Protein AF-A0A235H942-F1 (afdb_monomer_lite)

Radius of gyration: 27.77 Å; chains: 1; bounding box: 87×59×78 Å

Structure (mmCIF, N/CA/C/O backbone):
data_AF-A0A235H942-F1
#
_entry.id   AF-A0A235H942-F1
#
loop_
_atom_site.group_PDB
_atom_site.id
_atom_site.type_symbol
_atom_site.label_atom_id
_atom_site.label_alt_id
_atom_site.label_comp_id
_atom_site.label_asym_id
_atom_site.label_entity_id
_atom_site.label_seq_id
_atom_site.pdbx_PDB_ins_code
_atom_site.Cartn_x
_atom_site.Cartn_y
_atom_site.Cartn_z
_atom_site.occupancy
_atom_site.B_iso_or_equiv
_atom_site.auth_seq_id
_atom_site.auth_comp_id
_atom_site.auth_asym_id
_atom_site.auth_atom_id
_atom_site.pdbx_PDB_model_num
ATOM 1 N N . MET A 1 1 ? 40.244 -37.331 -33.984 1.00 35.16 1 MET A N 1
ATOM 2 C CA . MET A 1 1 ? 40.922 -36.791 -32.786 1.00 35.16 1 MET A CA 1
ATOM 3 C C . MET A 1 1 ? 39.863 -36.177 -31.887 1.00 35.16 1 MET A C 1
ATOM 5 O O . MET A 1 1 ? 38.993 -35.509 -32.437 1.00 35.16 1 MET A O 1
ATOM 9 N N . PRO A 1 2 ? 39.871 -36.433 -30.569 1.00 33.78 2 PRO A N 1
ATOM 10 C CA . PRO A 1 2 ? 38.963 -35.744 -29.656 1.00 33.78 2 PRO A CA 1
ATOM 11 C C . PRO A 1 2 ? 39.336 -34.249 -29.607 1.00 33.78 2 PRO A C 1
ATOM 13 O O . PRO A 1 2 ? 40.504 -33.923 -29.840 1.00 33.78 2 PRO A O 1
ATOM 16 N N . PRO A 1 3 ? 38.388 -33.333 -29.347 1.00 36.03 3 PRO A N 1
ATOM 17 C CA . PRO A 1 3 ? 38.711 -31.919 -29.216 1.00 36.03 3 PRO A CA 1
ATOM 18 C C . PRO A 1 3 ? 39.617 -31.718 -27.995 1.00 36.03 3 PRO A C 1
ATOM 20 O O . PRO A 1 3 ? 39.293 -32.139 -26.886 1.00 36.03 3 PRO A O 1
ATOM 23 N N . ILE A 1 4 ? 40.776 -31.103 -28.227 1.00 34.09 4 ILE A N 1
ATOM 24 C CA . ILE A 1 4 ? 41.697 -30.643 -27.186 1.00 34.09 4 ILE A CA 1
ATOM 25 C C . ILE A 1 4 ? 40.939 -29.583 -26.363 1.00 34.09 4 ILE A C 1
ATOM 27 O O . ILE A 1 4 ? 40.396 -28.654 -26.968 1.00 34.09 4 ILE A O 1
ATOM 31 N N . PRO A 1 5 ? 40.838 -29.703 -25.026 1.00 37.59 5 PRO A N 1
ATOM 32 C CA . PRO A 1 5 ? 40.187 -28.680 -24.211 1.00 37.59 5 PRO A CA 1
ATOM 33 C C . PRO A 1 5 ? 40.951 -27.350 -24.338 1.00 37.59 5 PRO A C 1
ATOM 35 O O . PRO A 1 5 ? 42.179 -27.372 -24.464 1.00 37.59 5 PRO A O 1
ATOM 38 N N . PRO A 1 6 ? 40.269 -26.190 -24.325 1.00 52.56 6 PRO A N 1
ATOM 39 C CA . PRO A 1 6 ? 40.957 -24.910 -24.409 1.00 52.56 6 PRO A CA 1
ATOM 40 C C . PRO A 1 6 ? 41.885 -24.747 -23.188 1.00 52.56 6 PRO A C 1
ATOM 42 O O . PRO A 1 6 ? 41.518 -25.165 -22.090 1.00 52.56 6 PRO A O 1
ATOM 45 N N . PRO A 1 7 ? 43.079 -24.150 -23.344 1.00 68.50 7 PRO A N 1
ATOM 46 C CA . PRO A 1 7 ? 44.115 -24.140 -22.304 1.00 68.50 7 PRO A CA 1
ATOM 47 C C . PRO A 1 7 ? 43.791 -23.304 -21.048 1.00 68.50 7 PRO A C 1
ATOM 49 O O . PRO A 1 7 ? 44.599 -23.273 -20.124 1.00 68.50 7 PRO A O 1
ATOM 52 N N . TYR A 1 8 ? 42.626 -22.650 -20.978 1.00 75.75 8 TYR A N 1
ATOM 53 C CA . TYR A 1 8 ? 42.248 -21.728 -19.904 1.00 75.75 8 TYR A CA 1
ATOM 54 C C . TYR A 1 8 ? 40.816 -21.986 -19.423 1.00 75.75 8 TYR A C 1
ATOM 56 O O . TYR A 1 8 ? 39.922 -22.252 -20.229 1.00 75.75 8 TYR A O 1
ATOM 64 N N . SER A 1 9 ? 40.585 -21.891 -18.110 1.00 78.31 9 SER A N 1
ATOM 65 C CA . SER A 1 9 ? 39.244 -22.026 -17.532 1.00 78.31 9 SER A CA 1
ATOM 66 C C . SER A 1 9 ? 38.380 -20.794 -17.823 1.00 78.31 9 SER A C 1
ATOM 68 O O . SER A 1 9 ? 38.882 -19.680 -17.974 1.00 78.31 9 SER A O 1
ATOM 70 N N . THR A 1 10 ? 37.059 -20.980 -17.863 1.00 68.56 10 THR A N 1
ATOM 71 C CA . THR A 1 10 ? 36.094 -19.895 -18.102 1.00 68.56 10 THR A CA 1
ATOM 72 C C . THR A 1 10 ? 36.212 -18.767 -17.074 1.00 68.56 10 THR A C 1
ATOM 74 O O . THR A 1 10 ? 36.136 -17.597 -17.445 1.00 68.56 10 THR A O 1
ATOM 77 N N . ASP A 1 11 ? 36.458 -19.097 -15.804 1.00 65.69 11 ASP A N 1
ATOM 78 C CA . ASP A 1 11 ? 36.611 -18.104 -14.734 1.00 65.69 11 ASP A CA 1
ATOM 79 C C . ASP A 1 11 ? 37.880 -17.263 -14.898 1.00 65.69 11 ASP A C 1
ATOM 81 O O . ASP A 1 11 ? 37.847 -16.050 -14.691 1.00 65.69 11 ASP A O 1
ATOM 85 N N . PHE A 1 12 ? 38.975 -17.885 -15.344 1.00 79.56 12 PHE A N 1
ATOM 86 C CA . PHE A 1 12 ? 40.227 -17.188 -15.628 1.00 79.56 12 PHE A CA 1
ATOM 87 C C . PHE A 1 12 ? 40.091 -16.256 -16.840 1.00 79.56 12 PHE A C 1
ATOM 89 O O . PHE A 1 12 ? 40.499 -15.098 -16.791 1.00 79.56 12 PHE A O 1
ATOM 96 N N . ILE A 1 13 ? 39.438 -16.716 -17.913 1.00 79.00 13 ILE A N 1
ATOM 97 C CA . ILE A 1 13 ? 39.140 -15.871 -19.080 1.00 79.00 13 ILE A CA 1
ATOM 98 C C . ILE A 1 13 ? 38.282 -14.668 -18.657 1.00 79.00 13 ILE A C 1
ATOM 100 O O . ILE A 1 13 ? 38.570 -13.529 -19.029 1.00 79.00 13 ILE A O 1
ATOM 104 N N . ARG A 1 14 ? 37.258 -14.894 -17.822 1.00 77.94 14 ARG A N 1
ATOM 105 C CA . ARG A 1 14 ? 36.369 -13.836 -17.326 1.00 77.94 14 ARG A CA 1
ATOM 106 C C . ARG A 1 14 ? 37.111 -12.796 -16.485 1.00 77.94 14 ARG A C 1
ATOM 108 O O . ARG A 1 14 ? 36.834 -11.608 -16.647 1.00 77.94 14 ARG A O 1
ATOM 115 N N . SER A 1 15 ? 38.038 -13.203 -15.612 1.00 80.31 15 SER A N 1
ATOM 116 C CA . SER A 1 15 ? 38.804 -12.253 -14.793 1.00 80.31 15 SER A CA 1
ATOM 117 C C . SER A 1 15 ? 39.702 -11.353 -15.642 1.00 80.31 15 SER A C 1
ATOM 119 O O . SER A 1 15 ? 39.693 -10.141 -15.440 1.00 80.31 15 SER A O 1
ATOM 121 N N . VAL A 1 16 ? 40.398 -11.920 -16.636 1.00 81.19 16 VAL A N 1
ATOM 122 C CA . VAL A 1 16 ? 41.284 -11.164 -17.541 1.00 81.19 16 VAL A CA 1
ATOM 123 C C . VAL A 1 16 ? 40.485 -10.180 -18.406 1.00 81.19 16 VAL A C 1
ATOM 125 O O . VAL A 1 16 ? 40.884 -9.026 -18.570 1.00 81.19 16 VAL A O 1
ATOM 128 N N . VAL A 1 17 ? 39.318 -10.591 -18.917 1.00 81.81 17 VAL A N 1
ATOM 129 C CA . VAL A 1 17 ? 38.431 -9.715 -19.706 1.00 81.81 17 VAL A CA 1
ATOM 130 C C . VAL A 1 17 ? 37.898 -8.550 -18.867 1.00 81.81 17 VAL A C 1
ATOM 132 O O . VAL A 1 17 ? 37.945 -7.408 -19.315 1.00 81.81 17 VAL A O 1
ATOM 135 N N . LEU A 1 18 ? 37.418 -8.803 -17.644 1.00 79.06 18 LEU A N 1
ATOM 136 C CA . LEU A 1 18 ? 36.883 -7.748 -16.773 1.00 79.06 18 LEU A CA 1
ATOM 137 C C . LEU A 1 18 ? 37.954 -6.742 -16.336 1.00 79.06 18 LEU A C 1
ATOM 139 O O . LEU A 1 18 ? 37.658 -5.553 -16.233 1.00 79.06 18 LEU A O 1
ATOM 143 N N . GLU A 1 19 ? 39.178 -7.204 -16.083 1.00 82.00 19 GLU A N 1
ATOM 144 C CA . GLU A 1 19 ? 40.324 -6.336 -15.799 1.00 82.00 19 GLU A CA 1
ATOM 145 C C . GLU A 1 19 ? 40.636 -5.433 -16.999 1.00 82.00 19 GLU A C 1
ATOM 147 O O . GLU A 1 19 ? 40.695 -4.214 -16.854 1.00 82.00 19 GLU A O 1
ATOM 152 N N . THR A 1 20 ? 40.705 -6.010 -18.202 1.00 82.06 20 THR A N 1
ATOM 153 C CA . THR A 1 20 ? 40.978 -5.267 -19.445 1.00 82.06 20 THR A CA 1
ATOM 154 C C . THR A 1 20 ? 39.899 -4.216 -19.748 1.00 82.06 20 THR A C 1
ATOM 156 O O . THR A 1 20 ? 40.205 -3.092 -20.144 1.00 82.06 20 THR A O 1
ATOM 159 N N . LEU A 1 21 ? 38.620 -4.540 -19.514 1.00 77.31 21 LEU A N 1
ATOM 160 C CA . LEU A 1 21 ? 37.501 -3.607 -19.710 1.00 77.31 21 LEU A CA 1
ATOM 161 C C . LEU A 1 21 ? 37.513 -2.429 -18.720 1.00 77.31 21 LEU A C 1
ATOM 163 O O . LEU A 1 21 ? 37.017 -1.353 -19.050 1.00 77.31 21 LEU A O 1
ATOM 167 N N . ARG A 1 22 ? 38.071 -2.606 -17.515 1.00 74.75 22 ARG A N 1
ATOM 168 C CA . ARG A 1 22 ? 38.159 -1.546 -16.493 1.00 74.75 22 ARG A CA 1
ATOM 169 C C . ARG A 1 22 ? 39.268 -0.535 -16.773 1.00 74.75 22 ARG A C 1
ATOM 171 O O . ARG A 1 22 ? 39.154 0.611 -16.351 1.00 74.75 22 ARG A O 1
ATOM 178 N N . GLU A 1 23 ? 40.315 -0.938 -17.486 1.00 67.38 23 GLU A N 1
ATOM 179 C CA . GLU A 1 23 ? 41.538 -0.151 -17.679 1.00 67.38 23 GLU A CA 1
ATOM 180 C C . GLU A 1 23 ? 41.641 0.512 -19.067 1.00 67.38 23 GLU A C 1
ATOM 182 O O . GLU A 1 23 ? 42.732 0.663 -19.600 1.00 67.38 23 GLU A O 1
ATOM 187 N N . THR A 1 24 ? 40.522 0.972 -19.643 1.00 63.53 24 THR A N 1
ATOM 188 C CA . THR A 1 24 ? 40.432 1.708 -20.934 1.00 63.53 24 THR A CA 1
ATOM 189 C C . THR A 1 24 ? 40.508 0.886 -22.230 1.00 63.53 24 THR A C 1
ATOM 191 O O . THR A 1 24 ? 40.711 1.470 -23.290 1.00 63.53 24 THR A O 1
ATOM 194 N N . LEU A 1 25 ? 40.255 -0.433 -22.188 1.00 67.06 25 LEU A N 1
ATOM 195 C CA . LEU A 1 25 ? 40.277 -1.351 -23.352 1.00 67.06 25 LEU A CA 1
ATOM 196 C C . LEU A 1 25 ? 41.669 -1.602 -23.968 1.00 67.06 25 LEU A C 1
ATOM 198 O O . LEU A 1 25 ? 41.762 -2.300 -24.979 1.00 67.06 25 LEU A O 1
ATOM 202 N N . ASP A 1 26 ? 42.752 -1.104 -23.366 1.00 79.00 26 ASP A N 1
ATOM 203 C CA . ASP A 1 26 ? 44.107 -1.461 -23.792 1.00 79.00 26 ASP A CA 1
ATOM 204 C C . ASP A 1 26 ? 44.453 -2.886 -23.327 1.00 79.00 26 ASP A C 1
ATOM 206 O O . ASP A 1 26 ? 44.540 -3.184 -22.134 1.00 79.00 26 ASP A O 1
ATOM 210 N N . VAL A 1 27 ? 44.632 -3.793 -24.288 1.00 82.69 27 VAL A N 1
ATOM 211 C CA . VAL A 1 27 ? 44.894 -5.218 -24.042 1.00 82.69 27 VAL A CA 1
ATOM 212 C C . VAL A 1 27 ? 46.336 -5.492 -23.614 1.00 82.69 27 VAL A C 1
ATOM 214 O O . VAL A 1 27 ? 46.597 -6.520 -22.989 1.00 82.69 27 VAL A O 1
ATOM 217 N N . ALA A 1 28 ? 47.285 -4.604 -23.932 1.00 83.69 28 ALA A N 1
ATOM 218 C CA . ALA A 1 28 ? 48.709 -4.875 -23.732 1.00 83.69 28 ALA A CA 1
ATOM 219 C C . ALA A 1 28 ? 49.116 -4.974 -22.243 1.00 83.69 28 ALA A C 1
ATOM 221 O O . ALA A 1 28 ? 49.817 -5.929 -21.890 1.00 83.69 28 ALA A O 1
ATOM 222 N N . PRO A 1 29 ? 48.654 -4.091 -21.334 1.00 82.81 29 PRO A N 1
ATOM 223 C CA . PRO A 1 29 ? 48.991 -4.174 -19.910 1.00 82.81 29 PRO A CA 1
ATOM 224 C C . PRO A 1 29 ? 48.368 -5.382 -19.198 1.00 82.81 29 PRO A C 1
ATOM 226 O O . PRO A 1 29 ? 48.964 -5.939 -18.272 1.00 82.81 29 PRO A O 1
ATOM 229 N N . ALA A 1 30 ? 47.161 -5.787 -19.601 1.00 80.69 30 ALA A N 1
ATOM 230 C CA . ALA A 1 30 ? 46.482 -6.957 -19.049 1.00 80.69 30 ALA A CA 1
ATOM 231 C C . ALA A 1 30 ? 47.135 -8.257 -19.544 1.00 80.69 30 ALA A C 1
ATOM 233 O O . ALA A 1 30 ? 47.452 -9.140 -18.747 1.00 80.69 30 ALA A O 1
ATOM 234 N N . ALA A 1 31 ? 47.434 -8.346 -20.843 1.00 83.25 31 ALA A N 1
ATOM 235 C CA . ALA A 1 31 ? 48.127 -9.489 -21.431 1.00 83.25 31 ALA A CA 1
ATOM 236 C C . ALA A 1 31 ? 49.511 -9.713 -20.797 1.00 83.25 31 ALA A C 1
ATOM 238 O O . ALA A 1 31 ? 49.836 -10.835 -20.407 1.00 83.25 31 ALA A O 1
ATOM 239 N N . ALA A 1 32 ? 50.284 -8.641 -20.585 1.00 85.50 32 ALA A N 1
ATOM 240 C CA . ALA A 1 32 ? 51.600 -8.715 -19.951 1.00 85.50 32 ALA A CA 1
ATOM 241 C C . ALA A 1 32 ? 51.550 -9.236 -18.501 1.00 85.50 32 ALA A C 1
ATOM 243 O O . ALA A 1 32 ? 52.397 -10.041 -18.115 1.00 85.50 32 ALA A O 1
ATOM 244 N N . ARG A 1 33 ? 50.552 -8.827 -17.701 1.00 84.88 33 ARG A N 1
ATOM 245 C CA . ARG A 1 33 ? 50.386 -9.281 -16.303 1.00 84.88 33 ARG A CA 1
ATOM 246 C C . ARG A 1 33 ? 50.098 -10.772 -16.186 1.00 84.88 33 ARG A C 1
ATOM 248 O O . ARG A 1 33 ? 50.574 -11.413 -15.254 1.00 84.88 33 ARG A O 1
ATOM 255 N N . HIS A 1 34 ? 49.334 -11.309 -17.131 1.00 83.31 34 HIS A N 1
ATOM 256 C CA . HIS A 1 34 ? 48.921 -12.713 -17.131 1.00 83.31 34 HIS A CA 1
ATOM 257 C C . HIS A 1 34 ? 49.827 -13.609 -17.987 1.00 83.31 34 HIS A C 1
ATOM 259 O O . HIS A 1 34 ? 49.563 -14.803 -18.105 1.00 83.31 34 HIS A O 1
ATOM 265 N N . GLY A 1 35 ? 50.896 -13.055 -18.574 1.00 84.88 35 GLY A N 1
ATOM 266 C CA . GLY A 1 35 ? 51.814 -13.790 -19.450 1.00 84.88 35 GLY A CA 1
ATOM 267 C C . GLY A 1 35 ? 51.141 -14.313 -20.722 1.00 84.88 35 GLY A C 1
ATOM 268 O O . GLY A 1 35 ? 51.467 -15.403 -21.189 1.00 84.88 35 GLY A O 1
ATOM 269 N N . LEU A 1 36 ? 50.161 -13.572 -21.245 1.00 86.19 36 LEU A N 1
ATOM 270 C CA . LEU A 1 36 ? 49.354 -13.946 -22.403 1.00 86.19 36 LEU A CA 1
ATOM 271 C C . LEU A 1 36 ? 49.758 -13.142 -23.640 1.00 86.19 36 LEU A C 1
ATOM 273 O O . LEU A 1 36 ? 50.205 -12.001 -23.546 1.00 86.19 36 LEU A O 1
ATOM 277 N N . GLU A 1 37 ? 49.527 -13.721 -24.815 1.00 85.44 37 GLU A N 1
ATOM 278 C CA . GLU A 1 37 ? 49.647 -12.999 -26.081 1.00 85.44 37 GLU A CA 1
ATOM 279 C C . GLU A 1 37 ? 48.523 -11.950 -26.208 1.00 85.44 37 GLU A C 1
ATOM 281 O O . GLU A 1 37 ? 47.347 -12.304 -26.055 1.00 85.44 37 GLU A O 1
ATOM 286 N N . PRO A 1 38 ? 48.823 -10.678 -26.545 1.00 85.06 38 PRO A N 1
ATOM 287 C CA . PRO A 1 38 ? 47.809 -9.626 -26.662 1.00 85.06 38 PRO A CA 1
ATOM 288 C C . PRO A 1 38 ? 46.672 -9.963 -27.633 1.00 85.06 38 PRO A C 1
ATOM 290 O O . PRO A 1 38 ? 45.518 -9.632 -27.371 1.00 85.06 38 PRO A O 1
ATOM 293 N N . GLY A 1 39 ? 46.969 -10.679 -28.725 1.00 78.31 39 GLY A N 1
ATOM 294 C CA . GLY A 1 39 ? 45.961 -11.114 -29.698 1.00 78.31 39 GLY A CA 1
ATOM 295 C C . GLY A 1 39 ? 44.949 -12.122 -29.136 1.00 78.31 39 GLY A C 1
ATOM 296 O O . GLY A 1 39 ? 43.793 -12.130 -29.554 1.00 78.31 39 GLY A O 1
ATOM 297 N N . LEU A 1 40 ? 45.351 -12.936 -28.155 1.00 80.50 40 LEU A N 1
ATOM 298 C CA . LEU A 1 40 ? 44.462 -13.885 -27.482 1.00 80.50 40 LEU A CA 1
ATOM 299 C C . LEU A 1 40 ? 43.502 -13.158 -26.531 1.00 80.50 40 LEU A C 1
ATOM 301 O O . LEU A 1 40 ? 42.300 -13.417 -26.549 1.00 80.50 40 LEU A O 1
ATOM 305 N N . VAL A 1 41 ? 44.026 -12.208 -25.750 1.00 81.56 41 VAL A N 1
ATOM 306 C CA . VAL A 1 41 ? 43.221 -11.360 -24.855 1.00 81.56 41 VAL A CA 1
ATOM 307 C C . VAL A 1 41 ? 42.255 -10.492 -25.661 1.00 81.56 41 VAL A C 1
ATOM 309 O O . VAL A 1 41 ? 41.079 -10.407 -25.310 1.00 81.56 41 VAL A O 1
ATOM 312 N N . ALA A 1 42 ? 42.707 -9.931 -26.786 1.00 81.31 42 ALA A N 1
ATOM 313 C CA . ALA A 1 42 ? 41.857 -9.186 -27.711 1.00 81.31 42 ALA A CA 1
ATOM 314 C C . ALA A 1 42 ? 40.687 -10.036 -28.232 1.00 81.31 42 ALA A C 1
ATOM 316 O O . ALA A 1 42 ? 39.553 -9.569 -28.214 1.00 81.31 42 ALA A O 1
ATOM 317 N N . GLY A 1 43 ? 40.929 -11.298 -28.607 1.00 75.88 43 GLY A N 1
ATOM 318 C CA . GLY A 1 43 ? 39.870 -12.215 -29.041 1.00 75.88 43 GLY A CA 1
ATOM 319 C C . GLY A 1 43 ? 38.844 -12.536 -27.945 1.00 75.88 43 GLY A C 1
ATOM 320 O O . GLY A 1 43 ? 37.648 -12.615 -28.226 1.00 75.88 43 GLY A O 1
ATOM 321 N N . TRP A 1 44 ? 39.273 -12.674 -26.685 1.00 82.75 44 TRP A N 1
ATOM 322 C CA . TRP A 1 44 ? 38.357 -12.879 -25.552 1.00 82.75 44 TRP A CA 1
ATOM 323 C C . TRP A 1 44 ? 37.531 -11.636 -25.228 1.00 82.75 44 TRP A C 1
ATOM 325 O O . TRP A 1 44 ? 36.331 -11.750 -24.976 1.00 82.75 44 TRP A O 1
ATOM 335 N N . VAL A 1 45 ? 38.152 -10.455 -25.261 1.00 78.94 45 VAL A N 1
ATOM 336 C CA . VAL A 1 45 ? 37.460 -9.173 -25.076 1.00 78.94 45 VAL A CA 1
ATOM 337 C C . VAL A 1 45 ? 36.462 -8.953 -26.211 1.00 78.94 45 VAL A C 1
ATOM 339 O O . VAL A 1 45 ? 35.309 -8.638 -25.940 1.00 78.94 45 VAL A O 1
ATOM 342 N N . GLU A 1 46 ? 36.843 -9.211 -27.463 1.00 74.44 46 GLU A N 1
ATOM 343 C CA . GLU A 1 46 ? 35.949 -9.116 -28.619 1.00 74.44 46 GLU A CA 1
ATOM 344 C C . GLU A 1 46 ? 34.767 -10.089 -28.505 1.00 74.44 46 GLU A C 1
ATOM 346 O O . GLU A 1 46 ? 33.624 -9.706 -28.739 1.00 74.44 46 GLU A O 1
ATOM 351 N N . GLN A 1 47 ? 34.997 -11.338 -28.092 1.00 71.69 47 GLN A N 1
ATOM 352 C CA . GLN A 1 47 ? 33.926 -12.317 -27.898 1.00 71.69 47 GLN A CA 1
ATOM 353 C C . GLN A 1 47 ? 32.977 -11.933 -26.750 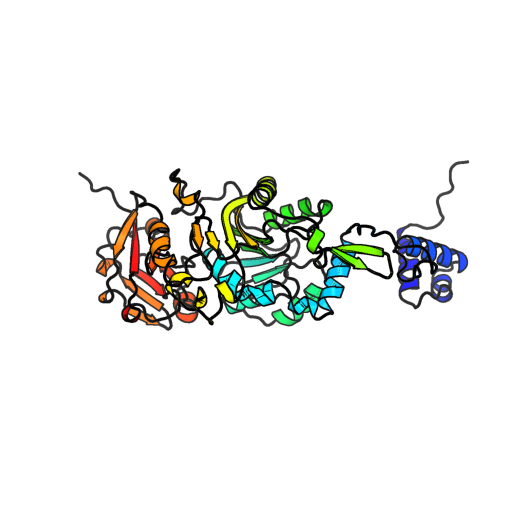1.00 71.69 47 GLN A C 1
ATOM 355 O O . GLN A 1 47 ? 31.764 -12.118 -26.871 1.00 71.69 47 GLN A O 1
ATOM 360 N N . ALA A 1 48 ? 33.502 -11.368 -25.659 1.00 72.56 48 ALA A N 1
ATOM 361 C CA . ALA A 1 48 ? 32.700 -10.853 -24.552 1.00 72.56 48 ALA A CA 1
ATOM 362 C C . ALA A 1 48 ? 31.893 -9.608 -24.955 1.00 72.56 48 ALA A C 1
ATOM 364 O O . ALA A 1 48 ? 30.713 -9.505 -24.621 1.00 72.56 48 ALA A O 1
ATOM 365 N N . LEU A 1 49 ? 32.498 -8.706 -25.732 1.00 63.88 49 LEU A N 1
ATOM 366 C CA . LEU A 1 49 ? 31.831 -7.540 -26.308 1.00 63.88 49 LEU A CA 1
ATOM 367 C C . LEU A 1 49 ? 30.795 -7.941 -27.362 1.00 63.88 49 LEU A C 1
ATOM 369 O O . LEU A 1 49 ? 29.754 -7.318 -27.429 1.00 63.88 49 LEU A O 1
ATOM 373 N N . ARG A 1 50 ? 30.973 -9.031 -28.116 1.00 60.28 50 ARG A N 1
ATOM 374 C CA . ARG A 1 50 ? 29.919 -9.570 -29.001 1.00 60.28 50 ARG A CA 1
ATOM 375 C C . ARG A 1 50 ? 28.694 -10.092 -28.231 1.00 60.28 50 ARG A C 1
ATOM 377 O O . ARG A 1 50 ? 27.618 -10.198 -28.815 1.00 60.28 50 ARG A O 1
ATOM 384 N N . GLY A 1 51 ? 28.839 -10.412 -26.941 1.00 53.31 51 GLY A N 1
ATOM 385 C CA . GLY A 1 51 ? 27.745 -10.798 -26.037 1.00 53.31 51 GLY A CA 1
ATOM 386 C C . GLY A 1 51 ? 27.067 -9.626 -25.312 1.00 53.31 51 GLY A C 1
ATOM 387 O O . GLY A 1 51 ? 25.992 -9.801 -24.738 1.00 53.31 51 GLY A O 1
ATOM 388 N N . ILE A 1 52 ? 27.656 -8.430 -25.356 1.00 47.69 52 ILE A N 1
ATOM 389 C CA . ILE A 1 52 ? 27.075 -7.185 -24.849 1.00 47.69 52 ILE A CA 1
ATOM 390 C C . ILE A 1 52 ? 26.703 -6.368 -26.079 1.00 47.69 52 ILE A C 1
ATOM 392 O O . ILE A 1 52 ? 27.584 -5.943 -26.805 1.00 47.69 52 ILE A O 1
ATOM 396 N N . ALA A 1 53 ? 25.412 -6.152 -26.344 1.00 42.66 53 ALA A N 1
ATOM 397 C CA . ALA A 1 53 ? 24.998 -5.349 -27.497 1.00 42.66 53 ALA A CA 1
ATOM 398 C C . ALA A 1 53 ? 25.832 -4.055 -27.592 1.00 42.66 53 ALA A C 1
ATOM 400 O O . ALA A 1 53 ? 25.848 -3.262 -26.647 1.00 42.66 53 ALA A O 1
ATOM 401 N N . ASP A 1 54 ? 26.539 -3.913 -28.714 1.00 40.19 54 ASP A N 1
ATOM 402 C CA . ASP A 1 54 ? 27.461 -2.825 -29.016 1.00 40.19 54 ASP A CA 1
ATOM 403 C C . ASP A 1 54 ? 26.749 -1.466 -28.847 1.00 40.19 54 ASP A C 1
ATOM 405 O O . ASP A 1 54 ? 25.795 -1.190 -29.581 1.00 40.19 54 ASP A O 1
ATOM 409 N N . PRO A 1 55 ? 27.160 -0.608 -27.892 1.00 43.81 55 PRO A N 1
ATOM 410 C CA . PRO A 1 55 ? 26.580 0.724 -27.725 1.00 43.81 55 PRO A CA 1
ATOM 411 C C . PRO A 1 55 ? 26.974 1.685 -28.861 1.00 43.81 55 PRO A C 1
ATOM 413 O O . PRO A 1 55 ? 26.458 2.797 -28.926 1.00 43.81 55 PRO A O 1
ATOM 416 N N . THR A 1 56 ? 27.870 1.256 -29.754 1.00 39.38 56 THR A N 1
ATOM 417 C CA . THR A 1 56 ? 28.295 1.943 -30.976 1.00 39.38 56 THR A CA 1
ATOM 418 C C . THR A 1 56 ? 27.893 1.208 -32.254 1.00 39.38 56 THR A C 1
ATOM 420 O O . THR A 1 56 ? 28.400 1.569 -33.317 1.00 39.38 56 THR A O 1
ATOM 423 N N . ALA A 1 57 ? 26.948 0.252 -32.192 1.00 42.34 57 ALA A N 1
ATOM 424 C CA . ALA A 1 57 ? 26.281 -0.254 -33.389 1.00 42.34 57 ALA A CA 1
ATOM 425 C C . ALA A 1 57 ? 25.679 0.956 -34.105 1.00 42.34 57 ALA A C 1
ATOM 427 O O . ALA A 1 57 ? 24.692 1.538 -33.651 1.00 42.34 57 ALA A O 1
ATOM 428 N N . GLY A 1 58 ? 26.393 1.401 -35.139 1.00 40.06 58 GLY A N 1
ATOM 429 C CA . GLY A 1 58 ? 26.190 2.694 -35.757 1.00 40.06 58 GLY A CA 1
ATOM 430 C C . GLY A 1 58 ? 24.754 2.838 -36.217 1.00 40.06 58 GLY A C 1
ATOM 431 O O . GLY A 1 58 ? 24.087 1.850 -36.534 1.00 40.06 58 GLY A O 1
ATOM 432 N N . ALA A 1 59 ? 24.302 4.091 -36.279 1.00 43.69 59 ALA A N 1
ATOM 433 C CA . ALA A 1 59 ? 23.120 4.431 -37.047 1.00 43.69 59 ALA A CA 1
ATOM 434 C C . ALA A 1 59 ? 23.131 3.618 -38.358 1.00 43.69 59 ALA A C 1
ATOM 436 O O . ALA A 1 59 ? 24.194 3.512 -38.988 1.00 43.69 59 ALA A O 1
ATOM 437 N N . PRO A 1 60 ? 22.000 3.004 -38.742 1.00 42.31 60 PRO A N 1
ATOM 438 C CA . PRO A 1 60 ? 21.917 2.249 -39.986 1.00 42.31 60 PRO A CA 1
ATOM 439 C C . PRO A 1 60 ? 22.484 3.091 -41.138 1.00 42.31 60 PRO A C 1
ATOM 441 O O . PRO A 1 60 ? 22.356 4.323 -41.108 1.00 42.31 60 PRO A O 1
ATOM 444 N N . PRO A 1 61 ? 23.116 2.464 -42.148 1.00 45.50 61 PRO A N 1
ATOM 445 C CA . PRO A 1 61 ? 23.573 3.184 -43.326 1.00 45.50 61 PRO A CA 1
ATOM 446 C C . PRO A 1 61 ? 22.440 4.076 -43.838 1.00 45.50 61 PRO A C 1
ATOM 448 O O . PRO A 1 61 ? 21.295 3.641 -43.973 1.00 45.50 61 PRO A O 1
ATOM 451 N N . SER A 1 62 ? 22.760 5.353 -44.046 1.00 53.28 62 SER A N 1
ATOM 452 C CA . SER A 1 62 ? 21.805 6.385 -44.435 1.00 53.28 62 SER A CA 1
ATOM 453 C C . SER A 1 62 ? 21.020 5.940 -45.672 1.00 53.28 62 SER A C 1
ATOM 455 O O . SER A 1 62 ? 21.565 5.951 -46.776 1.00 53.28 62 SER A O 1
ATOM 457 N N . GLY A 1 63 ? 19.755 5.550 -45.487 1.00 56.81 63 GLY A N 1
ATOM 458 C CA . GLY A 1 63 ? 18.836 5.271 -46.591 1.00 56.81 63 GLY A CA 1
ATOM 459 C C . GLY A 1 63 ? 17.853 4.115 -46.398 1.00 56.81 63 GLY A C 1
ATOM 460 O O . GLY A 1 63 ? 16.838 4.114 -47.089 1.00 56.81 63 GLY A O 1
ATOM 461 N N . GLU A 1 64 ? 18.081 3.169 -45.479 1.00 57.12 64 GLU A N 1
ATOM 462 C CA . GLU A 1 64 ? 17.103 2.097 -45.218 1.00 57.12 64 GLU A CA 1
ATOM 463 C C . GLU A 1 64 ? 16.174 2.442 -44.038 1.00 57.12 64 GLU A C 1
ATOM 465 O O . GLU A 1 64 ? 16.650 2.883 -42.988 1.00 57.12 64 GLU A O 1
ATOM 470 N N . PRO A 1 65 ? 14.843 2.272 -44.175 1.00 61.19 65 PRO A N 1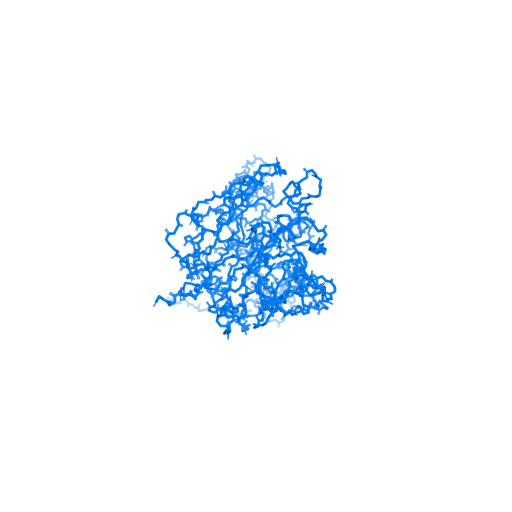
ATOM 471 C CA . PRO A 1 65 ? 13.912 2.549 -43.089 1.00 61.19 65 PRO A CA 1
ATOM 472 C C . PRO A 1 65 ? 14.114 1.559 -41.934 1.00 61.19 65 PRO A C 1
ATOM 474 O O . PRO A 1 65 ? 13.952 0.348 -42.099 1.00 61.19 65 PRO A O 1
ATOM 477 N N . LEU A 1 66 ? 14.427 2.081 -40.743 1.00 68.50 66 LEU A N 1
ATOM 478 C CA . LEU A 1 66 ? 14.450 1.293 -39.509 1.00 68.50 66 LEU A CA 1
ATOM 479 C C . LEU A 1 66 ? 13.065 0.700 -39.252 1.00 68.50 66 LEU A C 1
ATOM 481 O O . LEU A 1 66 ? 12.079 1.427 -39.133 1.00 68.50 66 LEU A O 1
ATOM 485 N N . SER A 1 67 ? 13.003 -0.625 -39.141 1.00 75.44 67 SER A N 1
ATOM 486 C CA . SER A 1 67 ? 11.782 -1.320 -38.741 1.00 75.44 67 SER A CA 1
ATOM 487 C C . SER A 1 67 ? 11.709 -1.410 -37.213 1.00 75.44 67 SER A C 1
ATOM 489 O O . SER A 1 67 ? 12.659 -1.906 -36.597 1.00 75.44 67 SER A O 1
ATOM 491 N N . PRO A 1 68 ? 10.601 -0.966 -36.587 1.00 84.38 68 PRO A N 1
ATOM 492 C CA . PRO A 1 68 ? 10.428 -1.045 -35.142 1.00 84.38 68 PRO A CA 1
ATOM 493 C C . PRO A 1 68 ? 10.566 -2.488 -34.645 1.00 84.38 68 PRO A C 1
ATOM 495 O O . PRO A 1 68 ? 9.789 -3.358 -35.032 1.00 84.38 68 PRO A O 1
ATOM 498 N N . THR A 1 69 ? 11.547 -2.745 -33.780 1.00 90.62 69 THR A N 1
ATOM 499 C CA . THR A 1 69 ? 11.803 -4.092 -33.238 1.00 90.62 69 THR A CA 1
ATOM 500 C C . THR A 1 69 ? 11.621 -4.101 -31.719 1.00 90.62 69 THR A C 1
ATOM 502 O O . THR A 1 69 ? 12.322 -3.348 -31.038 1.00 90.62 69 THR A O 1
ATOM 505 N N . PRO A 1 70 ? 10.717 -4.923 -31.151 1.00 89.88 70 PRO A N 1
ATOM 506 C CA . PRO A 1 70 ? 10.519 -4.991 -29.704 1.00 89.88 70 PRO A CA 1
ATOM 507 C C . PRO A 1 70 ? 11.786 -5.395 -28.949 1.00 89.88 70 PRO A C 1
ATOM 509 O O . PRO A 1 70 ? 12.466 -6.363 -29.296 1.00 89.88 70 PRO A O 1
ATOM 512 N N . MET A 1 71 ? 12.099 -4.663 -27.883 1.00 91.06 71 MET A N 1
ATOM 513 C CA . MET A 1 71 ? 13.180 -5.010 -26.970 1.00 91.06 71 MET A CA 1
ATOM 514 C C . MET A 1 71 ? 12.805 -6.252 -26.153 1.00 91.06 71 MET A C 1
ATOM 516 O O . MET A 1 71 ? 11.760 -6.292 -25.507 1.00 91.06 71 MET A O 1
ATOM 520 N N . ARG A 1 72 ? 13.701 -7.246 -26.111 1.00 91.62 72 ARG A N 1
ATOM 521 C CA . ARG A 1 72 ? 13.606 -8.357 -25.156 1.00 91.62 72 ARG A CA 1
ATOM 522 C C . ARG A 1 72 ? 14.209 -7.934 -23.820 1.00 91.62 72 ARG A C 1
ATOM 524 O O . ARG A 1 72 ? 15.424 -7.763 -23.728 1.00 91.62 72 ARG A O 1
ATOM 531 N N . TRP 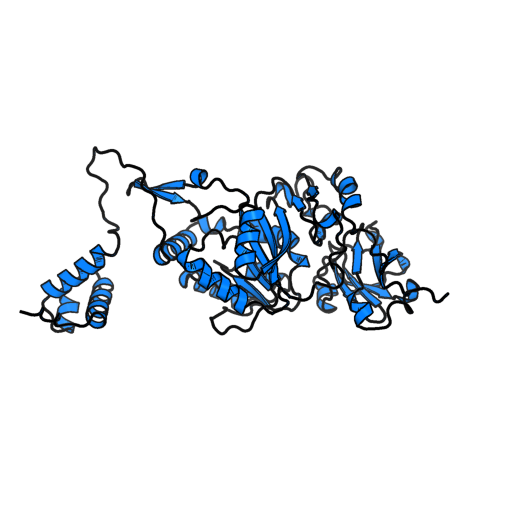A 1 73 ? 13.376 -7.799 -22.795 1.00 92.69 73 TRP A N 1
ATOM 532 C CA . TRP A 1 73 ? 13.832 -7.521 -21.436 1.00 92.69 73 TRP A CA 1
ATOM 533 C C . TRP A 1 73 ? 14.590 -8.713 -20.840 1.00 92.69 73 TRP A C 1
ATOM 535 O O . TRP A 1 73 ? 14.253 -9.872 -21.075 1.00 92.69 73 TRP A O 1
ATOM 545 N N . THR A 1 74 ? 15.637 -8.405 -20.080 1.00 93.19 74 THR A N 1
ATOM 546 C CA . THR A 1 74 ? 16.397 -9.340 -19.240 1.00 93.19 74 THR A CA 1
ATOM 547 C C . THR A 1 74 ? 16.604 -8.684 -17.876 1.00 93.19 74 THR A C 1
ATOM 549 O O . THR A 1 74 ? 16.570 -7.450 -17.816 1.00 93.19 74 THR A O 1
ATOM 552 N N . PRO A 1 75 ? 16.894 -9.436 -16.801 1.00 88.56 75 PRO A N 1
ATOM 553 C CA . PRO A 1 75 ? 17.122 -8.845 -15.480 1.00 88.56 75 PRO A CA 1
ATOM 554 C C . PRO A 1 75 ? 18.199 -7.746 -15.494 1.00 88.56 75 PRO A C 1
ATOM 556 O O . PRO A 1 75 ? 18.027 -6.677 -14.912 1.00 88.56 75 PRO A O 1
ATOM 559 N N . ALA A 1 76 ? 19.275 -7.950 -16.263 1.00 89.75 76 ALA A N 1
ATOM 560 C CA . ALA A 1 76 ? 20.334 -6.956 -16.439 1.00 89.75 76 ALA A CA 1
ATOM 561 C C . ALA A 1 76 ? 19.851 -5.681 -17.159 1.00 89.75 76 ALA A C 1
ATOM 563 O O . ALA A 1 76 ? 20.249 -4.575 -16.792 1.00 89.75 76 ALA A O 1
ATOM 564 N N . LEU A 1 77 ? 18.992 -5.815 -18.177 1.00 92.62 77 LEU A N 1
ATOM 565 C CA . LEU A 1 77 ? 18.413 -4.663 -18.875 1.00 92.62 77 LEU A CA 1
ATOM 566 C C . LEU A 1 77 ? 17.409 -3.908 -18.004 1.00 92.62 77 LEU A C 1
ATOM 568 O O . LEU A 1 77 ? 17.382 -2.683 -18.070 1.00 92.62 77 LEU A O 1
ATOM 572 N N . VAL A 1 78 ? 16.629 -4.621 -17.189 1.00 92.38 78 VAL A N 1
ATOM 573 C CA . VAL A 1 78 ? 15.695 -4.023 -16.226 1.00 92.38 78 VAL A CA 1
ATOM 574 C C . VAL A 1 78 ? 16.459 -3.200 -15.189 1.00 92.38 78 VAL A C 1
ATOM 576 O O . VAL A 1 78 ? 16.165 -2.017 -15.041 1.00 92.38 78 VAL A O 1
ATOM 579 N N . SER A 1 79 ? 17.492 -3.768 -14.550 1.00 90.00 79 SER A N 1
ATOM 580 C CA . SER A 1 79 ? 18.335 -3.021 -13.599 1.00 90.00 79 SER A CA 1
ATOM 581 C C . SER A 1 79 ? 18.923 -1.777 -14.253 1.00 90.00 79 SER A C 1
ATOM 583 O O . SER A 1 79 ? 18.719 -0.668 -13.770 1.00 90.00 79 SER A O 1
ATOM 585 N N . ARG A 1 80 ? 19.561 -1.936 -15.422 1.00 91.69 80 ARG A N 1
ATOM 586 C CA . ARG A 1 80 ? 20.178 -0.815 -16.139 1.00 91.69 80 ARG A CA 1
ATOM 587 C C . ARG A 1 80 ? 19.166 0.274 -16.499 1.00 91.69 80 ARG A C 1
ATOM 589 O O . ARG A 1 80 ? 19.493 1.453 -16.418 1.00 91.69 80 ARG A O 1
ATOM 596 N N . PHE A 1 81 ? 17.960 -0.099 -16.924 1.00 92.88 81 PHE A N 1
ATOM 597 C CA . PHE A 1 81 ? 16.897 0.856 -17.229 1.00 92.88 81 PHE A CA 1
ATOM 598 C C . PHE A 1 81 ? 16.537 1.693 -15.999 1.00 92.88 81 PHE A C 1
ATOM 600 O O . PHE A 1 81 ? 16.569 2.921 -16.071 1.00 92.88 81 PHE A O 1
ATOM 607 N N . TRP A 1 82 ? 16.274 1.050 -14.862 1.00 92.06 82 TRP A N 1
ATOM 608 C CA . TRP A 1 82 ? 15.910 1.749 -13.630 1.00 92.06 82 TRP A CA 1
ATOM 609 C C . TRP A 1 82 ? 17.061 2.567 -13.035 1.00 92.06 82 TRP A C 1
ATOM 611 O O . TRP A 1 82 ? 16.820 3.664 -12.530 1.00 92.06 82 TRP A O 1
ATOM 621 N N . ASP A 1 83 ? 18.303 2.103 -13.175 1.00 90.56 83 ASP A N 1
ATOM 622 C CA . ASP A 1 83 ? 19.509 2.850 -12.799 1.00 90.56 83 ASP A CA 1
ATOM 623 C C . ASP A 1 83 ? 19.661 4.137 -13.620 1.00 90.56 83 ASP A C 1
ATOM 625 O O . ASP A 1 83 ? 20.037 5.182 -13.085 1.00 90.56 83 ASP A O 1
ATOM 629 N N . MET A 1 84 ? 19.342 4.090 -14.919 1.00 91.50 84 MET A N 1
ATOM 630 C CA . MET A 1 84 ? 19.333 5.275 -15.781 1.00 91.50 84 MET A CA 1
ATOM 631 C C . MET A 1 84 ? 18.166 6.207 -15.447 1.00 91.50 84 MET A C 1
ATOM 633 O O . MET A 1 84 ? 18.370 7.415 -15.350 1.00 91.50 84 MET A O 1
ATOM 637 N N . VAL A 1 85 ? 16.957 5.677 -15.225 1.00 89.44 85 VAL A N 1
ATOM 638 C CA . VAL A 1 85 ? 15.785 6.480 -14.826 1.00 89.44 85 VAL A CA 1
ATOM 639 C C . VAL A 1 85 ? 16.075 7.266 -13.546 1.00 89.44 85 VAL A C 1
ATOM 641 O O . VAL A 1 85 ? 15.803 8.469 -13.510 1.00 89.44 85 VAL A O 1
ATOM 644 N N . ALA A 1 86 ? 16.695 6.626 -12.549 1.00 87.94 86 ALA A N 1
ATOM 645 C CA . ALA A 1 86 ? 17.080 7.240 -11.276 1.00 87.94 86 ALA A CA 1
ATOM 646 C C . ALA A 1 86 ? 18.063 8.421 -11.425 1.00 87.94 86 ALA A C 1
ATOM 648 O O . ALA A 1 86 ? 18.118 9.294 -10.564 1.00 87.94 86 ALA A O 1
ATOM 649 N N . GLN A 1 87 ? 18.814 8.487 -12.529 1.00 88.75 87 GLN A N 1
ATOM 650 C CA . GLN A 1 87 ? 19.763 9.570 -12.828 1.00 88.75 87 GLN A CA 1
ATOM 651 C C . GLN A 1 87 ? 19.130 10.738 -13.599 1.00 88.75 87 GLN A C 1
ATOM 653 O O . GLN A 1 87 ? 19.811 11.700 -13.956 1.00 88.75 87 GLN A O 1
ATOM 658 N N . THR A 1 88 ? 17.828 10.677 -13.872 1.00 89.62 88 THR A N 1
ATOM 659 C CA . THR A 1 88 ? 17.095 11.709 -14.610 1.00 89.62 88 THR A CA 1
ATOM 660 C C . THR A 1 88 ? 15.941 12.258 -13.779 1.00 89.62 88 THR A C 1
ATOM 662 O O . THR A 1 88 ? 15.543 11.689 -12.766 1.00 89.62 88 THR A O 1
ATOM 665 N N . ARG A 1 89 ? 15.310 13.332 -14.264 1.00 87.25 89 ARG A N 1
ATOM 666 C CA . ARG A 1 89 ? 14.073 13.860 -13.665 1.00 87.25 89 ARG A CA 1
ATOM 667 C C . ARG A 1 89 ? 12.878 12.908 -13.774 1.00 87.25 89 ARG A C 1
ATOM 669 O O . ARG A 1 89 ? 11.848 13.180 -13.171 1.00 87.25 89 ARG A O 1
ATOM 676 N N . LEU A 1 90 ? 12.987 11.798 -14.509 1.00 86.06 90 LEU A N 1
ATOM 677 C CA . LEU A 1 90 ? 11.927 10.790 -14.554 1.00 86.06 90 LEU A CA 1
ATOM 678 C C . LEU A 1 90 ? 11.718 10.118 -13.190 1.00 86.06 90 LEU A C 1
ATOM 680 O O . LEU A 1 90 ? 10.597 9.711 -12.906 1.00 86.06 90 LEU A O 1
ATOM 684 N N . THR A 1 91 ? 12.730 10.077 -12.311 1.00 85.81 91 THR A N 1
ATOM 685 C CA . THR A 1 91 ? 12.542 9.581 -10.932 1.00 85.81 91 THR A CA 1
ATOM 686 C C . THR A 1 91 ? 11.543 10.428 -10.127 1.00 85.81 91 THR A C 1
ATOM 688 O O . THR A 1 91 ? 10.832 9.920 -9.255 1.00 85.81 91 THR A O 1
ATOM 691 N N . ASP A 1 92 ? 11.397 11.717 -10.472 1.00 85.12 92 ASP A N 1
ATOM 692 C CA . ASP A 1 92 ? 10.404 12.602 -9.851 1.00 85.12 92 ASP A CA 1
ATOM 693 C C . ASP A 1 92 ? 8.962 12.191 -10.179 1.00 85.12 92 ASP A C 1
ATOM 695 O O . ASP A 1 92 ? 8.041 12.602 -9.476 1.00 85.12 92 ASP A O 1
ATOM 699 N N . LEU A 1 93 ? 8.774 11.378 -11.223 1.00 86.06 93 LEU A N 1
ATOM 700 C CA . LEU A 1 93 ? 7.480 10.854 -11.652 1.00 86.06 93 LEU A CA 1
ATOM 701 C C . LEU A 1 93 ? 7.133 9.508 -11.002 1.00 86.06 93 LEU A C 1
ATOM 703 O O . LEU A 1 93 ? 6.110 8.920 -11.343 1.00 86.06 93 LEU A O 1
ATOM 707 N N . SER A 1 94 ? 7.963 9.011 -10.078 1.00 88.69 94 SER A N 1
ATOM 708 C CA . SER A 1 94 ? 7.668 7.776 -9.349 1.00 88.69 94 SER A CA 1
ATOM 709 C C . SER A 1 94 ? 6.347 7.881 -8.582 1.00 88.69 94 SER A C 1
ATOM 711 O O . SER A 1 94 ? 6.073 8.872 -7.895 1.00 88.69 94 SER A O 1
ATOM 713 N N . PHE A 1 95 ? 5.535 6.824 -8.665 1.00 92.44 95 PHE A N 1
ATOM 714 C CA . PHE A 1 95 ? 4.213 6.775 -8.042 1.00 92.44 95 PHE A CA 1
ATOM 715 C C . PHE A 1 95 ? 4.276 7.080 -6.544 1.00 92.44 95 PHE A C 1
ATOM 717 O O . PHE A 1 95 ? 3.565 7.950 -6.052 1.00 92.44 95 PHE A O 1
ATOM 724 N N . SER A 1 96 ? 5.187 6.438 -5.812 1.00 91.50 96 SER A N 1
ATOM 725 C CA . SER A 1 96 ? 5.338 6.646 -4.368 1.00 91.50 96 SER A CA 1
ATOM 726 C C . SER A 1 96 ? 5.677 8.091 -3.987 1.00 91.50 96 SER A C 1
ATOM 728 O O . SER A 1 96 ? 5.328 8.529 -2.892 1.00 91.50 96 SER A O 1
ATOM 730 N N . LYS A 1 97 ? 6.325 8.856 -4.875 1.00 90.38 97 LYS A N 1
ATOM 731 C CA . LYS A 1 97 ? 6.633 10.273 -4.644 1.00 90.38 97 LYS A CA 1
ATOM 732 C C . LYS A 1 97 ? 5.430 11.178 -4.905 1.00 90.38 97 LYS A C 1
ATOM 734 O O . LYS A 1 97 ? 5.196 12.090 -4.118 1.00 90.38 97 LYS A O 1
ATOM 739 N N . LEU A 1 98 ? 4.691 10.935 -5.988 1.00 88.50 98 LEU A N 1
ATOM 740 C CA . LEU A 1 98 ? 3.549 11.764 -6.394 1.00 88.50 98 LEU A CA 1
ATOM 741 C C . LEU A 1 98 ? 2.263 11.409 -5.641 1.00 88.50 98 LEU A C 1
ATOM 743 O O . LEU A 1 98 ? 1.549 12.284 -5.161 1.00 88.50 98 LEU A O 1
ATOM 747 N N . SER A 1 99 ? 1.993 10.116 -5.519 1.00 89.62 99 SER A N 1
ATOM 748 C CA . SER A 1 99 ? 0.716 9.555 -5.080 1.00 89.62 99 SER A CA 1
ATOM 749 C C . SER A 1 99 ? 0.805 8.842 -3.731 1.00 89.62 99 SER A C 1
ATOM 751 O O . SER A 1 99 ? -0.224 8.448 -3.185 1.00 89.62 99 SER A O 1
ATOM 753 N N . GLY A 1 100 ? 2.001 8.718 -3.144 1.00 91.19 100 GLY A N 1
ATOM 754 C CA . GLY A 1 100 ? 2.220 8.091 -1.835 1.00 91.19 100 GLY A CA 1
ATOM 755 C C . GLY A 1 100 ? 1.290 8.602 -0.722 1.00 91.19 100 GLY A C 1
ATOM 756 O O . GLY A 1 100 ? 0.678 7.779 -0.039 1.00 91.19 100 GLY A O 1
ATOM 757 N N . PRO A 1 101 ? 1.101 9.927 -0.541 1.00 87.06 101 PRO A N 1
ATOM 758 C CA . PRO A 1 101 ? 0.167 10.459 0.457 1.00 87.06 101 PRO A CA 1
ATOM 759 C C . PRO A 1 101 ? -1.291 10.026 0.252 1.00 87.06 101 PRO A C 1
ATOM 761 O O . PRO A 1 101 ? -2.025 9.855 1.226 1.00 87.06 101 PRO A O 1
ATOM 764 N N . TYR A 1 102 ? -1.719 9.829 -0.996 1.00 87.25 102 TYR A N 1
ATOM 765 C CA . TYR A 1 102 ? -3.062 9.346 -1.319 1.00 87.25 102 TYR A CA 1
ATOM 766 C C . TYR A 1 102 ? -3.171 7.840 -1.119 1.00 87.25 102 TYR A C 1
ATOM 768 O O . TYR A 1 102 ? -4.122 7.372 -0.498 1.00 87.25 102 TYR A O 1
ATOM 776 N N . LEU A 1 103 ? -2.165 7.085 -1.574 1.00 92.38 103 LEU A N 1
ATOM 777 C CA . LEU A 1 103 ? -2.073 5.652 -1.323 1.00 92.38 103 LEU A CA 1
ATOM 778 C C . LEU A 1 103 ? -2.162 5.371 0.172 1.00 92.38 103 LEU A C 1
ATOM 780 O O . LEU A 1 103 ? -2.941 4.514 0.578 1.00 92.38 103 LEU A O 1
ATOM 784 N N . LEU A 1 104 ? -1.434 6.130 0.995 1.00 88.81 104 LEU A N 1
ATOM 785 C CA . LEU A 1 104 ? -1.487 5.985 2.441 1.00 88.81 104 LEU A CA 1
ATOM 786 C C . LEU A 1 104 ? -2.913 6.125 2.979 1.00 88.81 104 LEU A C 1
ATOM 788 O O . LEU A 1 104 ? -3.269 5.380 3.881 1.00 88.81 104 LEU A O 1
ATOM 792 N N . GLN A 1 105 ? -3.741 7.030 2.451 1.00 82.06 105 GLN A N 1
ATOM 793 C CA . GLN A 1 105 ? -5.146 7.130 2.872 1.00 82.06 105 GLN A CA 1
ATOM 794 C C . GLN A 1 105 ? -5.945 5.874 2.511 1.00 82.06 105 GLN A C 1
ATOM 796 O O . GLN A 1 105 ? -6.767 5.427 3.306 1.00 82.06 105 GLN A O 1
ATOM 801 N N . VAL A 1 106 ? -5.672 5.277 1.348 1.00 86.62 106 VAL A N 1
ATOM 802 C CA . VAL A 1 106 ? -6.333 4.047 0.891 1.00 86.62 106 VAL A CA 1
ATOM 803 C C . VAL A 1 106 ? -5.940 2.846 1.747 1.00 86.62 106 VAL A C 1
ATOM 805 O O . VAL A 1 106 ? -6.797 2.072 2.163 1.00 86.62 106 VAL A O 1
ATOM 808 N N . ILE A 1 107 ? -4.648 2.684 2.030 1.00 90.69 107 ILE A N 1
ATOM 809 C CA . ILE A 1 107 ? -4.130 1.452 2.637 1.00 90.69 107 ILE A CA 1
ATOM 810 C C . ILE A 1 107 ? -3.988 1.522 4.156 1.00 90.69 107 ILE A C 1
ATOM 812 O O . ILE A 1 107 ? -3.675 0.510 4.774 1.00 90.69 107 ILE A O 1
ATOM 816 N N . ARG A 1 108 ? -4.213 2.688 4.778 1.00 86.75 108 ARG A N 1
ATOM 817 C CA . ARG A 1 108 ? -3.948 2.926 6.208 1.00 86.75 108 ARG A CA 1
ATOM 818 C C . ARG A 1 108 ? -4.512 1.835 7.112 1.00 86.75 108 ARG A C 1
ATOM 820 O O . ARG A 1 108 ? -3.807 1.363 7.994 1.00 86.75 108 ARG A O 1
ATOM 827 N N . ALA A 1 109 ? -5.761 1.432 6.889 1.00 82.38 109 ALA A N 1
ATOM 828 C CA . ALA A 1 109 ? -6.436 0.427 7.710 1.00 82.38 109 ALA A CA 1
ATOM 829 C C . ALA A 1 109 ? -5.842 -0.990 7.577 1.00 82.38 109 ALA A C 1
ATOM 831 O O . ALA A 1 109 ? -6.070 -1.822 8.452 1.00 82.38 109 ALA A O 1
ATOM 832 N N . ALA A 1 110 ? -5.093 -1.253 6.504 1.00 88.25 110 ALA A N 1
ATOM 833 C CA . ALA A 1 110 ? -4.413 -2.517 6.239 1.00 88.25 110 ALA A CA 1
ATOM 834 C C . ALA A 1 110 ? -2.954 -2.542 6.735 1.00 88.25 110 ALA A C 1
ATOM 836 O O . ALA A 1 110 ? -2.309 -3.587 6.675 1.00 88.25 110 ALA A O 1
ATOM 837 N N . LEU A 1 111 ? -2.427 -1.412 7.219 1.00 89.88 111 LEU A N 1
ATOM 838 C CA . LEU A 1 111 ? -1.101 -1.350 7.830 1.00 89.88 111 LEU A CA 1
ATOM 839 C C . LEU A 1 111 ? -1.134 -1.950 9.243 1.00 89.88 111 LEU A C 1
ATOM 841 O O . LEU A 1 111 ? -2.119 -1.787 9.966 1.00 89.88 111 LEU A O 1
ATOM 845 N N . ALA A 1 112 ? -0.055 -2.632 9.638 1.00 85.56 112 ALA A N 1
ATOM 846 C CA . ALA A 1 112 ? 0.067 -3.316 10.923 1.00 85.56 112 ALA A CA 1
ATOM 847 C C . ALA A 1 112 ? 0.745 -2.390 11.930 1.00 85.56 112 ALA A C 1
ATOM 849 O O . ALA A 1 112 ? 1.949 -2.163 11.845 1.00 85.56 112 ALA A O 1
ATOM 850 N N . PRO A 1 113 ? 0.030 -1.804 12.885 1.00 72.69 113 PRO A N 1
ATOM 851 C CA . PRO A 1 113 ? 0.602 -0.638 13.537 1.00 72.69 113 PRO A CA 1
ATOM 852 C C . PRO A 1 113 ? 1.549 -1.027 14.667 1.00 72.69 113 PRO A C 1
ATOM 854 O O . PRO A 1 113 ? 1.288 -1.981 15.391 1.00 72.69 113 PRO A O 1
ATOM 857 N N . GLY A 1 114 ? 2.699 -0.352 14.745 1.00 77.88 114 GLY A N 1
ATOM 858 C CA . GLY A 1 114 ? 3.860 -0.850 15.497 1.00 77.88 114 GLY A CA 1
ATOM 859 C C . GLY A 1 114 ? 4.493 -2.123 14.907 1.00 77.88 114 GLY A C 1
ATOM 860 O O . GLY A 1 114 ? 5.564 -2.532 15.346 1.00 77.88 114 GLY A O 1
ATOM 861 N N . GLY A 1 115 ? 3.860 -2.726 13.897 1.00 87.75 115 GLY A N 1
ATOM 862 C CA . GLY A 1 115 ? 4.342 -3.886 13.168 1.00 87.75 115 GLY A CA 1
ATOM 863 C C . GLY A 1 115 ? 5.422 -3.536 12.153 1.00 87.75 115 GLY A C 1
ATOM 864 O O . GLY A 1 115 ? 5.706 -2.374 11.845 1.00 87.75 115 GLY A O 1
ATOM 865 N N . ARG A 1 116 ? 6.040 -4.585 11.622 1.00 95.38 116 ARG A N 1
ATOM 866 C CA . ARG A 1 116 ? 7.127 -4.505 10.655 1.00 95.38 116 ARG A CA 1
ATOM 867 C C . ARG A 1 116 ? 6.556 -4.485 9.248 1.00 95.38 116 ARG A C 1
ATOM 869 O O . ARG A 1 116 ? 5.930 -5.452 8.815 1.00 95.38 116 ARG A O 1
ATOM 876 N N . HIS A 1 117 ? 6.842 -3.420 8.514 1.00 97.88 117 HIS A N 1
ATOM 877 C CA . HIS A 1 117 ? 6.442 -3.275 7.120 1.00 97.88 117 HIS A CA 1
ATOM 878 C C . HIS A 1 117 ? 7.644 -3.476 6.204 1.00 97.88 117 HIS A C 1
ATOM 880 O O . HIS A 1 117 ? 8.769 -3.133 6.567 1.00 97.88 117 HIS A O 1
ATOM 886 N N . LEU A 1 118 ? 7.407 -3.999 5.008 1.00 98.19 118 LEU A N 1
ATOM 887 C CA . LEU A 1 118 ? 8.392 -4.060 3.936 1.00 98.19 118 LEU A CA 1
ATOM 888 C C . LEU A 1 118 ? 7.850 -3.352 2.700 1.00 98.19 118 LEU A C 1
ATOM 890 O O . LEU A 1 118 ? 6.833 -3.767 2.148 1.00 98.19 118 LEU A O 1
ATOM 894 N N . ASP A 1 119 ? 8.566 -2.330 2.253 1.00 97.62 119 ASP A N 1
ATOM 895 C CA . ASP A 1 119 ? 8.418 -1.742 0.924 1.00 97.62 119 ASP A CA 1
ATOM 896 C C . ASP A 1 119 ? 9.259 -2.575 -0.063 1.00 97.62 119 ASP A C 1
ATOM 898 O O . ASP A 1 119 ? 10.494 -2.525 -0.051 1.00 97.62 119 ASP A O 1
ATOM 902 N N . TYR A 1 120 ? 8.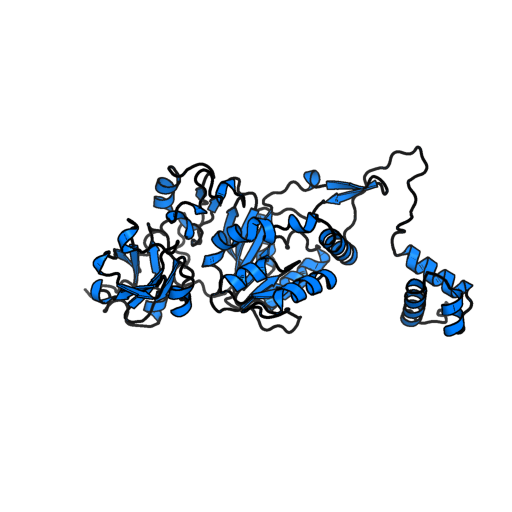603 -3.457 -0.822 1.00 97.56 120 TYR A N 1
ATOM 903 C CA . TYR A 1 120 ? 9.234 -4.385 -1.761 1.00 97.56 120 TYR A CA 1
ATOM 904 C C . TYR A 1 120 ? 9.272 -3.753 -3.149 1.00 97.56 120 TYR A C 1
ATOM 906 O O . TYR A 1 120 ? 8.223 -3.575 -3.753 1.00 97.56 120 TYR A O 1
ATOM 914 N N . GLY A 1 121 ? 10.469 -3.476 -3.670 1.00 95.25 121 GLY A N 1
ATOM 915 C CA . GLY A 1 121 ? 10.661 -2.627 -4.852 1.00 95.25 121 GLY A CA 1
ATOM 916 C C . GLY A 1 121 ? 10.665 -1.140 -4.487 1.00 95.25 121 GLY A C 1
ATOM 917 O O . GLY A 1 121 ? 10.052 -0.330 -5.173 1.00 95.25 121 GLY A O 1
ATOM 918 N N . ALA A 1 122 ? 11.315 -0.784 -3.375 1.00 94.12 122 ALA A N 1
ATOM 919 C CA . ALA A 1 122 ? 11.210 0.543 -2.766 1.00 94.12 122 ALA A CA 1
ATOM 920 C C . ALA A 1 122 ? 11.784 1.688 -3.623 1.00 94.12 122 ALA A C 1
ATOM 922 O O . ALA A 1 122 ? 11.557 2.863 -3.306 1.00 94.12 122 ALA A O 1
ATOM 923 N N . GLY A 1 123 ? 12.576 1.381 -4.659 1.00 91.44 123 GLY A N 1
ATOM 924 C CA . GLY A 1 123 ? 13.290 2.370 -5.454 1.00 91.44 123 GLY A CA 1
ATOM 925 C C . GLY A 1 123 ? 14.121 3.293 -4.564 1.00 91.44 123 GLY A C 1
ATOM 926 O O . GLY A 1 123 ? 15.018 2.855 -3.846 1.00 91.44 123 GLY A O 1
ATOM 927 N N . ASP A 1 124 ? 13.773 4.580 -4.567 1.00 89.12 124 ASP A N 1
ATOM 928 C CA . ASP A 1 124 ? 14.495 5.623 -3.828 1.00 89.12 124 ASP A CA 1
ATOM 929 C C . ASP A 1 124 ? 13.983 5.777 -2.371 1.00 89.12 124 ASP A C 1
ATOM 931 O O . ASP A 1 124 ? 14.398 6.684 -1.652 1.00 89.12 124 ASP A O 1
ATOM 935 N N . GLY A 1 125 ? 13.072 4.905 -1.913 1.00 91.69 125 GLY A N 1
ATOM 936 C CA . GLY A 1 125 ? 12.589 4.845 -0.524 1.00 91.69 125 GLY A CA 1
ATOM 937 C C . GLY A 1 125 ? 11.506 5.868 -0.160 1.00 91.69 125 GLY A C 1
ATOM 938 O O . GLY A 1 125 ? 11.274 6.137 1.019 1.00 91.69 125 GLY A O 1
ATOM 939 N N . HIS A 1 126 ? 10.833 6.471 -1.148 1.00 92.44 126 HIS A N 1
ATOM 940 C CA . HIS A 1 126 ? 9.834 7.522 -0.911 1.00 92.44 126 HIS A CA 1
ATOM 941 C C . HIS A 1 126 ? 8.649 7.062 -0.053 1.00 92.44 126 HIS A C 1
ATOM 943 O O . HIS A 1 126 ? 8.265 7.779 0.875 1.00 92.44 126 HIS A O 1
ATOM 949 N N . LEU A 1 127 ? 8.092 5.881 -0.341 1.00 94.62 127 LEU A N 1
ATOM 950 C CA . LEU A 1 127 ? 6.974 5.332 0.424 1.00 94.62 127 LEU A CA 1
ATOM 951 C C . LEU A 1 127 ? 7.430 4.910 1.818 1.00 94.62 127 LEU A C 1
ATOM 953 O O . LEU A 1 127 ? 6.812 5.319 2.796 1.00 94.62 127 LEU A O 1
ATOM 957 N N . ALA A 1 128 ? 8.536 4.172 1.924 1.00 94.94 128 ALA A N 1
ATOM 958 C CA . ALA A 1 128 ? 9.102 3.804 3.216 1.00 94.94 128 ALA A CA 1
ATOM 959 C C . ALA A 1 128 ? 9.342 5.024 4.125 1.00 94.94 128 ALA A C 1
ATOM 961 O O . ALA A 1 128 ? 8.939 5.004 5.285 1.00 94.94 128 ALA A O 1
ATOM 962 N N . ARG A 1 129 ? 9.889 6.130 3.599 1.00 93.19 129 ARG A N 1
ATOM 963 C CA . ARG A 1 129 ? 10.036 7.388 4.354 1.00 93.19 129 ARG A CA 1
ATOM 964 C C . ARG A 1 129 ? 8.693 7.984 4.775 1.00 93.19 129 ARG A C 1
ATOM 966 O O . ARG A 1 129 ? 8.553 8.459 5.898 1.00 93.19 129 ARG A O 1
ATOM 973 N N . LEU A 1 130 ? 7.698 7.989 3.888 1.00 92.25 130 LEU A N 1
ATOM 974 C CA . LEU A 1 130 ? 6.357 8.451 4.245 1.00 92.25 130 LEU A CA 1
ATOM 975 C C . LEU A 1 130 ? 5.781 7.607 5.392 1.00 92.25 130 LEU A C 1
ATOM 977 O O . LEU A 1 130 ? 5.277 8.162 6.363 1.00 92.25 130 LEU A O 1
ATOM 981 N N . LEU A 1 131 ? 5.895 6.285 5.318 1.00 93.06 131 LEU A N 1
ATOM 982 C CA . LEU A 1 131 ? 5.376 5.367 6.329 1.00 93.06 131 LEU A CA 1
ATOM 983 C C . LEU A 1 131 ? 6.064 5.537 7.683 1.00 93.06 131 LEU A C 1
ATOM 985 O O . LEU A 1 131 ? 5.369 5.652 8.695 1.00 93.06 131 LEU A O 1
ATOM 989 N N . THR A 1 132 ? 7.393 5.652 7.713 1.00 92.50 132 THR A N 1
ATOM 990 C CA . THR A 1 132 ? 8.126 5.859 8.968 1.00 92.50 132 THR A CA 1
ATOM 991 C C . THR A 1 132 ? 7.741 7.176 9.639 1.00 92.50 132 THR A C 1
ATOM 993 O O . THR A 1 132 ? 7.419 7.180 10.825 1.00 92.50 132 THR A O 1
ATOM 996 N N . THR A 1 133 ? 7.609 8.274 8.880 1.00 89.31 133 THR A N 1
ATOM 997 C CA . THR A 1 133 ? 7.120 9.562 9.426 1.00 89.31 133 THR A CA 1
ATOM 998 C C . THR A 1 133 ? 5.673 9.512 9.927 1.00 89.31 133 THR A C 1
ATOM 1000 O O . THR A 1 133 ? 5.238 10.390 10.670 1.00 89.31 133 THR A O 1
ATOM 1003 N N . GLN A 1 134 ? 4.911 8.494 9.526 1.00 85.81 134 GLN A N 1
ATOM 1004 C CA . GLN A 1 134 ? 3.528 8.262 9.944 1.00 85.81 134 GLN A CA 1
ATOM 1005 C C . GLN A 1 134 ? 3.418 7.205 11.053 1.00 85.81 134 GLN A C 1
ATOM 1007 O O . GLN A 1 134 ? 2.303 6.791 11.386 1.00 85.81 134 GLN A O 1
ATOM 1012 N N . GLY A 1 135 ? 4.554 6.797 11.633 1.00 88.19 135 GLY A N 1
ATOM 1013 C CA . GLY A 1 135 ? 4.633 5.855 12.746 1.00 88.19 135 GLY A CA 1
ATOM 1014 C C . GLY A 1 135 ? 4.540 4.385 12.337 1.00 88.19 135 GLY A C 1
ATOM 1015 O O . GLY A 1 135 ? 4.185 3.555 13.170 1.00 88.19 135 GLY A O 1
ATOM 1016 N N . PHE A 1 136 ? 4.817 4.051 11.073 1.00 90.44 136 PHE A N 1
ATOM 1017 C CA . PHE A 1 136 ? 4.841 2.672 10.580 1.00 90.44 136 PHE A CA 1
ATOM 1018 C C . PHE A 1 136 ? 6.289 2.225 10.337 1.00 90.44 136 PHE A C 1
ATOM 1020 O O . PHE A 1 136 ? 6.891 2.624 9.332 1.00 90.44 136 PHE A O 1
ATOM 1027 N N . PRO A 1 137 ? 6.870 1.404 11.235 1.00 93.94 137 PRO A N 1
ATOM 1028 C CA . PRO A 1 137 ? 8.230 0.919 11.066 1.00 93.94 137 PRO A CA 1
ATOM 1029 C C . PRO A 1 137 ? 8.379 0.139 9.761 1.00 93.94 137 PRO A C 1
ATOM 1031 O O . PRO A 1 137 ? 7.651 -0.829 9.530 1.00 93.94 137 PRO A O 1
ATOM 1034 N N . THR A 1 138 ? 9.300 0.566 8.897 1.00 95.81 138 THR A N 1
ATOM 1035 C CA . THR A 1 138 ? 9.379 0.071 7.516 1.00 95.81 138 THR A CA 1
ATOM 1036 C C . THR A 1 138 ? 10.812 -0.278 7.127 1.00 95.81 138 THR A C 1
ATOM 1038 O O . THR A 1 138 ? 11.728 0.521 7.311 1.00 95.81 138 THR A O 1
ATOM 1041 N N . ALA A 1 139 ? 11.007 -1.481 6.590 1.00 96.00 139 ALA A N 1
ATOM 1042 C CA . ALA A 1 139 ? 12.205 -1.907 5.873 1.00 96.00 139 ALA A CA 1
ATOM 1043 C C . ALA A 1 139 ? 12.015 -1.713 4.365 1.00 96.00 139 ALA A C 1
ATOM 1045 O O . ALA A 1 139 ? 10.889 -1.622 3.877 1.00 96.00 139 ALA A O 1
ATOM 1046 N N . VAL A 1 140 ? 13.116 -1.735 3.618 1.00 96.06 140 VAL A N 1
ATOM 1047 C CA . VAL A 1 140 ? 13.097 -1.676 2.149 1.00 96.06 140 VAL A CA 1
ATOM 1048 C C . VAL A 1 140 ? 13.760 -2.901 1.529 1.00 96.06 140 VAL A C 1
ATOM 1050 O O . VAL A 1 140 ? 14.749 -3.420 2.050 1.00 96.06 140 VAL A O 1
ATOM 1053 N N . PHE A 1 141 ? 13.245 -3.340 0.385 1.00 95.56 141 PHE A N 1
ATOM 1054 C CA . PHE A 1 141 ? 13.929 -4.233 -0.545 1.00 95.56 141 PHE A CA 1
ATOM 1055 C C . PHE A 1 141 ? 13.955 -3.565 -1.920 1.00 95.56 141 PHE A C 1
ATOM 1057 O O . PHE A 1 141 ? 12.919 -3.125 -2.403 1.00 95.56 141 PHE A O 1
ATOM 1064 N N . GLU A 1 142 ? 15.123 -3.494 -2.551 1.00 93.69 142 GLU A N 1
ATOM 1065 C CA . GLU A 1 142 ? 15.301 -2.935 -3.894 1.00 93.69 142 GLU A CA 1
ATOM 1066 C C . GLU A 1 142 ? 16.392 -3.750 -4.612 1.00 93.69 142 GLU A C 1
ATOM 1068 O O . GLU A 1 142 ? 17.496 -3.860 -4.066 1.00 93.69 142 GLU A O 1
ATOM 1073 N N . PRO A 1 143 ? 16.099 -4.377 -5.771 1.00 89.81 143 PRO A N 1
ATOM 1074 C CA . PRO A 1 143 ? 17.075 -5.191 -6.496 1.00 89.81 143 PRO A CA 1
ATOM 1075 C C . PRO A 1 143 ? 18.233 -4.385 -7.105 1.00 89.81 143 PRO A C 1
ATOM 1077 O O . PRO A 1 143 ? 19.320 -4.943 -7.249 1.00 89.81 143 PRO A O 1
ATOM 1080 N N . SER A 1 144 ? 18.046 -3.104 -7.449 1.00 87.31 144 SER A N 1
ATOM 1081 C CA . SER A 1 144 ? 19.156 -2.255 -7.897 1.00 87.31 144 SER A CA 1
ATOM 1082 C C . SER A 1 144 ? 20.040 -1.838 -6.718 1.00 87.31 144 SER A C 1
ATOM 1084 O O . SER A 1 144 ? 19.621 -1.086 -5.835 1.00 87.31 144 SER A O 1
ATOM 1086 N N . GLU A 1 145 ? 21.310 -2.251 -6.734 1.00 85.44 145 GLU A N 1
ATOM 1087 C CA . GLU A 1 145 ? 22.293 -1.824 -5.729 1.00 85.44 145 GLU A CA 1
ATOM 1088 C C . GLU A 1 145 ? 22.484 -0.300 -5.712 1.00 85.44 145 GLU A C 1
ATOM 1090 O O . GLU A 1 145 ? 22.633 0.295 -4.641 1.00 85.44 145 GLU A O 1
ATOM 1095 N N . GLN A 1 146 ? 22.443 0.343 -6.884 1.00 84.50 146 GLN A N 1
ATOM 1096 C CA . GLN A 1 146 ? 22.599 1.791 -7.012 1.00 84.50 146 GLN A CA 1
ATOM 1097 C C . GLN A 1 146 ? 21.426 2.535 -6.363 1.00 84.50 146 GLN A C 1
ATOM 1099 O O . GLN A 1 146 ? 21.641 3.482 -5.602 1.00 84.50 146 GLN A O 1
ATOM 1104 N N . ARG A 1 147 ? 20.188 2.099 -6.618 1.00 84.88 147 ARG A N 1
ATOM 1105 C CA . ARG A 1 147 ? 18.988 2.718 -6.034 1.00 84.88 147 ARG A CA 1
ATOM 1106 C C . ARG A 1 147 ? 18.873 2.434 -4.543 1.00 84.88 147 ARG A C 1
ATOM 1108 O O . ARG A 1 147 ? 18.597 3.340 -3.758 1.00 84.88 147 ARG A O 1
ATOM 1115 N N . LEU A 1 148 ? 19.209 1.215 -4.131 1.00 87.25 148 LEU A N 1
ATOM 1116 C CA . LEU A 1 148 ? 19.274 0.835 -2.726 1.00 87.25 148 LEU A CA 1
ATOM 1117 C C . LEU A 1 148 ? 20.296 1.672 -1.939 1.00 87.25 148 LEU A C 1
ATOM 1119 O O . LEU A 1 148 ? 20.059 2.011 -0.780 1.00 87.25 148 LEU A O 1
ATOM 1123 N N . ALA A 1 149 ? 21.432 2.031 -2.543 1.00 85.00 149 ALA A N 1
ATOM 1124 C CA . ALA A 1 149 ? 22.400 2.926 -1.913 1.00 85.00 149 ALA A CA 1
ATOM 1125 C C . ALA A 1 149 ? 21.821 4.336 -1.687 1.00 85.00 149 ALA A C 1
ATOM 1127 O O . ALA A 1 149 ? 22.051 4.927 -0.629 1.00 85.00 149 ALA A O 1
ATOM 1128 N N . ALA A 1 150 ? 21.032 4.851 -2.637 1.00 79.00 150 ALA A N 1
ATOM 1129 C CA . ALA A 1 150 ? 20.345 6.137 -2.511 1.00 79.00 150 ALA A CA 1
ATOM 1130 C C . ALA A 1 150 ? 19.216 6.108 -1.461 1.00 79.00 150 ALA A C 1
ATOM 1132 O O . ALA A 1 150 ? 19.073 7.049 -0.677 1.00 79.00 150 ALA A O 1
ATOM 1133 N N . SER A 1 151 ? 18.444 5.018 -1.380 1.00 81.50 151 SER A N 1
ATOM 1134 C CA . SER A 1 151 ? 17.424 4.878 -0.332 1.00 81.50 151 SER A CA 1
ATOM 1135 C C . SER A 1 151 ? 18.067 4.807 1.056 1.00 81.50 151 SER A C 1
ATOM 1137 O O . SER A 1 151 ? 17.655 5.515 1.973 1.00 81.50 151 SER A O 1
ATOM 1139 N N . ARG A 1 152 ? 19.164 4.050 1.205 1.00 83.31 152 ARG A N 1
ATOM 1140 C CA . ARG A 1 152 ? 19.924 3.975 2.462 1.00 83.31 152 ARG A CA 1
ATOM 1141 C C . ARG A 1 152 ? 20.420 5.343 2.907 1.00 83.31 152 ARG A C 1
ATOM 1143 O O . ARG A 1 152 ? 20.194 5.714 4.057 1.00 83.31 152 ARG A O 1
ATOM 1150 N N . SER A 1 153 ? 21.072 6.101 2.028 1.00 80.12 153 SER A N 1
ATOM 1151 C CA . SER A 1 153 ? 21.650 7.397 2.406 1.00 80.12 153 SER A CA 1
ATOM 1152 C C . SER A 1 153 ? 20.597 8.404 2.877 1.00 80.12 153 SER A C 1
ATOM 1154 O O . SER A 1 153 ? 20.888 9.222 3.743 1.00 80.12 153 SER A O 1
ATOM 1156 N N . THR A 1 154 ? 19.363 8.310 2.374 1.00 78.94 154 THR A N 1
ATOM 1157 C CA . THR A 1 154 ? 18.261 9.202 2.766 1.00 78.94 154 THR A CA 1
ATOM 1158 C C . THR A 1 154 ? 17.446 8.708 3.964 1.00 78.94 154 THR A C 1
ATOM 1160 O O . THR A 1 154 ? 16.735 9.506 4.574 1.00 78.94 154 THR A O 1
ATOM 1163 N N . MET A 1 155 ? 17.537 7.420 4.316 1.00 84.81 155 MET A N 1
ATOM 1164 C CA . MET A 1 155 ? 16.728 6.797 5.374 1.00 84.81 155 MET A CA 1
ATOM 1165 C C . MET A 1 155 ? 17.506 6.372 6.622 1.00 84.81 155 MET A C 1
ATOM 1167 O O . MET A 1 155 ? 16.878 6.056 7.626 1.00 84.81 155 MET A O 1
ATOM 1171 N N . THR A 1 156 ? 18.843 6.352 6.598 1.00 78.38 156 THR A N 1
ATOM 1172 C CA . THR A 1 156 ? 19.658 5.796 7.703 1.00 78.38 156 THR A CA 1
ATOM 1173 C C . THR A 1 156 ? 19.403 6.478 9.055 1.00 78.38 156 THR A C 1
ATOM 1175 O O . THR A 1 156 ? 19.509 5.826 10.088 1.00 78.38 156 THR A O 1
ATOM 1178 N N . GLU A 1 157 ? 19.018 7.755 9.060 1.00 80.19 157 GLU A N 1
ATOM 1179 C CA . GLU A 1 157 ? 18.689 8.506 10.283 1.00 80.19 157 GLU A CA 1
ATOM 1180 C C . GLU A 1 157 ? 17.179 8.605 10.554 1.00 80.19 157 GLU A C 1
ATOM 1182 O O . GLU A 1 157 ? 16.760 9.228 11.528 1.00 80.19 157 GLU A O 1
ATOM 1187 N N . ALA A 1 158 ? 16.339 8.014 9.700 1.00 84.81 158 ALA A N 1
ATOM 1188 C CA . ALA A 1 158 ? 14.896 8.071 9.873 1.00 84.81 158 ALA A CA 1
ATOM 1189 C C . ALA A 1 158 ? 14.459 7.139 11.011 1.00 84.81 158 ALA A C 1
ATOM 1191 O O . ALA A 1 158 ? 14.617 5.918 10.940 1.00 84.81 158 ALA A O 1
ATOM 1192 N N . GLU A 1 159 ? 13.853 7.715 12.048 1.00 86.56 159 GLU A N 1
ATOM 1193 C CA . GLU A 1 159 ? 13.210 6.954 13.115 1.00 86.56 159 GLU A CA 1
ATOM 1194 C C . GLU A 1 159 ? 12.170 5.982 12.529 1.00 86.56 159 GLU A C 1
ATOM 1196 O O . GLU A 1 159 ? 11.392 6.342 11.647 1.00 86.56 159 GLU A O 1
ATOM 1201 N N . GLY A 1 160 ? 12.183 4.726 12.982 1.00 88.25 160 GLY A N 1
ATOM 1202 C CA . GLY A 1 160 ? 11.311 3.669 12.459 1.00 88.25 160 GLY A CA 1
ATOM 1203 C C . GLY A 1 160 ? 11.801 2.997 11.170 1.00 88.25 160 GLY A C 1
ATOM 1204 O O . GLY A 1 160 ? 11.155 2.058 10.701 1.00 88.25 160 GLY A O 1
ATOM 1205 N N . PHE A 1 161 ? 12.935 3.404 10.589 1.00 94.06 161 PHE A N 1
ATOM 1206 C CA . PHE A 1 161 ? 13.541 2.649 9.492 1.00 94.06 161 PHE A CA 1
ATOM 1207 C C . PHE A 1 161 ? 14.137 1.331 10.005 1.00 94.06 161 PHE A C 1
ATOM 1209 O O . PHE A 1 161 ? 15.041 1.318 10.838 1.00 94.06 161 PHE A O 1
ATOM 1216 N N . LEU A 1 162 ? 13.641 0.204 9.491 1.00 92.25 162 LEU A N 1
ATOM 1217 C CA . LEU A 1 162 ? 14.049 -1.143 9.917 1.00 92.25 162 LEU A CA 1
ATOM 1218 C C . LEU A 1 162 ? 15.273 -1.677 9.150 1.00 92.25 162 LEU A C 1
ATOM 1220 O O . LEU A 1 162 ? 15.702 -2.810 9.371 1.00 92.25 162 LEU A O 1
ATOM 1224 N N . GLY A 1 163 ? 15.830 -0.881 8.236 1.00 92.00 163 GLY A N 1
ATOM 1225 C CA . GLY A 1 163 ? 16.966 -1.259 7.405 1.00 92.00 163 GLY A CA 1
ATOM 1226 C C . GLY A 1 163 ? 16.570 -1.917 6.083 1.00 92.00 163 GLY A C 1
ATOM 1227 O O . GLY A 1 163 ? 15.456 -1.769 5.577 1.00 92.00 163 GLY A O 1
ATOM 1228 N N . VAL A 1 164 ? 17.525 -2.636 5.494 1.00 92.62 164 VAL A N 1
ATOM 1229 C CA . VAL A 1 164 ? 17.346 -3.312 4.205 1.00 92.62 164 VAL A CA 1
ATOM 1230 C C . VAL A 1 164 ? 17.085 -4.793 4.409 1.00 92.62 164 VAL A C 1
ATOM 1232 O O . VAL A 1 164 ? 17.888 -5.491 5.030 1.00 92.62 164 VAL A O 1
ATOM 1235 N N . ALA A 1 165 ? 15.990 -5.285 3.839 1.00 91.31 165 ALA A N 1
ATOM 1236 C CA . ALA A 1 165 ? 15.613 -6.684 3.929 1.00 91.31 165 ALA A CA 1
ATOM 1237 C C . ALA A 1 165 ? 16.497 -7.555 3.020 1.00 91.31 165 ALA A C 1
ATOM 1239 O O . ALA A 1 165 ? 16.415 -7.503 1.794 1.00 91.31 165 ALA A O 1
ATOM 1240 N N . GLY A 1 166 ? 17.342 -8.383 3.635 1.00 84.94 166 GLY A N 1
ATOM 1241 C CA . GLY A 1 166 ? 18.084 -9.444 2.953 1.00 84.94 166 GLY A CA 1
ATOM 1242 C C . GLY A 1 166 ? 17.280 -10.742 2.812 1.00 84.94 166 GLY A C 1
ATOM 1243 O O . GLY A 1 166 ? 16.122 -10.844 3.215 1.00 84.94 166 GLY A O 1
ATOM 1244 N N . SER A 1 167 ? 17.917 -11.786 2.278 1.00 72.12 167 SER A N 1
ATOM 1245 C CA . SER A 1 167 ? 17.327 -13.134 2.189 1.00 72.12 167 SER A CA 1
ATOM 1246 C C . SER A 1 167 ? 17.007 -13.756 3.555 1.00 72.12 167 SER A C 1
ATOM 1248 O O . SER A 1 167 ? 16.088 -14.571 3.637 1.00 72.12 167 SER A O 1
ATOM 1250 N N . SER A 1 168 ? 17.733 -13.353 4.602 1.00 75.50 168 SER A N 1
ATOM 1251 C CA . SER A 1 168 ? 17.599 -13.805 5.991 1.00 75.50 168 SER A CA 1
ATOM 1252 C C . SER A 1 168 ? 16.796 -12.850 6.881 1.00 75.50 168 SER A C 1
ATOM 1254 O O . SER A 1 168 ? 16.904 -12.930 8.102 1.00 75.50 168 SER A O 1
ATOM 1256 N N . ALA A 1 169 ? 16.057 -11.901 6.299 1.00 83.94 169 ALA A N 1
ATOM 1257 C CA . ALA A 1 169 ? 15.238 -10.981 7.080 1.00 83.94 169 ALA A CA 1
ATOM 1258 C C . ALA A 1 169 ? 14.153 -11.738 7.864 1.00 83.94 169 ALA A C 1
ATOM 1260 O O . ALA A 1 169 ? 13.572 -12.706 7.367 1.00 83.94 169 ALA A O 1
ATOM 1261 N N . GLU A 1 170 ? 13.875 -11.277 9.083 1.00 89.06 170 GLU A N 1
ATOM 1262 C CA . GLU A 1 170 ? 12.724 -11.755 9.849 1.00 89.06 170 GLU A CA 1
ATOM 1263 C C . GLU A 1 170 ? 11.415 -11.414 9.119 1.00 89.06 170 GLU A C 1
ATOM 1265 O O . GLU A 1 170 ? 11.372 -10.402 8.408 1.00 89.06 170 GLU A O 1
ATOM 1270 N N . PRO A 1 171 ? 10.344 -12.212 9.286 1.00 94.50 171 PRO A N 1
ATOM 1271 C CA . PRO A 1 171 ? 9.117 -11.974 8.548 1.00 94.50 171 PRO A CA 1
ATOM 1272 C C . PRO A 1 171 ? 8.395 -10.692 8.990 1.00 94.50 171 PRO A C 1
ATOM 1274 O O . PRO A 1 171 ? 8.428 -10.295 10.157 1.00 94.50 171 PRO A O 1
ATOM 1277 N N . PHE A 1 172 ? 7.716 -10.068 8.036 1.00 97.25 172 PHE A N 1
ATOM 1278 C CA . PHE A 1 172 ? 7.017 -8.794 8.133 1.00 97.25 172 PHE A CA 1
ATOM 1279 C C . PHE A 1 172 ? 5.516 -8.998 8.322 1.00 97.25 172 PHE A C 1
ATOM 1281 O O . PHE A 1 172 ? 4.923 -9.914 7.749 1.00 97.25 172 PHE A O 1
ATOM 1288 N N . ASP A 1 173 ? 4.896 -8.113 9.093 1.00 96.00 173 ASP A N 1
ATOM 1289 C CA . ASP A 1 173 ? 3.449 -8.087 9.292 1.00 96.00 173 ASP A CA 1
ATOM 1290 C C . ASP A 1 173 ? 2.729 -7.582 8.037 1.00 96.00 173 ASP A C 1
ATOM 1292 O O . ASP A 1 173 ? 1.627 -8.033 7.722 1.00 96.00 173 ASP A O 1
ATOM 1296 N N . VAL A 1 174 ? 3.374 -6.682 7.285 1.00 97.94 174 VAL A N 1
ATOM 1297 C CA . VAL A 1 174 ? 2.861 -6.157 6.015 1.00 97.94 174 VAL A CA 1
ATOM 1298 C C . VAL A 1 174 ? 3.965 -6.114 4.970 1.00 97.94 174 VAL A C 1
ATOM 1300 O O . VAL A 1 174 ? 5.049 -5.591 5.224 1.00 97.94 174 VAL A O 1
ATOM 1303 N N . ILE A 1 175 ? 3.675 -6.604 3.768 1.00 98.56 175 ILE A N 1
ATOM 1304 C CA . ILE A 1 175 ? 4.511 -6.382 2.585 1.00 98.56 175 ILE A CA 1
ATOM 1305 C C . ILE A 1 175 ? 3.714 -5.565 1.575 1.00 98.56 175 ILE A C 1
ATOM 1307 O O . ILE A 1 175 ? 2.563 -5.884 1.285 1.00 98.56 175 ILE A O 1
ATOM 1311 N N . MET A 1 176 ? 4.337 -4.524 1.033 1.00 98.56 176 MET A N 1
ATOM 1312 C CA . MET A 1 176 ? 3.778 -3.658 0.001 1.00 98.56 176 MET A CA 1
ATOM 1313 C C . MET A 1 176 ? 4.596 -3.817 -1.280 1.00 98.56 176 MET A C 1
ATOM 1315 O O . MET A 1 176 ? 5.816 -3.699 -1.243 1.00 98.56 176 MET A O 1
ATOM 1319 N N . MET A 1 177 ? 3.927 -4.088 -2.398 1.00 98.38 177 MET A N 1
ATOM 1320 C CA . MET A 1 177 ? 4.486 -4.117 -3.752 1.00 98.38 177 MET A CA 1
ATOM 1321 C C . MET A 1 177 ? 3.772 -3.039 -4.571 1.00 98.38 177 MET A C 1
ATOM 1323 O O . MET A 1 177 ? 2.708 -3.291 -5.135 1.00 98.38 177 MET A O 1
ATOM 1327 N N . ILE A 1 178 ? 4.300 -1.818 -4.556 1.00 98.31 178 ILE A N 1
ATOM 1328 C CA . ILE A 1 178 ? 3.607 -0.634 -5.083 1.00 98.31 178 ILE A CA 1
ATOM 1329 C C . ILE A 1 178 ? 4.188 -0.261 -6.443 1.00 98.31 178 ILE A C 1
ATOM 1331 O O . ILE A 1 178 ? 5.298 0.259 -6.494 1.00 98.31 178 ILE A O 1
ATOM 1335 N N . GLU A 1 179 ? 3.436 -0.526 -7.514 1.00 97.25 179 GLU A N 1
ATOM 1336 C CA . GLU A 1 179 ? 3.886 -0.405 -8.911 1.00 97.25 179 GLU A CA 1
ATOM 1337 C C . GLU A 1 179 ? 5.153 -1.242 -9.171 1.00 97.25 179 GLU A C 1
ATOM 1339 O O . GLU A 1 179 ? 6.238 -0.732 -9.446 1.00 97.25 179 GLU A O 1
ATOM 1344 N N . VAL A 1 180 ? 5.045 -2.557 -8.953 1.00 97.75 180 VAL A N 1
ATOM 1345 C CA . VAL A 1 180 ? 6.184 -3.499 -8.996 1.00 97.75 180 VAL A CA 1
ATOM 1346 C C . VAL A 1 180 ? 5.863 -4.736 -9.815 1.00 97.75 180 VAL A C 1
ATOM 1348 O O . VAL A 1 180 ? 6.677 -5.189 -10.620 1.00 97.75 180 VAL A O 1
ATOM 1351 N N . ILE A 1 181 ? 4.687 -5.325 -9.606 1.00 98.19 181 ILE A N 1
ATOM 1352 C CA . ILE A 1 181 ? 4.342 -6.641 -10.151 1.00 98.19 181 ILE A CA 1
ATOM 1353 C C . ILE A 1 181 ? 4.251 -6.648 -11.689 1.00 98.19 181 ILE A C 1
ATOM 1355 O O . ILE A 1 181 ? 4.467 -7.683 -12.317 1.00 98.19 181 ILE A O 1
ATOM 1359 N N . GLU A 1 182 ? 3.997 -5.504 -12.315 1.00 97.81 182 GLU A N 1
ATOM 1360 C CA . GLU A 1 182 ? 3.985 -5.258 -13.764 1.00 97.81 182 GLU A CA 1
ATOM 1361 C C . GLU A 1 182 ? 5.381 -5.213 -14.403 1.00 97.81 182 GLU A C 1
ATOM 1363 O O . GLU A 1 182 ? 5.503 -5.378 -15.620 1.00 97.81 182 GLU A O 1
ATOM 1368 N N . HIS A 1 183 ? 6.424 -5.036 -13.588 1.00 96.81 183 HIS A N 1
ATOM 1369 C CA . HIS A 1 183 ? 7.824 -4.930 -14.006 1.00 96.81 183 HIS A CA 1
ATOM 1370 C C . HIS A 1 183 ? 8.587 -6.255 -13.898 1.00 96.81 183 HIS A C 1
ATOM 1372 O O . HIS A 1 183 ? 9.559 -6.473 -14.622 1.00 96.81 183 HIS A O 1
ATOM 1378 N N . VAL A 1 184 ? 8.175 -7.142 -12.987 1.00 97.31 184 VAL A N 1
ATOM 1379 C CA . VAL A 1 184 ? 8.833 -8.442 -12.742 1.00 97.31 184 VAL A CA 1
ATOM 1380 C C . VAL A 1 184 ? 8.842 -9.257 -14.037 1.00 97.31 184 VAL A C 1
ATOM 1382 O O . VAL A 1 184 ? 7.832 -9.284 -14.714 1.00 97.31 184 VAL A O 1
ATOM 1385 N N . LEU A 1 185 ? 9.904 -9.948 -14.440 1.00 96.88 185 LEU A N 1
ATOM 1386 C CA . LEU A 1 185 ? 9.836 -10.785 -15.651 1.00 96.88 185 LEU A CA 1
ATOM 1387 C C . LEU A 1 185 ? 9.149 -12.125 -15.355 1.00 96.88 185 LEU A C 1
ATOM 1389 O O . LEU A 1 185 ? 9.111 -12.564 -14.209 1.00 96.88 185 LEU A O 1
ATOM 1393 N N . ASP A 1 186 ? 8.600 -12.797 -16.371 1.00 95.25 186 ASP A N 1
ATOM 1394 C CA . ASP A 1 186 ? 7.946 -14.105 -16.169 1.00 95.25 186 ASP A CA 1
ATOM 1395 C C . ASP A 1 186 ? 8.916 -15.140 -15.570 1.00 95.25 186 ASP A C 1
ATOM 1397 O O . ASP A 1 186 ? 8.527 -15.940 -14.719 1.00 95.25 186 ASP A O 1
ATOM 1401 N N . GLU A 1 187 ? 10.193 -15.075 -15.964 1.00 94.81 187 GLU A N 1
ATOM 1402 C CA . GLU A 1 187 ? 11.273 -15.913 -15.428 1.00 94.81 187 GLU A CA 1
ATOM 1403 C C . GLU A 1 187 ? 11.578 -15.636 -13.942 1.00 94.81 187 GLU A C 1
ATOM 1405 O O . GLU A 1 187 ? 11.928 -16.564 -13.213 1.00 94.81 187 GLU A O 1
ATOM 1410 N N . ASP A 1 188 ? 11.337 -14.409 -13.467 1.00 96.00 188 ASP A N 1
ATOM 1411 C CA . ASP A 1 188 ? 11.617 -13.971 -12.091 1.00 96.00 188 ASP A CA 1
ATOM 1412 C C . ASP A 1 188 ? 10.388 -14.044 -11.164 1.00 96.00 188 ASP A C 1
ATOM 1414 O O . ASP A 1 188 ? 10.509 -13.929 -9.938 1.00 96.00 188 ASP A O 1
ATOM 1418 N N . MET A 1 189 ? 9.186 -14.228 -11.725 1.00 97.25 189 MET A N 1
ATOM 1419 C CA . MET A 1 189 ? 7.920 -14.165 -10.985 1.00 97.25 189 MET A CA 1
ATOM 1420 C C . MET A 1 189 ? 7.850 -15.212 -9.869 1.00 97.25 189 MET A C 1
ATOM 1422 O O . MET A 1 189 ? 7.478 -14.899 -8.737 1.00 97.25 189 MET A O 1
ATOM 1426 N N . ASN A 1 190 ? 8.266 -16.448 -10.160 1.00 97.62 190 ASN A N 1
ATOM 1427 C CA . ASN A 1 190 ? 8.259 -17.535 -9.181 1.00 97.62 190 ASN A CA 1
ATOM 1428 C C . ASN A 1 190 ? 9.156 -17.231 -7.976 1.00 97.62 190 ASN A C 1
ATOM 1430 O O . ASN A 1 190 ? 8.727 -17.406 -6.835 1.00 97.62 190 ASN A O 1
ATOM 1434 N N . GLU A 1 191 ? 10.387 -16.765 -8.209 1.00 96.50 191 GLU A N 1
ATOM 1435 C CA . GLU A 1 191 ? 11.308 -16.434 -7.120 1.00 96.50 191 GLU A CA 1
ATOM 1436 C C . GLU A 1 191 ? 10.801 -15.234 -6.314 1.00 96.50 191 GLU A C 1
ATOM 1438 O O . GLU A 1 191 ? 10.802 -15.265 -5.078 1.00 96.50 191 GLU A O 1
ATOM 1443 N N . THR A 1 192 ? 10.319 -14.203 -7.010 1.00 97.12 192 THR A N 1
ATOM 1444 C CA . THR A 1 192 ? 9.766 -12.985 -6.408 1.00 97.12 192 THR A CA 1
ATOM 1445 C C . THR A 1 192 ? 8.617 -13.318 -5.463 1.00 97.12 192 THR A C 1
ATOM 1447 O O . THR A 1 192 ? 8.668 -12.988 -4.275 1.00 97.12 192 THR A O 1
ATOM 1450 N N . MET A 1 193 ? 7.612 -14.055 -5.938 1.00 98.12 193 MET A N 1
ATOM 1451 C CA . MET A 1 193 ? 6.445 -14.383 -5.123 1.00 98.12 193 MET A CA 1
ATOM 1452 C C . MET A 1 193 ? 6.768 -15.391 -4.015 1.00 98.12 193 MET A C 1
ATOM 1454 O O . MET A 1 193 ? 6.246 -15.261 -2.907 1.00 98.12 193 MET A O 1
ATOM 1458 N N . ALA A 1 194 ? 7.688 -16.337 -4.241 1.00 96.44 194 ALA A N 1
ATOM 1459 C CA . ALA A 1 194 ? 8.169 -17.231 -3.186 1.00 96.44 194 ALA A CA 1
ATOM 1460 C C . ALA A 1 194 ? 8.894 -16.466 -2.064 1.00 96.44 194 ALA A C 1
ATOM 1462 O O . ALA A 1 194 ? 8.753 -16.799 -0.883 1.00 96.44 194 ALA A O 1
ATOM 1463 N N . ARG A 1 195 ? 9.657 -15.421 -2.408 1.00 96.69 195 ARG A N 1
ATOM 1464 C CA . ARG A 1 195 ? 10.299 -14.525 -1.439 1.00 96.69 195 ARG A CA 1
ATOM 1465 C C . ARG A 1 195 ? 9.269 -13.725 -0.654 1.00 96.69 195 ARG A C 1
ATOM 1467 O O . ARG A 1 195 ? 9.337 -13.752 0.571 1.00 96.69 195 ARG A O 1
ATOM 1474 N N . VAL A 1 196 ? 8.321 -13.074 -1.325 1.00 97.62 196 VAL A N 1
ATOM 1475 C CA . VAL A 1 196 ? 7.234 -12.321 -0.674 1.00 97.62 196 VAL A CA 1
ATOM 1476 C C . VAL A 1 196 ? 6.455 -13.229 0.277 1.00 97.62 196 VAL A C 1
ATOM 1478 O O . VAL A 1 196 ? 6.286 -12.905 1.449 1.00 97.62 196 VAL A O 1
ATOM 1481 N N . HIS A 1 197 ? 6.071 -14.424 -0.175 1.00 96.94 197 HIS A N 1
ATOM 1482 C CA . HIS A 1 197 ? 5.367 -15.389 0.661 1.00 96.94 197 HIS A CA 1
ATOM 1483 C C . HIS A 1 197 ? 6.198 -15.829 1.875 1.00 96.94 197 HIS A C 1
ATOM 1485 O O . HIS A 1 197 ? 5.664 -15.931 2.976 1.00 96.94 197 HIS A O 1
ATOM 1491 N N . ARG A 1 198 ? 7.503 -16.078 1.724 1.00 95.94 198 ARG A N 1
ATOM 1492 C CA . ARG A 1 198 ? 8.378 -16.438 2.853 1.00 95.94 198 ARG A CA 1
ATOM 1493 C C . ARG A 1 198 ? 8.548 -15.289 3.850 1.00 95.94 198 ARG A C 1
ATOM 1495 O O . ARG A 1 198 ? 8.545 -15.537 5.050 1.00 95.94 198 ARG A O 1
ATOM 1502 N N . LEU A 1 199 ? 8.727 -14.070 3.349 1.00 96.94 199 LEU A N 1
ATOM 1503 C CA . LEU A 1 199 ? 8.975 -12.882 4.162 1.00 96.94 199 LEU A CA 1
ATOM 1504 C C . LEU A 1 199 ? 7.712 -12.348 4.833 1.00 96.94 199 LEU A C 1
ATOM 1506 O O . LEU A 1 199 ? 7.837 -11.561 5.755 1.00 96.94 199 LEU A O 1
ATOM 1510 N N . LEU A 1 200 ? 6.512 -12.732 4.407 1.00 97.31 200 LEU A N 1
ATOM 1511 C CA . LEU A 1 200 ? 5.286 -12.324 5.088 1.00 97.31 200 LEU A CA 1
ATOM 1512 C C . LEU A 1 200 ? 5.013 -13.244 6.287 1.00 97.31 200 LEU A C 1
ATOM 1514 O O . LEU A 1 200 ? 5.157 -14.463 6.183 1.00 97.31 200 LEU A O 1
ATOM 1518 N N . GLN A 1 201 ? 4.563 -12.703 7.415 1.00 95.75 201 GLN A N 1
ATOM 1519 C CA . GLN A 1 201 ? 4.050 -13.504 8.533 1.00 95.75 201 GLN A CA 1
ATOM 1520 C C . GLN A 1 201 ? 2.856 -14.382 8.089 1.00 95.75 201 GLN A C 1
ATOM 1522 O O . GLN A 1 201 ? 2.203 -14.074 7.087 1.00 95.75 201 GLN A O 1
ATOM 1527 N N . PRO A 1 202 ? 2.538 -15.495 8.784 1.00 92.31 202 PRO A N 1
ATOM 1528 C CA . PRO A 1 202 ? 1.380 -16.336 8.455 1.00 92.31 202 PRO A CA 1
ATOM 1529 C C . PRO A 1 202 ? 0.054 -15.564 8.368 1.00 92.31 202 PRO A C 1
ATOM 1531 O O . PRO A 1 202 ? -0.720 -15.785 7.443 1.00 92.31 202 PRO A O 1
ATOM 1534 N N . GLU A 1 203 ? -0.154 -14.616 9.283 1.00 89.19 203 GLU A N 1
ATOM 1535 C CA . GLU A 1 203 ? -1.339 -13.746 9.359 1.00 89.19 203 GLU A CA 1
ATOM 1536 C C . GLU A 1 203 ? -1.082 -12.344 8.776 1.00 89.19 203 GLU A C 1
ATOM 1538 O O . GLU A 1 203 ? -1.852 -11.415 9.011 1.00 89.19 203 GLU A O 1
ATOM 1543 N N . GLY A 1 204 ? 0.024 -12.176 8.046 1.00 93.94 204 GLY A N 1
ATOM 1544 C CA . GLY A 1 204 ? 0.423 -10.889 7.493 1.00 93.94 204 GLY A CA 1
ATOM 1545 C C . GLY A 1 204 ? -0.424 -10.455 6.296 1.00 93.94 204 GLY A C 1
ATOM 1546 O O . GLY A 1 204 ? -1.106 -11.259 5.650 1.00 93.94 204 GLY A O 1
ATOM 1547 N N . THR A 1 205 ? -0.336 -9.166 5.977 1.00 96.00 205 THR A N 1
ATOM 1548 C CA . THR A 1 205 ? -1.050 -8.538 4.860 1.00 96.00 205 THR A CA 1
ATOM 1549 C C . THR A 1 205 ? -0.117 -8.279 3.679 1.00 96.00 205 THR A C 1
ATOM 1551 O O . THR A 1 205 ? 0.959 -7.705 3.830 1.00 96.00 205 THR A O 1
ATOM 1554 N N . LEU A 1 206 ? -0.543 -8.678 2.482 1.00 98.50 206 LEU A N 1
ATOM 1555 C CA . LEU A 1 206 ? 0.082 -8.295 1.221 1.00 98.50 206 LEU A CA 1
ATOM 1556 C C . LEU A 1 206 ? -0.737 -7.176 0.578 1.00 98.50 206 LEU A C 1
ATOM 1558 O O . LEU A 1 206 ? -1.938 -7.335 0.352 1.00 98.50 206 LEU A O 1
ATOM 1562 N N . ILE A 1 207 ? -0.073 -6.076 0.248 1.00 98.62 207 ILE A N 1
ATOM 1563 C CA . ILE A 1 207 ? -0.647 -4.937 -0.461 1.00 98.62 207 ILE A CA 1
ATOM 1564 C C . ILE A 1 207 ? 0.046 -4.837 -1.816 1.00 98.62 207 ILE A C 1
ATOM 1566 O O . ILE A 1 207 ? 1.272 -4.792 -1.868 1.00 98.62 207 ILE A O 1
ATOM 1570 N N . VAL A 1 208 ? -0.717 -4.810 -2.906 1.00 98.81 208 VAL A N 1
ATOM 1571 C CA . VAL A 1 208 ? -0.175 -4.675 -4.266 1.00 98.81 208 VAL A CA 1
ATOM 1572 C C . VAL A 1 208 ? -0.905 -3.552 -4.989 1.00 98.81 208 VAL A C 1
ATOM 1574 O O . VAL A 1 208 ? -2.137 -3.515 -4.956 1.00 98.81 208 VAL A O 1
ATOM 1577 N N . THR A 1 209 ? -0.165 -2.668 -5.657 1.00 98.56 209 THR A N 1
ATOM 1578 C CA . THR A 1 209 ? -0.739 -1.747 -6.647 1.00 98.56 209 THR A CA 1
ATOM 1579 C C . THR A 1 209 ? -0.139 -1.976 -8.016 1.00 98.56 209 THR A C 1
ATOM 1581 O O . THR A 1 209 ? 0.998 -2.435 -8.135 1.00 98.56 209 THR A O 1
ATOM 1584 N N . THR A 1 210 ? -0.953 -1.716 -9.031 1.00 98.44 210 THR A N 1
ATOM 1585 C CA . THR A 1 210 ? -0.578 -1.807 -10.440 1.00 98.44 210 THR A CA 1
ATOM 1586 C C . THR A 1 210 ? -1.629 -1.069 -11.281 1.00 98.44 210 THR A C 1
ATOM 1588 O O . THR A 1 210 ? -2.778 -0.944 -10.824 1.00 98.44 210 THR A O 1
ATOM 1591 N N . PRO A 1 211 ? -1.315 -0.588 -12.495 1.00 96.69 211 PRO A N 1
ATOM 1592 C CA . PRO A 1 211 ? -2.312 -0.020 -13.397 1.00 96.69 211 PRO A CA 1
ATOM 1593 C C . PRO A 1 211 ? -3.469 -0.990 -13.692 1.00 96.69 211 PRO A C 1
ATOM 1595 O O . PRO A 1 211 ? -3.256 -2.187 -13.892 1.00 96.69 211 PRO A O 1
ATOM 1598 N N . ASP A 1 212 ? -4.700 -0.473 -13.745 1.00 94.75 212 ASP A N 1
ATOM 1599 C CA . ASP A 1 212 ? -5.879 -1.242 -14.161 1.00 94.75 212 ASP A CA 1
ATOM 1600 C C . ASP A 1 212 ? -6.068 -1.157 -15.678 1.00 94.75 212 ASP A C 1
ATOM 1602 O O . ASP A 1 212 ? -6.286 -0.082 -16.239 1.00 94.75 212 ASP A O 1
ATOM 1606 N N . SER A 1 213 ? -6.051 -2.314 -16.332 1.00 91.31 213 SER A N 1
ATOM 1607 C CA . SER A 1 213 ? -6.403 -2.507 -17.737 1.00 91.31 213 SER A CA 1
ATOM 1608 C C . SER A 1 213 ? -5.606 -1.608 -18.688 1.00 91.31 213 SER A C 1
ATOM 1610 O O . SER A 1 213 ? -6.132 -1.099 -19.681 1.00 91.31 213 SER A O 1
ATOM 1612 N N . GLU A 1 214 ? -4.321 -1.406 -18.391 1.00 91.06 214 GLU A N 1
ATOM 1613 C CA . GLU A 1 214 ? -3.437 -0.584 -19.210 1.00 91.06 214 GLU A CA 1
ATOM 1614 C C . GLU A 1 214 ? -3.301 -1.161 -20.624 1.00 91.06 214 GLU A C 1
ATOM 1616 O O . GLU A 1 214 ? -3.024 -2.348 -20.819 1.00 91.06 214 GLU A O 1
ATOM 1621 N N . ALA A 1 215 ? -3.437 -0.294 -21.622 1.00 87.12 215 ALA A N 1
ATOM 1622 C CA . ALA A 1 215 ? -3.103 -0.604 -23.002 1.00 87.12 215 ALA A CA 1
ATOM 1623 C C . ALA A 1 215 ? -1.613 -0.304 -23.251 1.00 87.12 215 ALA A C 1
ATOM 1625 O O . ALA A 1 215 ? -1.248 0.818 -23.610 1.00 87.12 215 ALA A O 1
ATOM 1626 N N . LEU A 1 216 ? -0.767 -1.326 -23.057 1.00 89.75 216 LEU A N 1
ATOM 1627 C CA . LEU A 1 216 ? 0.704 -1.244 -23.113 1.00 89.75 216 LEU A CA 1
ATOM 1628 C C . LEU A 1 216 ? 1.238 -0.559 -24.377 1.00 89.75 216 LEU A C 1
ATOM 1630 O O . LEU A 1 216 ? 2.221 0.178 -24.310 1.00 89.75 216 LEU A O 1
ATOM 1634 N N . ASP A 1 217 ? 0.578 -0.756 -25.519 1.00 85.69 217 ASP A N 1
ATOM 1635 C CA . ASP A 1 217 ? 1.004 -0.196 -26.805 1.00 85.69 217 ASP A CA 1
ATOM 1636 C C . ASP A 1 217 ? 1.055 1.343 -26.800 1.00 85.69 217 ASP A C 1
ATOM 1638 O O . ASP A 1 217 ? 1.903 1.932 -27.470 1.00 85.69 217 ASP A O 1
ATOM 1642 N N . PHE A 1 218 ? 0.223 2.018 -25.992 1.00 83.50 218 PHE A N 1
ATOM 1643 C CA . PHE A 1 218 ? 0.275 3.481 -25.844 1.00 83.50 218 PHE A CA 1
ATOM 1644 C C . PHE A 1 218 ? 1.483 3.973 -25.038 1.00 83.50 218 PHE A C 1
ATOM 1646 O O . PHE A 1 218 ? 1.827 5.154 -25.102 1.00 83.50 218 PHE A O 1
ATOM 1653 N N . GLY A 1 219 ? 2.127 3.092 -24.273 1.00 85.44 219 GLY A N 1
ATOM 1654 C CA . GLY A 1 219 ? 3.340 3.394 -23.521 1.00 85.44 219 GLY A CA 1
ATOM 1655 C C . GLY A 1 219 ? 4.629 3.071 -24.275 1.00 85.44 219 GLY A C 1
ATOM 1656 O O . GLY A 1 219 ? 5.710 3.293 -23.728 1.00 85.44 219 GLY A O 1
ATOM 1657 N N . ILE A 1 220 ? 4.551 2.553 -25.503 1.00 90.00 220 ILE A N 1
ATOM 1658 C CA . ILE A 1 220 ? 5.727 2.179 -26.288 1.00 90.00 220 ILE A CA 1
ATOM 1659 C C . ILE A 1 220 ? 6.440 3.421 -26.834 1.00 90.00 220 ILE A C 1
ATOM 1661 O O . ILE A 1 220 ? 5.865 4.255 -27.529 1.00 90.00 220 ILE A O 1
ATOM 1665 N N . CYS A 1 221 ? 7.738 3.511 -26.555 1.00 89.62 221 CYS A N 1
ATOM 1666 C CA . CYS A 1 221 ? 8.659 4.448 -27.182 1.00 89.62 221 CYS A CA 1
ATOM 1667 C C . CYS A 1 221 ? 9.506 3.736 -28.237 1.00 89.62 221 CYS A C 1
ATOM 1669 O O . CYS A 1 221 ? 9.783 2.543 -28.121 1.00 89.62 221 CYS A O 1
ATOM 1671 N N . CYS A 1 222 ? 9.952 4.489 -29.242 1.00 88.06 222 CYS A N 1
ATOM 1672 C CA . CYS A 1 222 ? 10.914 4.036 -30.240 1.00 88.06 222 CYS A CA 1
ATOM 1673 C C . CYS A 1 222 ? 12.231 4.786 -30.042 1.00 88.06 222 CYS A C 1
ATOM 1675 O O . CYS A 1 222 ? 12.239 6.017 -30.015 1.00 88.06 222 CYS A O 1
ATOM 1677 N N . ASP A 1 223 ? 13.335 4.055 -29.935 1.00 86.94 223 ASP A N 1
ATOM 1678 C CA . ASP A 1 223 ? 14.675 4.626 -30.013 1.00 86.94 223 ASP A CA 1
ATOM 1679 C C . ASP A 1 223 ? 15.018 4.896 -31.491 1.00 86.94 223 ASP A C 1
ATOM 1681 O O . ASP A 1 223 ? 15.128 3.943 -32.269 1.00 86.94 223 ASP A O 1
ATOM 1685 N N . PRO A 1 224 ? 15.183 6.165 -31.907 1.00 82.00 224 PRO A N 1
ATOM 1686 C CA . PRO A 1 224 ? 15.452 6.509 -33.300 1.00 82.00 224 PRO A CA 1
ATOM 1687 C C . PRO A 1 224 ? 16.861 6.115 -33.762 1.00 82.00 224 PRO A C 1
ATOM 1689 O O . PRO A 1 224 ? 17.118 6.138 -34.963 1.00 82.00 224 PRO A O 1
ATOM 1692 N N . VAL A 1 225 ? 17.773 5.774 -32.843 1.00 82.75 225 VAL A N 1
ATOM 1693 C CA . VAL A 1 225 ? 19.140 5.356 -33.182 1.00 82.75 225 VAL A CA 1
ATOM 1694 C C . VAL A 1 225 ? 19.186 3.859 -33.472 1.00 82.75 225 VAL A C 1
ATOM 1696 O O . VAL A 1 225 ? 19.713 3.454 -34.505 1.00 82.75 225 VAL A O 1
ATOM 1699 N N . SER A 1 226 ? 18.609 3.034 -32.590 1.00 85.19 226 SER A N 1
ATOM 1700 C CA . SER A 1 226 ? 18.651 1.570 -32.730 1.00 85.19 226 SER A CA 1
ATOM 1701 C C . SER A 1 226 ? 17.434 0.948 -33.424 1.00 85.19 226 SER A C 1
ATOM 1703 O O . SER A 1 226 ? 17.463 -0.239 -33.743 1.00 85.19 226 SER A O 1
ATOM 1705 N N . GLY A 1 227 ? 16.340 1.697 -33.610 1.00 86.50 227 GLY A N 1
ATOM 1706 C CA . GLY A 1 227 ? 15.061 1.169 -34.103 1.00 86.50 227 GLY A CA 1
ATOM 1707 C C . GLY A 1 227 ? 14.330 0.265 -33.100 1.00 86.50 227 GLY A C 1
ATOM 1708 O O . GLY A 1 227 ? 13.327 -0.369 -33.442 1.00 86.50 227 GLY A O 1
ATOM 1709 N N . ARG A 1 228 ? 14.819 0.168 -31.855 1.00 89.94 228 ARG A N 1
ATOM 1710 C CA . ARG A 1 228 ? 14.193 -0.650 -30.812 1.00 89.94 228 ARG A CA 1
ATOM 1711 C C . ARG A 1 228 ? 12.969 0.037 -30.233 1.00 89.94 228 ARG A C 1
ATOM 1713 O O . ARG A 1 228 ? 12.975 1.242 -29.995 1.00 89.94 228 ARG A O 1
ATOM 1720 N N . THR A 1 229 ? 11.953 -0.756 -29.925 1.00 91.44 229 THR A N 1
ATOM 1721 C CA . THR A 1 229 ? 10.768 -0.306 -29.196 1.00 91.44 229 THR A CA 1
ATOM 1722 C C . THR A 1 229 ? 10.723 -0.901 -27.797 1.00 91.44 229 THR A C 1
ATOM 1724 O O . THR A 1 229 ? 11.122 -2.046 -27.586 1.00 91.44 229 THR A O 1
ATOM 1727 N N . PHE A 1 230 ? 10.278 -0.119 -26.818 1.00 94.00 230 PHE A N 1
ATOM 1728 C CA . PHE A 1 230 ? 10.157 -0.557 -25.427 1.00 94.00 230 PHE A CA 1
ATOM 1729 C C . PHE A 1 230 ? 9.119 0.281 -24.680 1.00 94.00 230 PHE A C 1
ATOM 1731 O O . PHE A 1 230 ? 8.884 1.436 -25.026 1.00 94.00 230 PHE A O 1
ATOM 1738 N N . HIS A 1 231 ? 8.506 -0.285 -23.638 1.00 94.81 231 HIS A N 1
ATOM 1739 C CA . HIS A 1 231 ? 7.587 0.465 -22.784 1.00 94.81 231 HIS A CA 1
ATOM 1740 C C . HIS A 1 231 ? 8.348 1.527 -21.987 1.00 94.81 231 HIS A C 1
ATOM 1742 O O . HIS A 1 231 ? 9.334 1.205 -21.322 1.00 94.81 231 HIS A O 1
ATOM 1748 N N . ARG A 1 232 ? 7.871 2.775 -22.001 1.00 92.19 232 ARG A N 1
ATOM 1749 C CA . ARG A 1 232 ? 8.515 3.934 -21.355 1.00 92.19 232 ARG A CA 1
ATOM 1750 C C . ARG A 1 232 ? 8.722 3.794 -19.846 1.00 92.19 232 ARG A C 1
ATOM 1752 O O . ARG A 1 232 ? 9.556 4.494 -19.291 1.00 92.19 232 ARG A O 1
ATOM 1759 N N . TRP A 1 233 ? 7.964 2.901 -19.212 1.00 93.38 233 TRP A N 1
ATOM 1760 C CA . TRP A 1 233 ? 8.059 2.558 -17.789 1.00 93.38 233 TRP A CA 1
ATOM 1761 C C . TRP A 1 233 ? 8.421 1.090 -17.549 1.00 93.38 233 TRP A C 1
ATOM 1763 O O . TRP A 1 233 ? 8.242 0.592 -16.453 1.00 93.38 233 TRP A O 1
ATOM 1773 N N . GLN A 1 234 ? 8.892 0.365 -18.569 1.00 95.06 234 GLN A N 1
ATOM 1774 C CA . GLN A 1 234 ? 9.215 -1.062 -18.450 1.00 95.06 234 GLN A CA 1
ATOM 1775 C C . GLN A 1 234 ? 8.027 -1.907 -17.932 1.00 95.06 234 GLN A C 1
ATOM 1777 O O . GLN A 1 234 ? 8.191 -2.815 -17.129 1.00 95.06 234 GLN A O 1
ATOM 1782 N N . HIS A 1 235 ? 6.801 -1.639 -18.388 1.00 95.44 235 HIS A N 1
ATOM 1783 C CA . HIS A 1 235 ? 5.683 -2.543 -18.104 1.00 95.44 235 HIS A CA 1
ATOM 1784 C C . HIS A 1 235 ? 5.779 -3.684 -19.104 1.00 95.44 235 HIS A C 1
ATOM 1786 O O . HIS A 1 235 ? 5.825 -3.456 -20.316 1.00 95.44 235 HIS A O 1
ATOM 1792 N N . VAL A 1 236 ? 5.887 -4.908 -18.595 1.00 95.88 236 VAL A N 1
ATOM 1793 C CA . VAL A 1 236 ? 5.989 -6.113 -19.434 1.00 95.88 236 VAL A CA 1
ATOM 1794 C C . VAL A 1 236 ? 4.670 -6.874 -19.509 1.00 95.88 236 VAL A C 1
ATOM 1796 O O . VAL A 1 236 ? 4.559 -7.844 -20.254 1.00 95.88 236 VAL A O 1
ATOM 1799 N N . ARG A 1 237 ? 3.667 -6.433 -18.744 1.00 94.94 237 ARG A N 1
ATOM 1800 C CA . ARG A 1 237 ? 2.317 -6.992 -18.704 1.00 94.94 237 ARG A CA 1
ATOM 1801 C C . ARG A 1 237 ? 1.315 -5.954 -18.208 1.00 94.94 237 ARG A C 1
ATOM 1803 O O . ARG A 1 237 ? 1.704 -4.971 -17.591 1.00 94.94 237 ARG A O 1
ATOM 1810 N N . SER A 1 238 ? 0.037 -6.225 -18.453 1.00 95.50 238 SER A N 1
ATOM 1811 C CA . SER A 1 238 ? -1.097 -5.425 -17.989 1.00 95.50 238 SER A CA 1
ATOM 1812 C C . SER A 1 238 ? -2.009 -6.273 -17.106 1.00 95.50 238 SER A C 1
ATOM 1814 O O . SER A 1 238 ? -2.224 -7.463 -17.376 1.00 95.50 238 SER A O 1
ATOM 1816 N N . PHE A 1 239 ? -2.535 -5.666 -16.046 1.00 97.75 239 PHE A N 1
ATOM 1817 C CA . PHE A 1 239 ? -3.392 -6.333 -15.078 1.00 97.75 239 PHE A CA 1
ATOM 1818 C C . PHE A 1 239 ? -4.829 -5.845 -15.172 1.00 97.75 239 PHE A C 1
ATOM 1820 O O . PHE A 1 239 ? -5.103 -4.667 -15.323 1.00 97.75 239 PHE A O 1
ATOM 1827 N N . THR A 1 240 ? -5.755 -6.780 -15.034 1.00 96.12 240 THR A N 1
ATOM 1828 C CA . THR A 1 240 ? -7.144 -6.527 -14.663 1.00 96.12 240 THR A CA 1
ATOM 1829 C C . THR A 1 240 ? -7.329 -7.022 -13.235 1.00 96.12 240 THR A C 1
ATOM 1831 O O . THR A 1 240 ? -6.509 -7.783 -12.710 1.00 96.12 240 THR A O 1
ATOM 1834 N N . ARG A 1 241 ? -8.443 -6.657 -12.601 1.00 95.06 241 ARG A N 1
ATOM 1835 C CA . ARG A 1 241 ? -8.810 -7.217 -11.294 1.00 95.06 241 ARG A CA 1
ATOM 1836 C C . ARG A 1 241 ? -8.721 -8.747 -11.269 1.00 95.06 241 ARG A C 1
ATOM 1838 O O . ARG A 1 241 ? -8.158 -9.310 -10.333 1.00 95.06 241 ARG A O 1
ATOM 1845 N N . ASP A 1 242 ? -9.269 -9.399 -12.289 1.00 95.44 242 ASP A N 1
ATOM 1846 C CA . ASP A 1 242 ? -9.432 -10.851 -12.306 1.00 95.44 242 ASP A CA 1
ATOM 1847 C C . ASP A 1 242 ? -8.093 -11.566 -12.504 1.00 95.44 242 ASP A C 1
ATOM 1849 O O . ASP A 1 242 ? -7.775 -12.483 -11.747 1.00 95.44 242 ASP A O 1
ATOM 1853 N N . ASN A 1 243 ? -7.262 -11.113 -13.450 1.00 97.00 243 ASN A N 1
ATOM 1854 C CA . ASN A 1 243 ? -5.973 -11.763 -13.700 1.00 97.00 243 ASN A CA 1
ATOM 1855 C C . ASN A 1 243 ? -4.929 -11.474 -12.597 1.00 97.00 243 ASN A C 1
ATOM 1857 O O . ASN A 1 243 ? -4.061 -12.315 -12.358 1.00 97.00 243 ASN A O 1
ATOM 1861 N N . LEU A 1 244 ? -5.032 -10.342 -11.882 1.00 98.38 244 LEU A N 1
ATOM 1862 C CA . LEU A 1 244 ? -4.205 -10.049 -10.709 1.00 98.38 244 LEU A CA 1
ATOM 1863 C C . LEU A 1 244 ? -4.558 -10.996 -9.561 1.00 98.38 244 LEU A C 1
ATOM 1865 O O . LEU A 1 244 ? -3.668 -11.591 -8.953 1.00 98.38 244 LEU A O 1
ATOM 1869 N N . VAL A 1 245 ? -5.856 -11.169 -9.289 1.00 97.50 245 VAL A N 1
ATOM 1870 C CA . VAL A 1 245 ? -6.335 -12.123 -8.281 1.00 97.50 245 VAL A CA 1
ATOM 1871 C C . VAL A 1 245 ? -5.914 -13.541 -8.651 1.00 97.50 245 VAL A C 1
ATOM 1873 O O . VAL A 1 245 ? -5.374 -14.236 -7.799 1.00 97.50 245 VAL A O 1
ATOM 1876 N N . GLU A 1 246 ? -6.087 -13.956 -9.907 1.00 97.69 246 GLU A N 1
ATOM 1877 C CA . GLU A 1 246 ? -5.675 -15.284 -10.370 1.00 97.69 246 GLU A CA 1
ATOM 1878 C C . GLU A 1 246 ? -4.163 -15.509 -10.212 1.00 97.69 246 GLU A C 1
ATOM 1880 O O . GLU A 1 246 ? -3.733 -16.563 -9.743 1.00 97.69 246 GLU A O 1
ATOM 1885 N N . LEU A 1 247 ? -3.338 -14.515 -10.560 1.00 98.19 247 LEU A N 1
ATOM 1886 C CA . LEU A 1 247 ? -1.889 -14.594 -10.386 1.00 98.19 247 LEU A CA 1
ATOM 1887 C C . LEU A 1 247 ? -1.515 -14.779 -8.911 1.00 98.19 247 LEU A C 1
ATOM 1889 O O . LEU A 1 247 ? -0.759 -15.694 -8.588 1.00 98.19 247 LEU A O 1
ATOM 1893 N N . LEU A 1 248 ? -2.041 -13.934 -8.023 1.00 98.50 248 LEU A N 1
ATOM 1894 C CA . L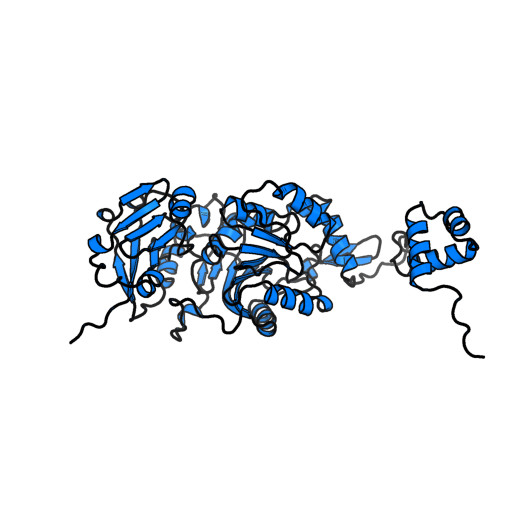EU A 1 248 ? -1.729 -13.979 -6.592 1.00 98.50 248 LEU A CA 1
ATOM 1895 C C . LEU A 1 248 ? -2.280 -15.251 -5.921 1.00 98.50 248 LEU A C 1
ATOM 1897 O O . LEU A 1 248 ? -1.623 -15.816 -5.042 1.00 98.50 248 LEU A O 1
ATOM 1901 N N . ASP A 1 249 ? -3.419 -15.759 -6.398 1.00 97.88 249 ASP A N 1
ATOM 1902 C CA . ASP A 1 249 ? -4.023 -17.023 -5.969 1.00 97.88 249 ASP A CA 1
ATOM 1903 C C . ASP A 1 249 ? -3.091 -18.224 -6.190 1.00 97.88 249 ASP A C 1
ATOM 1905 O O . ASP A 1 249 ? -2.906 -19.045 -5.277 1.00 97.88 249 ASP A O 1
ATOM 1909 N N . ARG A 1 250 ? -2.426 -18.285 -7.355 1.00 97.62 250 ARG A N 1
ATOM 1910 C CA . ARG A 1 250 ? -1.436 -19.329 -7.678 1.00 97.62 250 ARG A CA 1
ATOM 1911 C C . ARG A 1 250 ? -0.245 -19.347 -6.720 1.00 97.62 250 ARG A C 1
ATOM 1913 O O . ARG A 1 250 ? 0.341 -20.406 -6.509 1.00 97.62 250 ARG A O 1
ATOM 1920 N N . TYR A 1 251 ? 0.084 -18.209 -6.110 1.00 97.94 251 TYR A N 1
ATOM 1921 C CA . TYR A 1 251 ? 1.180 -18.078 -5.145 1.00 97.94 251 TYR A CA 1
ATOM 1922 C C . TYR A 1 251 ? 0.728 -18.131 -3.682 1.00 97.94 251 TYR A C 1
ATOM 1924 O O . TYR A 1 251 ? 1.494 -17.791 -2.781 1.00 97.94 251 TYR A O 1
ATOM 1932 N N . GLY A 1 252 ? -0.495 -18.601 -3.428 1.00 97.44 252 GLY A N 1
ATOM 1933 C CA . GLY A 1 252 ? -0.971 -18.863 -2.074 1.00 97.44 252 GLY A CA 1
ATOM 1934 C C . GLY A 1 252 ? -1.527 -17.638 -1.356 1.00 97.44 252 GLY A C 1
ATOM 1935 O O . GLY A 1 252 ? -1.642 -17.673 -0.133 1.00 97.44 252 GLY A O 1
ATOM 1936 N N . PHE A 1 253 ? -1.895 -16.580 -2.079 1.00 97.62 253 PHE A N 1
ATOM 1937 C CA . PHE A 1 253 ? -2.587 -15.425 -1.512 1.00 97.62 253 PHE A CA 1
ATOM 1938 C C . PHE A 1 253 ? -4.075 -15.446 -1.858 1.00 97.62 253 PHE A C 1
ATOM 1940 O O . PHE A 1 253 ? -4.475 -15.964 -2.890 1.00 97.62 253 PHE A O 1
ATOM 1947 N N . GLU A 1 254 ? -4.906 -14.884 -0.991 1.00 93.94 254 GLU A N 1
ATOM 1948 C CA . GLU A 1 254 ? -6.323 -14.642 -1.263 1.00 93.94 254 GLU A CA 1
ATOM 1949 C C . GLU A 1 254 ? -6.667 -13.170 -0.989 1.00 93.94 254 GLU A C 1
ATOM 1951 O O . GLU A 1 254 ? -6.150 -12.591 -0.019 1.00 93.94 254 GLU A O 1
ATOM 1956 N N . PRO A 1 255 ? -7.513 -12.539 -1.826 1.00 93.00 255 PRO A N 1
ATOM 1957 C CA . PRO A 1 255 ? -7.898 -11.151 -1.624 1.00 93.00 255 PRO A CA 1
ATOM 1958 C C . PRO A 1 255 ? -8.780 -11.016 -0.382 1.00 93.00 255 PRO A C 1
ATOM 1960 O O . PRO A 1 255 ? -9.725 -11.777 -0.180 1.00 93.00 255 PRO A O 1
ATOM 1963 N N . VAL A 1 256 ? -8.506 -9.992 0.422 1.00 89.00 256 VAL A N 1
ATOM 1964 C CA . VAL A 1 256 ? -9.483 -9.424 1.359 1.00 89.00 256 VAL A CA 1
ATOM 1965 C C . VAL A 1 256 ? -10.355 -8.423 0.606 1.00 89.00 256 VAL A C 1
ATOM 1967 O O . VAL A 1 256 ? -11.575 -8.463 0.721 1.00 89.00 256 VAL A O 1
ATOM 1970 N N . VAL A 1 257 ? -9.733 -7.556 -0.196 1.00 89.94 257 VAL A N 1
ATOM 1971 C CA . VAL A 1 257 ? -10.414 -6.591 -1.062 1.00 89.94 257 VAL A CA 1
ATOM 1972 C C . VAL A 1 257 ? -9.509 -6.197 -2.228 1.00 89.94 257 VAL A C 1
ATOM 1974 O O . VAL A 1 257 ? -8.285 -6.242 -2.131 1.00 89.94 257 VAL A O 1
ATOM 1977 N N . VAL A 1 258 ? -10.120 -5.806 -3.346 1.00 93.69 258 VAL A N 1
ATOM 1978 C CA . VAL A 1 258 ? -9.417 -5.176 -4.471 1.00 93.69 258 VAL A CA 1
ATOM 1979 C C . VAL A 1 258 ? -10.190 -3.929 -4.864 1.00 93.69 258 VAL A C 1
ATOM 1981 O O . VAL A 1 258 ? -11.317 -4.050 -5.356 1.00 93.69 258 VAL A O 1
ATOM 1984 N N . HIS A 1 259 ? -9.613 -2.756 -4.609 1.00 94.06 259 HIS A N 1
ATOM 1985 C CA . HIS A 1 259 ? -10.153 -1.469 -5.044 1.00 94.06 259 HIS A CA 1
ATOM 1986 C C . HIS A 1 259 ? -9.605 -1.097 -6.426 1.00 94.06 259 HIS A C 1
ATOM 1988 O O . HIS A 1 259 ? -8.554 -1.582 -6.834 1.00 94.06 259 HIS A O 1
ATOM 1994 N N . ALA A 1 260 ? -10.313 -0.212 -7.119 1.00 93.50 260 ALA A N 1
ATOM 1995 C CA . ALA A 1 260 ? -9.840 0.509 -8.290 1.00 93.50 260 ALA A CA 1
ATOM 1996 C C . ALA A 1 260 ? -9.872 2.001 -7.944 1.00 93.50 260 ALA A C 1
ATOM 1998 O O . ALA A 1 260 ? -10.928 2.532 -7.599 1.00 93.50 260 ALA A O 1
ATOM 1999 N N . VAL A 1 261 ? -8.731 2.676 -7.966 1.00 91.56 261 VAL A N 1
ATOM 2000 C CA . VAL A 1 261 ? -8.576 4.038 -7.449 1.00 91.56 261 VAL A CA 1
ATOM 2001 C C . VAL A 1 261 ? -7.815 4.883 -8.457 1.00 91.56 261 VAL A C 1
ATOM 2003 O O . VAL A 1 261 ? -6.801 4.465 -9.003 1.00 91.56 261 VAL A O 1
ATOM 2006 N N . GLU A 1 262 ? -8.305 6.090 -8.701 1.00 87.12 262 GLU A N 1
ATOM 2007 C CA . GLU A 1 262 ? -7.525 7.139 -9.346 1.00 87.12 262 GLU A CA 1
ATOM 2008 C C . GLU A 1 262 ? -6.757 7.940 -8.293 1.00 87.12 262 GLU A C 1
ATOM 2010 O O . GLU A 1 262 ? -7.345 8.571 -7.414 1.00 87.12 262 GLU A O 1
ATOM 2015 N N . PHE A 1 263 ? -5.433 7.952 -8.412 1.00 86.94 263 PHE A N 1
ATOM 2016 C CA . PHE A 1 263 ? -4.548 8.669 -7.501 1.00 86.94 263 PHE A CA 1
ATOM 2017 C C . PHE A 1 263 ? -4.158 10.043 -8.045 1.00 86.94 263 PHE A C 1
ATOM 2019 O O . PHE A 1 263 ? -3.037 10.243 -8.510 1.00 86.94 263 PHE A O 1
ATOM 2026 N N . SER A 1 264 ? -5.087 10.995 -7.978 1.00 81.44 264 SER A N 1
ATOM 2027 C CA . SER A 1 264 ? -4.887 12.359 -8.474 1.00 81.44 264 SER A CA 1
ATOM 2028 C C . SER A 1 264 ? -5.361 13.422 -7.480 1.00 81.44 264 SER A C 1
ATOM 2030 O O . SER A 1 264 ? -6.222 13.174 -6.633 1.00 81.44 264 SER A O 1
ATOM 2032 N N . GLU A 1 265 ? -4.864 14.649 -7.648 1.00 75.62 265 GLU A N 1
ATOM 2033 C CA . GLU A 1 265 ? -5.371 15.848 -6.960 1.00 75.62 265 GLU A CA 1
ATOM 2034 C C . GLU A 1 265 ? -6.871 16.083 -7.225 1.00 75.62 265 GLU A C 1
ATOM 2036 O O . GLU A 1 265 ? -7.550 16.735 -6.440 1.00 75.62 265 GLU A O 1
ATOM 2041 N N . ARG A 1 266 ? -7.438 15.533 -8.307 1.00 75.56 266 ARG A N 1
ATOM 2042 C CA . ARG A 1 266 ? -8.882 15.621 -8.564 1.00 75.56 266 ARG A CA 1
ATOM 2043 C C . ARG A 1 266 ? -9.682 14.838 -7.525 1.00 75.56 266 ARG A C 1
ATOM 2045 O O . ARG A 1 266 ? -10.739 15.291 -7.103 1.00 75.56 266 ARG A O 1
ATOM 2052 N N . VAL A 1 267 ? -9.177 13.671 -7.128 1.00 75.69 267 VAL A N 1
ATOM 2053 C CA . VAL A 1 267 ? -9.822 12.795 -6.142 1.00 75.69 267 VAL A CA 1
ATOM 2054 C C . VAL A 1 267 ? -9.417 13.171 -4.721 1.00 75.69 267 VAL A C 1
ATOM 2056 O O . VAL A 1 267 ? -10.263 13.180 -3.835 1.00 75.69 267 VAL A O 1
ATOM 2059 N N . PHE A 1 268 ? -8.143 13.484 -4.486 1.00 75.88 268 PHE A N 1
ATOM 2060 C CA . PHE A 1 268 ? -7.586 13.658 -3.141 1.00 75.88 268 PHE A CA 1
ATOM 2061 C C . PHE A 1 268 ? -7.121 15.085 -2.826 1.00 75.88 268 PHE A C 1
ATOM 2063 O O . PHE A 1 268 ? -6.707 15.347 -1.702 1.00 75.88 268 PHE A O 1
ATOM 2070 N N . GLY A 1 269 ? -7.159 16.009 -3.780 1.00 64.50 269 GLY A N 1
ATOM 2071 C CA . GLY A 1 269 ? -6.644 17.362 -3.601 1.00 64.50 269 GLY A CA 1
ATOM 2072 C C . GLY A 1 269 ? -7.601 18.312 -2.878 1.00 64.50 269 GLY A C 1
ATOM 2073 O O . GLY A 1 269 ? -8.810 18.065 -2.797 1.00 64.50 269 GLY A O 1
ATOM 2074 N N . PRO A 1 270 ? -7.080 19.442 -2.363 1.00 52.59 270 PRO A N 1
ATOM 2075 C CA . PRO A 1 270 ? -7.865 20.432 -1.632 1.00 52.59 270 PRO A CA 1
ATOM 2076 C C . PRO A 1 270 ? -8.785 21.284 -2.524 1.00 52.59 270 PRO A C 1
ATOM 2078 O O . PRO A 1 270 ? -9.756 21.874 -2.048 1.00 52.59 270 PRO A O 1
ATOM 2081 N N . CYS A 1 271 ? -8.500 21.371 -3.823 1.00 42.22 271 CYS A N 1
ATOM 2082 C CA . CYS A 1 271 ? -9.200 22.264 -4.740 1.00 42.22 271 CYS A CA 1
ATOM 2083 C C . CYS A 1 271 ? -10.441 21.584 -5.340 1.00 42.22 271 CYS A C 1
ATOM 2085 O O . CYS A 1 271 ? -10.333 20.825 -6.297 1.00 42.22 271 CYS A O 1
ATOM 2087 N N . GLY A 1 272 ? -11.630 21.898 -4.813 1.00 38.84 272 GLY A N 1
ATOM 2088 C CA . GLY A 1 272 ? -12.913 21.573 -5.460 1.00 38.84 272 GLY A CA 1
ATOM 2089 C C . GLY A 1 272 ? -13.718 20.419 -4.855 1.00 38.84 272 GLY A C 1
ATOM 2090 O O . GLY A 1 272 ? -14.779 20.101 -5.386 1.00 38.84 272 GLY A O 1
ATOM 2091 N N . GLY A 1 273 ? -13.271 19.842 -3.735 1.00 46.97 273 GLY A N 1
ATOM 2092 C CA . GLY A 1 273 ? -14.033 18.833 -2.993 1.00 46.97 273 GLY A CA 1
ATOM 2093 C C . GLY A 1 273 ? -13.532 17.398 -3.068 1.00 46.97 273 GLY A C 1
ATOM 2094 O O . GLY A 1 273 ? -14.339 16.473 -3.028 1.00 46.97 273 GLY A O 1
ATOM 2095 N N . GLY A 1 274 ? -12.214 17.211 -3.167 1.00 51.16 274 GLY A N 1
ATOM 2096 C CA . GLY A 1 274 ? -11.595 15.895 -3.037 1.00 51.16 274 GLY A CA 1
ATOM 2097 C C . GLY A 1 274 ? -11.758 15.297 -1.633 1.00 51.16 274 GLY A C 1
ATOM 2098 O O . GLY A 1 274 ? -11.984 16.013 -0.650 1.00 51.16 274 GLY A O 1
ATOM 2099 N N . LEU A 1 275 ? -11.574 13.977 -1.538 1.00 57.12 275 LEU A N 1
ATOM 2100 C CA . LEU A 1 275 ? -11.707 13.149 -0.332 1.00 57.12 275 LEU A CA 1
ATOM 2101 C C . LEU A 1 275 ? -10.906 13.686 0.866 1.00 57.12 275 LEU A C 1
ATOM 2103 O O . LEU A 1 275 ? -11.297 13.494 2.008 1.00 57.12 275 LEU A O 1
ATOM 2107 N N . HIS A 1 276 ? -9.799 14.391 0.633 1.00 52.62 276 HIS A N 1
ATOM 2108 C CA . HIS A 1 276 ? -8.968 14.933 1.711 1.00 52.62 276 HIS A CA 1
ATOM 2109 C C . HIS A 1 276 ? -9.596 16.160 2.408 1.00 52.62 276 HIS A C 1
ATOM 2111 O O . HIS A 1 276 ? -9.198 16.509 3.521 1.00 52.62 276 HIS A O 1
ATOM 2117 N N . THR A 1 277 ? -10.552 16.849 1.775 1.00 48.81 277 THR A N 1
ATOM 2118 C CA . THR A 1 277 ? -11.180 18.062 2.342 1.00 48.81 277 THR A CA 1
ATOM 2119 C C . THR A 1 277 ? -12.363 17.781 3.251 1.00 48.81 277 THR A C 1
ATOM 2121 O O . THR A 1 277 ? -12.728 18.648 4.043 1.00 48.81 277 THR A O 1
ATOM 2124 N N . ASP A 1 278 ? -12.941 16.585 3.155 1.00 57.22 278 ASP A N 1
ATOM 2125 C CA . ASP A 1 278 ? -14.081 16.183 3.963 1.00 57.22 278 ASP A CA 1
ATOM 2126 C C . ASP A 1 278 ? -13.671 15.016 4.886 1.00 57.22 278 ASP A C 1
ATOM 2128 O O . ASP A 1 278 ? -13.357 13.914 4.425 1.00 57.22 278 ASP A O 1
ATOM 2132 N N . PRO A 1 279 ? -13.663 15.244 6.209 1.00 53.62 279 PRO A N 1
ATOM 2133 C CA . PRO A 1 279 ? -13.307 14.242 7.211 1.00 53.62 279 PRO A CA 1
ATOM 2134 C C . PRO A 1 279 ? -14.109 12.941 7.118 1.00 53.62 279 PRO A C 1
ATOM 2136 O O . PRO A 1 279 ? -13.621 11.882 7.505 1.00 53.62 279 PRO A O 1
ATOM 2139 N N . THR A 1 280 ? -15.312 12.987 6.541 1.00 54.41 280 THR A N 1
ATOM 2140 C CA . THR A 1 280 ? -16.151 11.810 6.294 1.00 54.41 280 THR A CA 1
ATOM 2141 C C . THR A 1 280 ? -15.419 10.759 5.453 1.00 54.41 280 THR A C 1
ATOM 2143 O O . THR A 1 280 ? -15.704 9.575 5.566 1.00 54.41 280 THR A O 1
ATOM 2146 N N . PHE A 1 281 ? -14.421 11.132 4.653 1.00 64.75 281 PHE A N 1
ATOM 2147 C CA . PHE A 1 281 ? -13.754 10.205 3.739 1.00 64.75 281 PHE A CA 1
ATOM 2148 C C . PHE A 1 281 ? -12.449 9.609 4.249 1.00 64.75 281 PHE A C 1
ATOM 2150 O O . PHE A 1 281 ? -11.946 8.658 3.646 1.00 64.75 281 PHE A O 1
ATOM 2157 N N . ALA A 1 282 ? -11.918 10.092 5.372 1.00 61.97 282 ALA A N 1
ATOM 2158 C CA . ALA A 1 282 ? -10.633 9.628 5.891 1.00 61.97 282 ALA A CA 1
ATOM 2159 C C . ALA A 1 282 ? -10.632 8.131 6.272 1.00 61.97 282 ALA A C 1
ATOM 2161 O O . ALA A 1 282 ? -9.563 7.531 6.360 1.00 61.97 282 ALA A O 1
ATOM 2162 N N . ASN A 1 283 ? -11.810 7.502 6.405 1.00 68.81 283 ASN A N 1
ATOM 2163 C CA . ASN A 1 283 ? -11.943 6.053 6.593 1.00 68.81 283 ASN A CA 1
ATOM 2164 C C . ASN A 1 283 ? -12.737 5.330 5.496 1.00 68.81 283 ASN A C 1
ATOM 2166 O O . ASN A 1 283 ? -13.151 4.188 5.698 1.00 68.81 283 ASN A O 1
ATOM 2170 N N . LEU A 1 284 ? -12.964 5.962 4.340 1.00 76.62 284 LEU A N 1
ATOM 2171 C CA . LEU A 1 284 ? -13.743 5.380 3.240 1.00 76.62 284 LEU A CA 1
ATOM 2172 C C . LEU A 1 284 ? -13.238 3.977 2.853 1.00 76.62 284 LEU A C 1
ATOM 2174 O O . LEU A 1 284 ? -14.028 3.070 2.598 1.00 76.62 284 LEU A O 1
ATOM 2178 N N . PHE A 1 285 ? -11.917 3.802 2.846 1.00 80.19 285 PHE A N 1
ATOM 2179 C CA . PHE A 1 285 ? -11.243 2.567 2.445 1.00 80.19 285 PHE A CA 1
ATOM 2180 C C . PHE A 1 285 ? -11.113 1.528 3.567 1.00 80.19 285 PHE A C 1
ATOM 2182 O O . PHE A 1 285 ? -10.615 0.432 3.329 1.00 80.19 285 PHE A O 1
ATOM 2189 N N . ASN A 1 286 ? -11.597 1.812 4.781 1.00 78.81 286 ASN A N 1
ATOM 2190 C CA . ASN A 1 286 ? -11.616 0.842 5.877 1.00 78.81 286 ASN A CA 1
ATOM 2191 C C . ASN A 1 286 ? -12.789 -0.146 5.718 1.00 78.81 286 ASN A C 1
ATOM 2193 O O . ASN A 1 286 ? -13.692 -0.238 6.545 1.00 78.81 286 ASN A O 1
ATOM 2197 N N . THR A 1 287 ? -12.825 -0.856 4.594 1.00 75.38 287 THR A N 1
ATOM 2198 C CA . THR A 1 287 ? -13.916 -1.760 4.235 1.00 75.38 287 THR A CA 1
ATOM 2199 C C . THR A 1 287 ? -13.394 -2.928 3.401 1.00 75.38 287 THR A C 1
ATOM 2201 O O . THR A 1 287 ? -12.568 -2.719 2.515 1.00 75.38 287 THR A O 1
ATOM 2204 N N . PRO A 1 288 ? -13.885 -4.164 3.610 1.00 73.06 288 PRO A N 1
ATOM 2205 C CA . PRO A 1 288 ? -13.585 -5.275 2.709 1.00 73.06 288 PRO A CA 1
ATOM 2206 C C . PRO A 1 288 ? -14.380 -5.182 1.398 1.00 73.06 288 PRO A C 1
ATOM 2208 O O . PRO A 1 288 ? -14.246 -6.035 0.524 1.00 73.06 288 PRO A O 1
ATOM 2211 N N . ARG A 1 289 ? -15.258 -4.180 1.253 1.00 78.75 289 ARG A N 1
ATOM 2212 C CA . ARG A 1 289 ? -16.055 -3.986 0.048 1.00 78.75 289 ARG A CA 1
ATOM 2213 C C . ARG A 1 289 ? -15.218 -3.302 -1.042 1.00 78.75 289 ARG A C 1
ATOM 2215 O O . ARG A 1 289 ? -14.694 -2.214 -0.805 1.00 78.75 289 ARG A O 1
ATOM 2222 N N . PRO A 1 290 ? -15.145 -3.862 -2.261 1.00 85.50 290 PRO A N 1
ATOM 2223 C CA . PRO A 1 290 ? -14.467 -3.233 -3.386 1.00 85.50 290 PRO A CA 1
ATOM 2224 C C . PRO A 1 290 ? -15.039 -1.848 -3.689 1.00 85.50 290 PRO A C 1
ATOM 2226 O O . PRO A 1 290 ? -16.255 -1.671 -3.807 1.00 85.50 290 PRO A O 1
ATOM 2229 N N . LEU A 1 291 ? -14.146 -0.883 -3.883 1.00 86.69 291 LEU A N 1
ATOM 2230 C CA . LEU A 1 291 ? -14.490 0.482 -4.277 1.00 86.69 291 LEU A CA 1
ATOM 2231 C C . LEU A 1 291 ? -13.912 0.756 -5.662 1.00 86.69 291 LEU A C 1
ATOM 2233 O O . LEU A 1 291 ? -12.822 0.280 -5.969 1.00 86.69 291 LEU A O 1
ATOM 2237 N N . ARG A 1 292 ? -14.639 1.514 -6.479 1.00 87.25 292 ARG A N 1
ATOM 2238 C CA . ARG A 1 292 ? -14.137 2.180 -7.679 1.00 87.25 292 ARG A CA 1
ATOM 2239 C C . ARG A 1 292 ? -14.186 3.676 -7.419 1.00 87.25 292 ARG A C 1
ATOM 2241 O O . ARG A 1 292 ? -15.277 4.209 -7.263 1.00 87.25 292 ARG A O 1
ATOM 2248 N N . VAL A 1 293 ? -13.046 4.342 -7.332 1.00 84.75 293 VAL A N 1
ATOM 2249 C CA . VAL A 1 293 ? -12.967 5.769 -7.003 1.00 84.75 293 VAL A CA 1
ATOM 2250 C C . VAL A 1 293 ? -12.376 6.535 -8.178 1.00 84.75 293 VAL A C 1
ATOM 2252 O O . VAL A 1 293 ? -11.318 6.165 -8.690 1.00 84.75 293 VAL A O 1
ATOM 2255 N N . GLY A 1 294 ? -13.073 7.592 -8.596 1.00 81.44 294 GLY A N 1
ATOM 2256 C CA . GLY A 1 294 ? -12.744 8.347 -9.797 1.00 81.44 294 GLY A CA 1
ATOM 2257 C C . GLY A 1 294 ? -12.749 7.450 -11.032 1.00 81.44 294 GLY A C 1
ATOM 2258 O O . GLY A 1 294 ? -13.633 6.604 -11.215 1.00 81.44 294 GLY A O 1
ATOM 2259 N N . ASP A 1 295 ? -11.722 7.604 -11.855 1.00 83.12 295 ASP A N 1
ATOM 2260 C CA . ASP A 1 295 ? -11.566 6.837 -13.085 1.00 83.12 295 ASP A CA 1
ATOM 2261 C C . ASP A 1 295 ? -11.033 5.420 -12.825 1.00 83.12 295 ASP A C 1
ATOM 2263 O O . ASP A 1 295 ? -11.076 4.592 -13.733 1.00 83.12 295 ASP A O 1
ATOM 2267 N N . GLY A 1 296 ? -10.631 5.100 -11.587 1.00 85.94 296 GLY A N 1
ATOM 2268 C CA . GLY A 1 296 ? -10.234 3.754 -11.173 1.00 85.94 296 GLY A CA 1
ATOM 2269 C C . GLY A 1 296 ? -9.009 3.222 -11.915 1.00 85.94 296 GLY A C 1
ATOM 2270 O O . GLY A 1 296 ? -8.981 2.050 -12.255 1.00 85.94 296 GLY A O 1
ATOM 2271 N N . THR A 1 297 ? -8.036 4.087 -12.205 1.00 89.31 297 THR A N 1
ATOM 2272 C CA . THR A 1 297 ? -6.897 3.789 -13.091 1.00 89.31 297 THR A CA 1
ATOM 2273 C C . THR A 1 297 ? -5.855 2.846 -12.494 1.00 89.31 297 THR A C 1
ATOM 2275 O O . THR A 1 297 ? -5.023 2.330 -13.232 1.00 89.31 297 THR A O 1
ATOM 2278 N N . SER A 1 298 ? -5.868 2.640 -11.177 1.00 95.44 298 SER A N 1
ATOM 2279 C CA . SER A 1 298 ? -4.928 1.767 -10.473 1.00 95.44 298 SER A CA 1
ATOM 2280 C C . SER A 1 298 ? -5.683 0.767 -9.607 1.00 95.44 298 SER A C 1
ATOM 2282 O O . SER A 1 298 ? -6.599 1.132 -8.868 1.00 95.44 298 SER A O 1
ATOM 2284 N N . LEU A 1 299 ? -5.278 -0.496 -9.653 1.00 97.88 299 LEU A N 1
ATOM 2285 C CA . LEU A 1 299 ? -5.749 -1.516 -8.728 1.00 97.88 299 LEU A CA 1
ATOM 2286 C C . LEU A 1 299 ? -5.024 -1.373 -7.390 1.00 97.88 299 LEU A C 1
ATOM 2288 O O . LEU A 1 299 ? -3.826 -1.115 -7.344 1.00 97.88 299 LEU A O 1
ATOM 2292 N N . VAL A 1 300 ? -5.753 -1.587 -6.296 1.00 98.06 300 VAL A N 1
ATOM 2293 C CA . VAL A 1 300 ? -5.197 -1.715 -4.945 1.00 98.06 300 VAL A CA 1
ATOM 2294 C C . VAL A 1 300 ? -5.697 -3.025 -4.364 1.00 98.06 300 VAL A C 1
ATOM 2296 O O . VAL A 1 300 ? -6.832 -3.123 -3.890 1.00 98.06 300 VAL A O 1
ATOM 2299 N N . TYR A 1 301 ? -4.862 -4.052 -4.447 1.00 98.00 301 TYR A N 1
ATOM 2300 C CA . TYR A 1 301 ? -5.105 -5.356 -3.852 1.00 98.00 301 TYR A CA 1
ATOM 2301 C C . TYR A 1 301 ? -4.640 -5.340 -2.398 1.00 98.00 301 TYR A C 1
ATOM 2303 O O . TYR A 1 301 ? -3.492 -5.011 -2.114 1.00 98.00 301 TYR A O 1
ATOM 2311 N N . ILE A 1 302 ? -5.517 -5.745 -1.485 1.00 96.88 302 ILE A N 1
ATOM 2312 C CA . ILE A 1 302 ? -5.184 -6.036 -0.092 1.00 96.88 302 ILE A CA 1
ATOM 2313 C C . ILE A 1 302 ? -5.579 -7.488 0.140 1.00 96.88 302 ILE A C 1
ATOM 2315 O O . ILE A 1 302 ? -6.748 -7.857 0.005 1.00 96.88 302 ILE A O 1
ATOM 2319 N N . GLY A 1 303 ? -4.612 -8.327 0.480 1.00 94.62 303 GLY A N 1
ATOM 2320 C CA . GLY A 1 303 ? -4.829 -9.751 0.679 1.00 94.62 303 GLY A CA 1
ATOM 2321 C C . GLY A 1 303 ? -3.921 -10.339 1.739 1.00 94.62 303 GLY A C 1
ATOM 2322 O O . GLY A 1 303 ? -3.188 -9.641 2.431 1.00 94.62 303 GLY A O 1
ATOM 2323 N N . ARG A 1 304 ? -4.002 -11.653 1.882 1.00 94.56 304 ARG A N 1
ATOM 2324 C CA . ARG A 1 304 ? -3.309 -12.420 2.922 1.00 94.56 304 ARG A CA 1
ATOM 2325 C C . ARG A 1 304 ? -2.990 -13.811 2.413 1.00 94.56 304 ARG A C 1
ATOM 2327 O O . ARG A 1 304 ? -3.462 -14.199 1.346 1.00 94.56 304 ARG A O 1
ATOM 2334 N N . LYS A 1 305 ? -2.212 -14.575 3.171 1.00 95.75 305 LYS A N 1
ATOM 2335 C CA . LYS A 1 305 ? -1.965 -15.982 2.846 1.00 95.75 305 LYS A CA 1
ATOM 2336 C C . LYS A 1 305 ? -3.249 -16.800 2.939 1.00 95.75 305 LYS A C 1
ATOM 2338 O O . LYS A 1 305 ? -4.055 -16.616 3.852 1.00 95.75 305 LYS A O 1
ATOM 2343 N N . LYS A 1 306 ? -3.415 -17.747 2.020 1.00 92.75 306 LYS A N 1
ATOM 2344 C CA . LYS A 1 306 ? -4.496 -18.733 2.063 1.00 92.75 306 LYS A CA 1
ATOM 2345 C C . LYS A 1 306 ? -4.434 -19.518 3.367 1.00 92.75 306 LYS A C 1
ATOM 2347 O O . LYS A 1 306 ? -3.376 -19.993 3.774 1.00 92.75 306 LYS A O 1
ATOM 2352 N N . GLY A 1 307 ? -5.589 -19.668 4.007 1.00 83.25 307 GLY A N 1
ATOM 2353 C CA . GLY A 1 307 ? -5.708 -20.380 5.280 1.00 83.25 307 GLY A CA 1
ATOM 2354 C C . GLY A 1 307 ? -5.359 -19.548 6.518 1.00 83.25 307 GLY A C 1
ATOM 2355 O O . GLY A 1 307 ? -5.575 -20.041 7.624 1.00 83.25 307 GLY A O 1
ATOM 2356 N N . ALA A 1 308 ? -4.907 -18.297 6.359 1.00 82.06 308 ALA A N 1
ATOM 2357 C CA . ALA A 1 308 ? -4.789 -17.358 7.471 1.00 82.06 308 ALA A CA 1
ATOM 2358 C C . ALA A 1 308 ? -6.158 -17.134 8.137 1.00 82.06 308 ALA A C 1
ATOM 2360 O O . ALA A 1 308 ? -7.223 -17.177 7.496 1.00 82.06 308 ALA A O 1
ATOM 2361 N N . ARG A 1 309 ? -6.164 -16.873 9.441 1.00 64.94 309 ARG A N 1
ATOM 2362 C CA . ARG A 1 309 ? -7.381 -16.647 10.223 1.00 64.94 309 ARG A CA 1
ATOM 2363 C C . ARG A 1 309 ? -8.095 -15.388 9.710 1.00 64.94 309 ARG A C 1
ATOM 2365 O O . ARG A 1 309 ? -7.517 -14.313 9.596 1.00 64.94 309 ARG A O 1
ATOM 2372 N N . LYS A 1 310 ? -9.385 -15.503 9.360 1.00 55.31 310 LYS A N 1
ATOM 2373 C CA . LYS A 1 310 ? -10.206 -14.328 8.993 1.00 55.31 310 LYS A CA 1
ATOM 2374 C C . LYS A 1 310 ? -10.291 -13.392 10.205 1.00 55.31 310 LYS A C 1
ATOM 2376 O O . LYS A 1 310 ? -10.657 -13.892 11.277 1.00 55.31 310 LYS A O 1
ATOM 2381 N N . PRO A 1 311 ? -10.015 -12.076 10.071 1.00 52.16 311 PRO A N 1
ATOM 2382 C CA . PRO A 1 311 ? -10.314 -11.118 11.128 1.00 52.16 311 PRO A CA 1
ATOM 2383 C C . PRO A 1 311 ? -11.759 -11.319 11.590 1.00 52.16 311 PRO A C 1
ATOM 2385 O O . PRO A 1 311 ? -12.668 -11.431 10.766 1.00 52.16 311 PRO A O 1
ATOM 2388 N N . GLY A 1 312 ? -11.973 -11.411 12.904 1.00 41.34 312 GLY A N 1
ATOM 2389 C CA . GLY A 1 312 ? -13.220 -11.924 13.482 1.00 41.34 312 GLY A CA 1
ATOM 2390 C C . GLY A 1 312 ? -14.510 -11.203 13.061 1.00 41.34 312 GLY A C 1
ATOM 2391 O O . GLY A 1 312 ? -15.570 -11.811 13.167 1.00 41.34 312 GLY A O 1
ATOM 2392 N N . ALA A 1 313 ? -14.425 -9.964 12.563 1.00 40.28 313 ALA A N 1
ATOM 2393 C CA . ALA A 1 313 ? -15.565 -9.143 12.138 1.00 40.28 313 ALA A CA 1
ATOM 2394 C C . ALA A 1 313 ? -15.949 -9.289 10.650 1.00 40.28 313 ALA A C 1
ATOM 2396 O O . ALA A 1 313 ? -17.032 -8.871 10.258 1.00 40.28 313 ALA A O 1
ATOM 2397 N N . TRP A 1 314 ? -15.093 -9.892 9.819 1.00 44.81 314 TRP A N 1
ATOM 2398 C CA . TRP A 1 314 ? -15.327 -10.048 8.374 1.00 44.81 314 TRP A CA 1
ATOM 2399 C C . TRP A 1 314 ? -15.363 -11.525 7.979 1.00 44.81 314 TRP A C 1
ATOM 2401 O O . TRP A 1 314 ? -14.851 -11.938 6.938 1.00 44.81 314 TRP A O 1
ATOM 2411 N N . ARG A 1 315 ? -15.934 -12.362 8.852 1.00 41.84 315 ARG A N 1
ATOM 2412 C CA . ARG A 1 315 ? -16.303 -13.721 8.459 1.00 41.84 315 ARG A CA 1
ATOM 2413 C C . ARG A 1 315 ? -17.332 -13.613 7.341 1.00 41.84 315 ARG A C 1
ATOM 2415 O O . ARG A 1 315 ? -18.296 -12.865 7.476 1.00 41.84 315 ARG A O 1
ATOM 2422 N N . ASP A 1 316 ? -17.106 -14.363 6.263 1.00 41.84 316 ASP A N 1
ATOM 2423 C CA . ASP A 1 316 ? -18.078 -14.557 5.188 1.00 41.84 316 ASP A CA 1
ATOM 2424 C C . ASP A 1 316 ? -19.429 -14.909 5.802 1.00 41.84 316 ASP A C 1
ATOM 2426 O O . ASP A 1 316 ? -19.670 -16.044 6.209 1.00 41.84 316 ASP A O 1
ATOM 2430 N N . SER A 1 317 ? -20.326 -13.935 5.859 1.00 39.75 317 SER A N 1
ATOM 2431 C CA . SER A 1 317 ? -21.736 -14.180 6.138 1.00 39.75 317 SER A CA 1
ATOM 2432 C C . SER A 1 317 ? -22.454 -14.720 4.893 1.00 39.75 317 SER A C 1
ATOM 2434 O O . SER A 1 317 ? -23.675 -14.791 4.879 1.00 39.75 317 SER A O 1
ATOM 2436 N N . GLY A 1 318 ? -21.717 -15.067 3.823 1.00 38.22 318 GLY A N 1
ATOM 2437 C CA . GLY A 1 318 ? -22.285 -15.392 2.511 1.00 38.22 318 GLY A CA 1
ATOM 2438 C C . GLY A 1 318 ? -22.996 -14.198 1.865 1.00 38.22 318 GLY A C 1
ATOM 2439 O O . GLY A 1 318 ? -23.791 -14.367 0.943 1.00 38.22 318 GLY A O 1
ATOM 2440 N N . SER A 1 319 ? -22.758 -12.988 2.374 1.00 44.38 319 SER A N 1
ATOM 2441 C CA . SER A 1 319 ? -23.600 -11.845 2.065 1.00 44.38 319 SER A CA 1
ATOM 2442 C C . SER A 1 319 ? -23.158 -11.125 0.789 1.00 44.38 319 SER A C 1
ATOM 2444 O O . SER A 1 319 ? -22.012 -10.699 0.648 1.00 44.38 319 SER A O 1
ATOM 2446 N N . SER A 1 320 ? -24.110 -10.909 -0.120 1.00 48.75 320 SER A N 1
ATOM 2447 C CA . SER A 1 320 ? -23.922 -10.305 -1.450 1.00 48.75 320 SER A CA 1
ATOM 2448 C C . SER A 1 320 ? -23.366 -8.870 -1.459 1.00 48.75 320 SER A C 1
ATOM 2450 O O . SER A 1 320 ? -22.964 -8.381 -2.515 1.00 48.75 320 SER A O 1
ATOM 2452 N N . TRP A 1 321 ? -23.313 -8.187 -0.311 1.00 45.84 321 TRP A N 1
ATOM 2453 C CA . TRP A 1 321 ? -22.862 -6.794 -0.205 1.00 45.84 321 TRP A CA 1
ATOM 2454 C C . TRP A 1 321 ? -21.337 -6.625 -0.333 1.00 45.84 321 TRP A C 1
ATOM 2456 O O . TRP A 1 321 ? -20.917 -5.624 -0.909 1.00 45.84 321 TRP A O 1
ATOM 2466 N N . ILE A 1 322 ? -20.516 -7.584 0.134 1.00 51.84 322 ILE A N 1
ATOM 2467 C CA . ILE A 1 322 ? -19.041 -7.547 -0.026 1.00 51.84 322 ILE A CA 1
ATOM 2468 C C . ILE A 1 322 ? -18.671 -7.710 -1.501 1.00 51.84 322 ILE A C 1
ATOM 2470 O O . ILE A 1 322 ? -17.721 -7.106 -1.979 1.00 51.84 322 ILE A O 1
ATOM 2474 N N . ASN A 1 323 ? -19.467 -8.470 -2.254 1.00 52.44 323 ASN A N 1
ATOM 2475 C CA . ASN A 1 323 ? -19.187 -8.772 -3.657 1.00 52.44 323 ASN A CA 1
ATOM 2476 C C . ASN A 1 323 ? -19.615 -7.658 -4.626 1.00 52.44 323 ASN A C 1
ATOM 2478 O O . ASN A 1 323 ? -19.263 -7.706 -5.803 1.00 52.44 323 ASN A O 1
ATOM 2482 N N . ARG A 1 324 ? -20.371 -6.648 -4.171 1.00 61.44 324 ARG A N 1
ATOM 2483 C CA . ARG A 1 324 ? -20.869 -5.572 -5.039 1.00 61.44 324 ARG A CA 1
ATOM 2484 C C . ARG A 1 324 ? -19.948 -4.355 -4.981 1.00 61.44 324 ARG A C 1
ATOM 2486 O O . ARG A 1 324 ? -19.967 -3.627 -3.989 1.00 61.44 324 ARG A O 1
ATOM 2493 N N . GLN A 1 325 ? -19.210 -4.087 -6.059 1.00 72.00 325 GLN A N 1
ATOM 2494 C CA . GLN A 1 325 ? -18.372 -2.888 -6.167 1.00 72.00 325 GLN A CA 1
ATOM 2495 C C . GLN A 1 325 ? -19.213 -1.609 -6.036 1.00 72.00 325 GLN A C 1
ATOM 2497 O O . GLN A 1 325 ? -20.320 -1.516 -6.573 1.00 72.00 325 GLN A O 1
ATOM 2502 N N . LEU A 1 326 ? -18.695 -0.634 -5.294 1.00 72.94 326 LEU A N 1
ATOM 2503 C CA . LEU A 1 326 ? -19.316 0.674 -5.097 1.00 72.94 326 LEU A CA 1
ATOM 2504 C C . LEU A 1 326 ? -18.510 1.737 -5.845 1.00 72.94 326 LEU A C 1
ATOM 2506 O O . LEU A 1 326 ? -17.290 1.763 -5.722 1.00 72.94 326 LEU A O 1
ATOM 2510 N N . THR A 1 327 ? -19.180 2.580 -6.632 1.00 75.00 327 THR A N 1
ATOM 2511 C CA . THR A 1 327 ? -18.518 3.630 -7.423 1.00 75.00 327 THR A CA 1
ATOM 2512 C C . THR A 1 327 ? -18.647 4.977 -6.727 1.00 75.00 327 THR A C 1
ATOM 2514 O O . THR A 1 327 ? -19.748 5.381 -6.364 1.00 75.00 327 THR A O 1
ATOM 2517 N N . VAL A 1 328 ? -17.520 5.660 -6.560 1.00 72.44 328 VAL A N 1
ATOM 2518 C CA . VAL A 1 328 ? -17.396 7.009 -6.012 1.00 72.44 328 VAL A CA 1
ATOM 2519 C C . VAL A 1 328 ? -16.853 7.897 -7.127 1.00 72.44 328 VAL A C 1
ATOM 2521 O O . VAL A 1 328 ? -15.692 7.777 -7.513 1.00 72.44 328 VAL A O 1
ATOM 2524 N N . GLU A 1 329 ? -17.699 8.760 -7.684 1.00 69.56 329 GLU A N 1
ATOM 2525 C CA . GLU A 1 329 ? -17.285 9.726 -8.708 1.00 69.56 329 GLU A CA 1
ATOM 2526 C C . GLU A 1 329 ? -16.350 10.779 -8.091 1.00 69.56 329 GLU A C 1
ATOM 2528 O O . GLU A 1 329 ? -16.562 11.216 -6.961 1.00 69.56 329 GLU A O 1
ATOM 2533 N N . ALA A 1 330 ? -15.336 11.231 -8.835 1.00 62.72 330 ALA A N 1
ATOM 2534 C CA . ALA A 1 330 ? -14.380 12.225 -8.331 1.00 62.72 330 ALA A CA 1
ATOM 2535 C C . ALA A 1 330 ? -15.004 13.616 -8.089 1.00 62.72 330 ALA A C 1
ATOM 2537 O O . ALA A 1 330 ? -14.408 14.456 -7.427 1.00 62.72 330 ALA A O 1
ATOM 2538 N N . SER A 1 331 ? -16.187 13.883 -8.648 1.00 58.00 331 SER A N 1
ATOM 2539 C CA . SER A 1 331 ? -16.831 15.195 -8.647 1.00 58.00 331 SER A CA 1
ATOM 2540 C C . SER A 1 331 ? -18.118 15.208 -7.828 1.00 58.00 331 SER A C 1
ATOM 2542 O O . SER A 1 331 ? -19.171 15.468 -8.400 1.00 58.00 331 SER A O 1
ATOM 2544 N N . THR A 1 332 ? -18.102 14.926 -6.520 1.00 50.12 332 THR A N 1
ATOM 2545 C CA . THR A 1 332 ? -19.293 15.247 -5.706 1.00 50.12 332 THR A CA 1
ATOM 2546 C C . THR A 1 332 ? -19.096 15.131 -4.198 1.00 50.12 332 THR A C 1
ATOM 2548 O O . THR A 1 332 ? -19.034 14.031 -3.666 1.00 50.12 332 THR A O 1
ATOM 2551 N N . HIS A 1 333 ? -19.224 16.261 -3.498 1.00 48.16 333 HIS A N 1
ATOM 2552 C CA . HIS A 1 333 ? -19.587 16.300 -2.072 1.00 48.16 333 HIS A CA 1
ATOM 2553 C C . HIS A 1 333 ? -20.996 15.723 -1.804 1.00 48.16 333 HIS A C 1
ATOM 2555 O O . HIS A 1 333 ? -21.246 15.133 -0.762 1.00 48.16 333 HIS A O 1
ATOM 2561 N N . LEU A 1 334 ? -21.932 15.859 -2.758 1.00 37.81 334 LEU A N 1
ATOM 2562 C CA . LEU A 1 334 ? -23.367 15.588 -2.548 1.00 37.81 334 LEU A CA 1
ATOM 2563 C C . LEU A 1 334 ? -23.827 14.142 -2.828 1.00 37.81 334 LEU A C 1
ATOM 2565 O O . LEU A 1 334 ? -24.763 13.685 -2.186 1.00 37.81 334 LEU A O 1
ATOM 2569 N N . ARG A 1 335 ? -23.199 13.400 -3.755 1.00 46.88 335 ARG A N 1
ATOM 2570 C CA . ARG A 1 335 ? -23.628 12.025 -4.115 1.00 46.88 335 ARG A CA 1
ATOM 2571 C C . ARG A 1 335 ? -23.073 10.947 -3.194 1.00 46.88 335 ARG A C 1
ATOM 2573 O O . ARG A 1 335 ? -23.634 9.853 -3.120 1.00 46.88 335 ARG A O 1
ATOM 2580 N N . VAL A 1 336 ? -21.967 11.221 -2.505 1.00 49.16 336 VAL A N 1
ATOM 2581 C CA . VAL A 1 336 ? -21.334 10.190 -1.685 1.00 49.16 336 VAL A CA 1
ATOM 2582 C C . VAL A 1 336 ? -22.139 9.941 -0.418 1.00 49.16 336 VAL A C 1
ATOM 2584 O O . VAL A 1 336 ? -22.351 8.781 -0.114 1.00 49.16 336 VAL A O 1
ATOM 2587 N N . ILE A 1 337 ? -22.703 10.957 0.243 1.00 46.06 337 ILE A N 1
ATOM 2588 C CA . ILE A 1 337 ? -23.534 10.783 1.455 1.00 46.06 337 ILE A CA 1
ATOM 2589 C C . ILE A 1 337 ? -24.684 9.774 1.227 1.00 46.06 337 ILE A C 1
ATOM 2591 O O . ILE A 1 337 ? -24.872 8.851 2.025 1.00 46.06 337 ILE A O 1
ATOM 2595 N N . ASP A 1 338 ? -25.375 9.857 0.085 1.00 50.41 338 ASP A N 1
ATOM 2596 C CA . ASP A 1 338 ? -26.422 8.894 -0.298 1.00 50.41 338 ASP A CA 1
ATOM 2597 C C . ASP A 1 338 ? -25.858 7.487 -0.579 1.00 50.41 338 ASP A C 1
ATOM 2599 O O . ASP A 1 338 ? -26.493 6.470 -0.295 1.00 50.41 338 ASP A O 1
ATOM 2603 N N . THR A 1 339 ? -24.628 7.412 -1.091 1.00 52.22 339 THR A N 1
ATOM 2604 C CA . THR A 1 339 ? -23.919 6.162 -1.407 1.00 52.22 339 THR A CA 1
ATOM 2605 C C . THR A 1 339 ? -23.317 5.497 -0.148 1.00 52.22 339 THR A C 1
ATOM 2607 O O . THR A 1 339 ? -23.317 4.267 -0.035 1.00 52.22 339 THR A O 1
ATOM 2610 N N . LEU A 1 340 ? -22.871 6.291 0.838 1.00 53.09 340 LEU A N 1
ATOM 2611 C CA . LEU A 1 340 ? -22.307 5.867 2.129 1.00 53.09 340 LEU A CA 1
ATOM 2612 C C . LEU A 1 340 ? -23.353 5.185 3.017 1.00 53.09 340 LEU A C 1
ATOM 2614 O O . LEU A 1 340 ? -23.016 4.264 3.760 1.00 53.09 340 LEU A O 1
ATOM 2618 N N . SER A 1 341 ? -24.631 5.557 2.885 1.00 52.00 341 SER A N 1
ATOM 2619 C CA . SER A 1 341 ? -25.746 4.869 3.558 1.00 52.00 341 SER A CA 1
ATOM 2620 C C . SER A 1 341 ? -25.800 3.367 3.219 1.00 52.00 341 SER A C 1
ATOM 2622 O O . SER A 1 341 ? -26.291 2.567 4.011 1.00 52.00 341 SER A O 1
ATOM 2624 N N . GLY A 1 342 ? -25.236 2.960 2.073 1.00 53.22 342 GLY A N 1
ATOM 2625 C CA . GLY A 1 342 ? -25.064 1.560 1.675 1.00 53.22 342 GLY A CA 1
ATOM 2626 C C . GLY A 1 342 ? -23.693 0.943 1.993 1.00 53.22 342 GLY A C 1
ATOM 2627 O O . GLY A 1 342 ? -23.479 -0.214 1.631 1.00 53.22 342 GLY A O 1
ATOM 2628 N N . MET A 1 343 ? -22.754 1.678 2.604 1.00 55.12 343 MET A N 1
ATOM 2629 C CA . MET A 1 343 ? -21.404 1.197 2.955 1.00 55.12 343 MET A CA 1
ATOM 2630 C C . MET A 1 343 ? -21.313 0.539 4.331 1.00 55.12 343 MET A C 1
ATOM 2632 O O . MET A 1 343 ? -20.329 -0.153 4.598 1.00 55.12 343 MET A O 1
ATOM 2636 N N . ALA A 1 344 ? -22.320 0.713 5.189 1.00 54.88 344 ALA A N 1
ATOM 2637 C CA . ALA A 1 344 ? -22.368 -0.012 6.448 1.00 54.88 344 ALA A CA 1
ATOM 2638 C C . ALA A 1 344 ? -22.426 -1.526 6.160 1.00 54.88 344 ALA A C 1
ATOM 2640 O O . ALA A 1 344 ? -23.259 -1.950 5.349 1.00 54.88 344 ALA A O 1
ATOM 2641 N N . PRO A 1 345 ? -21.576 -2.356 6.796 1.00 53.28 345 PRO A N 1
ATOM 2642 C CA . PRO A 1 345 ? -21.797 -3.793 6.771 1.00 53.28 345 PRO A CA 1
ATOM 2643 C C . PRO A 1 345 ? -23.234 -4.093 7.211 1.00 53.28 345 PRO A C 1
ATOM 2645 O O . PRO A 1 345 ? -23.755 -3.387 8.085 1.00 53.28 345 PRO A O 1
ATOM 2648 N N . PRO A 1 346 ? -23.896 -5.112 6.631 1.00 51.78 346 PRO A N 1
ATOM 2649 C CA . PRO A 1 346 ? -25.189 -5.540 7.118 1.00 51.78 346 PRO A CA 1
ATOM 2650 C C . PRO A 1 346 ? -25.048 -5.855 8.606 1.00 51.78 346 PRO A C 1
ATOM 2652 O O . PRO A 1 346 ? -23.966 -6.267 9.044 1.00 51.78 346 PRO A O 1
ATOM 2655 N N . PRO A 1 347 ? -26.115 -5.644 9.386 1.00 53.56 347 PRO A N 1
ATOM 2656 C CA . PRO A 1 347 ? -26.096 -5.979 10.796 1.00 53.56 347 PRO A CA 1
ATOM 2657 C C . PRO A 1 347 ? -25.648 -7.435 10.952 1.00 53.56 347 PRO A C 1
ATOM 2659 O O . PRO A 1 347 ? -26.287 -8.356 10.451 1.00 53.56 347 PRO A O 1
ATOM 2662 N N . ASP A 1 348 ? -24.506 -7.631 11.607 1.00 59.53 348 ASP A N 1
ATOM 2663 C CA . ASP A 1 348 ? -24.163 -8.928 12.163 1.00 59.53 348 ASP A CA 1
ATOM 2664 C C . ASP A 1 348 ? -25.107 -9.121 13.346 1.00 59.53 348 ASP A C 1
ATOM 2666 O O . ASP A 1 348 ? -25.018 -8.393 14.335 1.00 59.53 348 ASP A O 1
ATOM 2670 N N . ASP A 1 349 ? -26.038 -10.068 13.246 1.00 61.41 349 ASP A N 1
ATOM 2671 C CA . ASP A 1 349 ? -27.027 -10.318 14.297 1.00 61.41 349 ASP A CA 1
ATOM 2672 C C . ASP A 1 349 ? -26.381 -10.690 15.643 1.00 61.41 349 ASP A C 1
ATOM 2674 O O . ASP A 1 349 ? -27.016 -10.557 16.697 1.00 61.41 349 ASP A O 1
ATOM 2678 N N . THR A 1 350 ? -25.103 -11.094 15.629 1.00 67.50 350 THR A N 1
ATOM 2679 C CA . THR A 1 350 ? -24.291 -11.369 16.820 1.00 67.50 350 THR A CA 1
ATOM 2680 C C . THR A 1 350 ? -23.632 -10.124 17.422 1.00 67.50 350 THR A C 1
ATOM 2682 O O . THR A 1 350 ? -23.109 -10.193 18.540 1.00 67.50 350 THR A O 1
ATOM 2685 N N . LEU A 1 351 ? -23.680 -8.976 16.740 1.00 74.38 351 LEU A N 1
ATOM 2686 C CA . LEU A 1 351 ? -23.143 -7.699 17.199 1.00 74.38 351 LEU A CA 1
ATOM 2687 C C . LEU A 1 351 ? -24.265 -6.680 17.455 1.00 74.38 351 LEU A C 1
ATOM 2689 O O . LEU A 1 351 ? -25.213 -6.507 16.693 1.00 74.38 351 LEU A O 1
ATOM 2693 N N . GLY A 1 352 ? -24.161 -5.983 18.578 1.00 81.38 352 GLY A N 1
ATOM 2694 C CA . GLY A 1 352 ? -24.962 -4.814 18.903 1.00 81.38 352 GLY A CA 1
ATOM 2695 C C . GLY A 1 352 ? -24.234 -3.556 18.459 1.00 81.38 352 GLY A C 1
ATOM 2696 O O . GLY A 1 352 ? -23.007 -3.547 18.365 1.00 81.38 352 GLY A O 1
ATOM 2697 N N . ARG A 1 353 ? -24.989 -2.486 18.207 1.00 86.94 353 ARG A N 1
ATOM 2698 C CA . ARG A 1 353 ? -24.454 -1.150 17.937 1.00 86.94 353 ARG A CA 1
ATOM 2699 C C . ARG A 1 353 ? -25.104 -0.159 18.891 1.00 86.94 353 ARG A C 1
ATOM 2701 O O . ARG A 1 353 ? -26.319 -0.206 19.069 1.00 86.94 353 ARG A O 1
ATOM 2708 N N . VAL A 1 354 ? -24.306 0.707 19.502 1.00 90.81 354 VAL A N 1
ATOM 2709 C CA . VAL A 1 354 ? -24.773 1.771 20.399 1.00 90.81 354 VAL A CA 1
ATOM 2710 C C . VAL A 1 354 ? -24.243 3.115 19.915 1.00 90.81 354 VAL A C 1
ATOM 2712 O O . VAL A 1 354 ? -23.100 3.205 19.464 1.00 90.81 354 VAL A O 1
ATOM 2715 N N . ALA A 1 355 ? -25.082 4.146 19.961 1.00 92.62 355 ALA A N 1
ATOM 2716 C CA . ALA A 1 355 ? -24.656 5.513 19.687 1.00 92.62 355 ALA A CA 1
ATOM 2717 C C . ALA A 1 355 ? -23.815 6.033 20.860 1.00 92.62 355 ALA A C 1
ATOM 2719 O O . ALA A 1 355 ? -24.127 5.751 22.016 1.00 92.62 355 ALA A O 1
ATOM 2720 N N . VAL A 1 356 ? -22.761 6.791 20.565 1.00 94.56 356 VAL A N 1
ATOM 2721 C CA . VAL A 1 356 ? -21.916 7.420 21.582 1.00 94.56 356 VAL A CA 1
ATOM 2722 C C . VAL A 1 356 ? -22.335 8.885 21.713 1.00 94.56 356 VAL A C 1
ATOM 2724 O O . VAL A 1 356 ? -22.096 9.662 20.787 1.00 94.56 356 VAL A O 1
ATOM 2727 N N . PRO A 1 357 ? -22.956 9.297 22.831 1.00 93.12 357 PRO A N 1
ATOM 2728 C CA . PRO A 1 357 ? 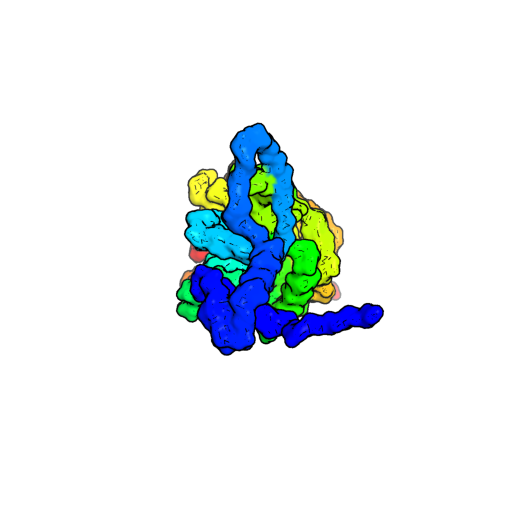-23.301 10.694 23.042 1.00 93.12 357 PRO A CA 1
ATOM 2729 C C . PRO A 1 357 ? -22.035 11.526 23.277 1.00 93.12 357 PRO A C 1
ATOM 2731 O O . PRO A 1 357 ? -21.093 11.067 23.921 1.00 93.12 357 PRO A O 1
ATOM 2734 N N . ALA A 1 358 ? -22.039 12.785 22.833 1.00 90.56 358 ALA A N 1
ATOM 2735 C CA . ALA A 1 358 ? -20.901 13.695 23.007 1.00 90.56 358 ALA A CA 1
ATOM 2736 C C . ALA A 1 358 ? -20.455 13.836 24.478 1.00 90.56 358 ALA A C 1
ATOM 2738 O O . ALA A 1 358 ? -19.267 13.971 24.752 1.00 90.56 358 ALA A O 1
ATOM 2739 N N . ALA A 1 359 ? -21.391 13.745 25.431 1.00 92.62 359 ALA A N 1
ATOM 2740 C CA . ALA A 1 359 ? -21.105 13.811 26.866 1.00 92.62 359 ALA A CA 1
ATOM 2741 C C . ALA A 1 359 ? -20.310 12.607 27.413 1.00 92.62 359 ALA A C 1
ATOM 2743 O O . ALA A 1 359 ? -19.692 12.728 28.466 1.00 92.62 359 ALA A O 1
ATOM 2744 N N . ALA A 1 360 ? -20.314 11.466 26.714 1.00 94.38 360 ALA A N 1
ATOM 2745 C CA . ALA A 1 360 ? -19.532 10.285 27.089 1.00 94.38 360 ALA A CA 1
ATOM 2746 C C . ALA A 1 360 ? -18.080 10.344 26.578 1.00 94.38 360 ALA A C 1
ATOM 2748 O O . ALA A 1 360 ? -17.279 9.484 26.928 1.00 94.38 360 ALA A O 1
ATOM 2749 N N . MET A 1 361 ? -17.729 11.338 25.750 1.00 95.94 361 MET A N 1
ATOM 2750 C CA . MET A 1 361 ? -16.389 11.492 25.179 1.00 95.94 361 MET A CA 1
ATOM 2751 C C . MET A 1 361 ? -15.561 12.456 26.026 1.00 95.94 361 MET A C 1
ATOM 2753 O O . MET A 1 361 ? -15.872 13.646 26.119 1.00 95.94 361 MET A O 1
ATOM 2757 N N . ARG A 1 362 ? -14.474 11.962 26.619 1.00 96.12 362 ARG A N 1
ATOM 2758 C CA . ARG A 1 362 ? -13.606 12.745 27.509 1.00 96.12 362 ARG A CA 1
ATOM 2759 C C . ARG A 1 362 ? -12.233 12.945 26.869 1.00 96.12 362 ARG A C 1
ATOM 2761 O O . ARG A 1 362 ? -11.677 11.980 26.350 1.00 96.12 362 ARG A O 1
ATOM 2768 N N . PRO A 1 363 ? -11.665 14.162 26.872 1.00 96.12 363 PRO A N 1
ATOM 2769 C CA . PRO A 1 363 ? -10.339 14.376 26.304 1.00 96.12 363 PRO A CA 1
ATOM 2770 C C . PRO A 1 363 ? -9.277 13.668 27.154 1.00 96.12 363 PRO A C 1
ATOM 2772 O O . PRO A 1 363 ? -9.322 13.736 28.382 1.00 96.12 363 PRO A O 1
ATOM 2775 N N . VAL A 1 364 ? -8.307 13.026 26.500 1.00 94.00 364 VAL A N 1
ATOM 2776 C CA . VAL A 1 364 ? -7.164 12.372 27.160 1.00 94.00 364 VAL A CA 1
ATOM 2777 C C . VAL A 1 364 ? -5.911 13.232 26.999 1.00 94.00 364 VAL A C 1
ATOM 2779 O O . VAL A 1 364 ? -5.499 13.933 27.921 1.00 94.00 364 VAL A O 1
ATOM 2782 N N . LYS A 1 365 ? -5.299 13.205 25.809 1.00 92.75 365 LYS A N 1
ATOM 2783 C CA . LYS A 1 365 ? -4.106 13.984 25.452 1.00 92.75 365 LYS A CA 1
ATOM 2784 C C . LYS A 1 365 ? -4.016 14.113 23.935 1.00 92.75 365 LYS A C 1
ATOM 2786 O O . LYS A 1 365 ? -4.297 13.158 23.217 1.00 92.75 365 LYS A O 1
ATOM 2791 N N . GLY A 1 366 ? -3.564 15.272 23.453 1.00 93.25 366 GLY A N 1
ATOM 2792 C CA . GLY A 1 366 ? -3.365 15.514 22.022 1.00 93.25 366 GLY A CA 1
ATOM 2793 C C . GLY A 1 366 ? -4.655 15.283 21.233 1.00 93.25 366 GLY A C 1
ATOM 2794 O O . GLY A 1 366 ? -5.642 15.980 21.452 1.00 93.25 366 GLY A O 1
ATOM 2795 N N . HIS A 1 367 ? -4.643 14.294 20.342 1.00 93.00 367 HIS A N 1
ATOM 2796 C CA . HIS A 1 367 ? -5.790 13.900 19.520 1.00 93.00 367 HIS A CA 1
ATOM 2797 C C . HIS A 1 367 ? -6.695 12.832 20.163 1.00 93.00 367 HIS A C 1
ATOM 2799 O O . HIS A 1 367 ? -7.722 12.491 19.578 1.00 93.00 367 HIS A O 1
ATOM 2805 N N . GLY A 1 368 ? -6.327 12.298 21.333 1.00 95.69 368 GLY A N 1
ATOM 2806 C CA . GLY A 1 368 ? -7.000 11.174 21.984 1.00 95.69 368 GLY A CA 1
ATOM 2807 C C . GLY A 1 368 ? -8.204 11.565 22.847 1.00 95.69 368 GLY A C 1
ATOM 2808 O O . GLY A 1 368 ? -8.147 12.519 23.629 1.00 95.69 368 GLY A O 1
ATOM 2809 N N . TRP A 1 369 ? -9.264 10.770 22.732 1.00 96.69 369 TRP A N 1
ATOM 2810 C CA . TRP A 1 369 ? -10.530 10.860 23.455 1.00 96.69 369 TRP A CA 1
ATOM 2811 C C . TRP A 1 369 ? -10.923 9.489 23.990 1.00 96.69 369 TRP A C 1
ATOM 2813 O O . TRP A 1 369 ? -10.794 8.492 23.290 1.00 96.69 369 TRP A O 1
ATOM 2823 N N . GLU A 1 370 ? -11.432 9.437 25.211 1.00 97.00 370 GLU A N 1
ATOM 2824 C CA . GLU A 1 370 ? -11.836 8.208 25.885 1.00 97.00 370 GLU A CA 1
ATOM 2825 C C . GLU A 1 370 ? -13.354 8.130 26.028 1.00 97.00 370 GLU A C 1
ATOM 2827 O O . GLU A 1 370 ? -14.025 9.142 26.250 1.00 97.00 370 GLU A O 1
ATOM 2832 N N . ILE A 1 371 ? -13.879 6.912 25.907 1.00 96.88 371 ILE A N 1
ATOM 2833 C CA . ILE A 1 371 ? -15.263 6.561 26.212 1.00 96.88 371 ILE A CA 1
ATOM 2834 C C . ILE A 1 371 ? -15.239 5.383 27.189 1.00 96.88 371 ILE A C 1
ATOM 2836 O O . ILE A 1 371 ? -14.769 4.299 26.831 1.00 96.88 371 ILE A O 1
ATOM 2840 N N . ASP A 1 372 ? -15.766 5.583 28.397 1.00 96.06 372 ASP A N 1
ATOM 2841 C CA . ASP A 1 372 ? -15.980 4.505 29.368 1.00 96.06 372 ASP A CA 1
ATOM 2842 C C . ASP A 1 372 ? -17.202 3.677 28.941 1.00 96.06 372 ASP A C 1
ATOM 2844 O O . ASP A 1 372 ? -18.269 4.213 28.629 1.00 96.06 372 ASP A O 1
ATOM 2848 N N . TYR A 1 373 ? -17.066 2.353 28.910 1.00 94.94 373 TYR A N 1
ATOM 2849 C CA . TYR A 1 373 ? -18.165 1.466 28.534 1.00 94.94 373 TYR A CA 1
ATOM 2850 C C . TYR A 1 373 ? -19.345 1.536 29.507 1.00 94.94 373 TYR A C 1
ATOM 2852 O O . TYR A 1 373 ? -20.480 1.282 29.095 1.00 94.94 373 TYR A O 1
ATOM 2860 N N . ALA A 1 374 ? -19.113 1.907 30.768 1.00 93.12 374 ALA A N 1
ATOM 2861 C CA . ALA A 1 374 ? -20.166 2.110 31.756 1.00 93.12 374 ALA A CA 1
ATOM 2862 C C . ALA A 1 374 ? -21.100 3.263 31.371 1.00 93.12 374 ALA A C 1
ATOM 2864 O O . ALA A 1 374 ? -22.315 3.127 31.525 1.00 93.12 374 ALA A O 1
ATOM 2865 N N . ASP A 1 375 ? -20.564 4.337 30.778 1.00 93.75 375 ASP A N 1
ATOM 2866 C CA . ASP A 1 375 ? -21.350 5.487 30.304 1.00 93.75 375 ASP A CA 1
ATOM 2867 C C . ASP A 1 375 ? -22.299 5.093 29.148 1.00 93.75 375 ASP A C 1
ATOM 2869 O O . ASP A 1 375 ? -23.262 5.800 28.851 1.00 93.75 375 ASP A O 1
ATOM 2873 N N . LEU A 1 376 ? -22.061 3.933 28.520 1.00 93.19 376 LEU A N 1
ATOM 2874 C CA . LEU A 1 376 ? -22.883 3.357 27.451 1.00 93.19 376 LEU A CA 1
ATOM 2875 C C . LEU A 1 376 ? -23.695 2.127 27.887 1.00 93.19 376 LEU A C 1
ATOM 2877 O O . LEU A 1 376 ? -24.369 1.515 27.057 1.00 93.19 376 LEU A O 1
ATOM 2881 N N . GLY A 1 377 ? -23.612 1.723 29.159 1.00 91.19 377 GLY A N 1
ATOM 2882 C CA . GLY A 1 377 ? -24.247 0.499 29.657 1.00 91.19 377 GLY A CA 1
ATOM 2883 C C . GLY A 1 377 ? -23.666 -0.792 29.063 1.00 91.19 377 GLY A C 1
ATOM 2884 O O . GLY A 1 377 ? -24.371 -1.793 28.957 1.00 91.19 377 GLY A O 1
ATOM 2885 N N . LEU A 1 378 ? -22.395 -0.779 28.646 1.00 89.69 378 LEU A N 1
ATOM 2886 C CA . LEU A 1 378 ? -21.719 -1.907 27.992 1.00 89.69 378 LEU A CA 1
ATOM 2887 C C . LEU A 1 378 ? -20.798 -2.720 28.916 1.00 89.69 378 LEU A C 1
ATOM 2889 O O . LEU A 1 378 ? -20.214 -3.703 28.455 1.00 89.69 378 LEU A O 1
ATOM 2893 N N . SER A 1 379 ? -20.687 -2.368 30.200 1.00 85.12 379 SER A N 1
ATOM 2894 C CA . SER A 1 379 ? -19.787 -3.041 31.153 1.00 85.12 379 SER A CA 1
ATOM 2895 C C . SER A 1 379 ? -20.011 -4.552 31.244 1.00 85.12 379 SER A C 1
ATOM 2897 O O . SER A 1 379 ? -19.053 -5.304 31.361 1.00 85.12 379 SER A O 1
ATOM 2899 N N . ASP A 1 380 ? -21.259 -5.015 31.131 1.00 84.00 380 ASP A N 1
ATOM 2900 C CA . ASP A 1 380 ? -21.581 -6.447 31.167 1.00 84.00 380 ASP A CA 1
ATOM 2901 C C . ASP A 1 380 ? -21.441 -7.130 29.801 1.00 84.00 380 ASP A C 1
ATOM 2903 O O . ASP A 1 380 ? -21.452 -8.359 29.717 1.00 84.00 380 ASP A O 1
ATOM 2907 N N . ALA A 1 381 ? -21.321 -6.363 28.716 1.00 82.44 381 ALA A N 1
ATOM 2908 C CA . ALA A 1 381 ? -21.171 -6.889 27.363 1.00 82.44 381 ALA A CA 1
ATOM 2909 C C . ALA A 1 381 ? -19.699 -7.150 27.010 1.00 82.44 381 ALA A C 1
ATOM 2911 O O . ALA A 1 381 ? -19.402 -8.163 26.371 1.00 82.44 381 ALA A O 1
ATOM 2912 N N . ILE A 1 382 ? -18.790 -6.279 27.458 1.00 84.94 382 ILE A N 1
ATOM 2913 C CA . ILE A 1 382 ? -17.350 -6.336 27.181 1.00 84.94 382 ILE A CA 1
ATOM 2914 C C . ILE A 1 382 ? -16.626 -6.711 28.478 1.00 84.94 382 ILE A C 1
ATOM 2916 O O . ILE A 1 382 ? -16.280 -5.848 29.271 1.00 84.94 382 ILE A O 1
ATOM 2920 N N . VAL A 1 383 ? -16.430 -8.013 28.717 1.00 83.38 383 VAL A N 1
ATOM 2921 C CA . VAL A 1 383 ? -15.830 -8.508 29.983 1.00 83.38 383 VAL A CA 1
ATOM 2922 C C . VAL A 1 383 ? -14.619 -9.407 29.770 1.00 83.38 383 VAL A C 1
ATOM 2924 O O . VAL A 1 383 ? -14.035 -9.898 30.732 1.00 83.38 383 VAL A O 1
ATOM 2927 N N . SER A 1 384 ? -14.295 -9.715 28.516 1.00 84.12 384 SER A N 1
ATOM 2928 C CA . SER A 1 384 ? -13.207 -10.619 28.169 1.00 84.12 384 SER A CA 1
ATOM 2929 C C . SER A 1 384 ? -12.325 -10.008 27.085 1.00 84.12 384 SER A C 1
ATOM 2931 O O . SER A 1 384 ? -12.833 -9.257 26.245 1.00 84.12 384 SER A O 1
ATOM 2933 N N . PRO A 1 385 ? -11.035 -10.381 27.018 1.00 82.12 385 PRO A N 1
ATOM 2934 C CA . PRO A 1 385 ? -10.151 -9.958 25.932 1.00 82.12 385 PRO A CA 1
ATOM 2935 C C . PRO A 1 385 ? -10.729 -10.250 24.537 1.00 82.12 385 PRO A C 1
ATOM 2937 O O . PRO A 1 385 ? -10.649 -9.424 23.632 1.00 82.12 385 PRO A O 1
ATOM 2940 N N . ALA A 1 386 ? -11.424 -11.381 24.380 1.00 78.88 386 ALA A N 1
ATOM 2941 C CA . ALA A 1 386 ? -12.079 -11.749 23.125 1.00 78.88 386 ALA A CA 1
ATOM 2942 C C . ALA A 1 386 ? -13.263 -10.834 22.746 1.00 78.88 386 ALA A C 1
ATOM 2944 O O . ALA A 1 386 ? -13.612 -10.746 21.567 1.00 78.88 386 ALA A O 1
ATOM 2945 N N . ASP A 1 387 ? -13.908 -10.182 23.719 1.00 82.88 387 ASP A N 1
ATOM 2946 C CA . ASP A 1 387 ? -14.942 -9.177 23.459 1.00 82.88 387 ASP A CA 1
ATOM 2947 C C . ASP A 1 387 ? -14.303 -7.831 23.080 1.00 82.88 387 ASP A C 1
ATOM 2949 O O . ASP A 1 387 ? -14.764 -7.189 22.137 1.00 82.88 387 ASP A O 1
ATOM 2953 N N . VAL A 1 388 ? -13.200 -7.451 23.740 1.00 84.62 388 VAL A N 1
ATOM 2954 C CA . VAL A 1 388 ? -12.417 -6.235 23.438 1.00 84.62 388 VAL A CA 1
ATOM 2955 C C . VAL A 1 388 ? -11.908 -6.245 21.994 1.00 84.62 388 VAL A C 1
ATOM 2957 O O . VAL A 1 388 ? -12.065 -5.263 21.267 1.00 84.62 388 VAL A O 1
ATOM 2960 N N . GLU A 1 389 ? -11.391 -7.381 21.523 1.00 79.19 389 GLU A N 1
ATOM 2961 C CA . GLU A 1 389 ? -10.928 -7.556 20.137 1.00 79.19 389 GLU A CA 1
ATOM 2962 C C . GLU A 1 389 ? -12.026 -7.326 19.083 1.00 79.19 389 GLU A C 1
ATOM 2964 O O . GLU A 1 389 ? -11.729 -7.060 17.911 1.00 79.19 389 GLU A O 1
ATOM 2969 N N . ARG A 1 390 ? -13.304 -7.413 19.476 1.00 79.25 390 ARG A N 1
ATOM 2970 C CA . ARG A 1 390 ? -14.466 -7.214 18.597 1.00 79.25 390 ARG A CA 1
ATOM 2971 C C . ARG A 1 390 ? -15.006 -5.791 18.620 1.00 79.25 390 ARG A C 1
ATOM 2973 O O . ARG A 1 390 ? -15.782 -5.450 17.731 1.00 79.25 390 ARG A O 1
ATOM 2980 N N . VAL A 1 391 ? -14.597 -4.962 19.579 1.00 85.50 391 VAL A N 1
ATOM 2981 C CA . VAL A 1 391 ? -15.047 -3.571 19.659 1.00 85.50 391 VAL A CA 1
ATOM 2982 C C . VAL A 1 391 ? -14.555 -2.806 18.433 1.00 85.50 391 VAL A C 1
ATOM 2984 O O . VAL A 1 391 ? -13.372 -2.837 18.081 1.00 85.50 391 VAL A O 1
ATOM 2987 N N . ARG A 1 392 ? -15.473 -2.120 17.754 1.00 85.88 392 ARG A N 1
ATOM 2988 C CA . ARG A 1 392 ? -15.160 -1.171 16.677 1.00 85.88 392 ARG A CA 1
ATOM 2989 C C . ARG A 1 392 ? -15.879 0.134 16.936 1.00 85.88 392 ARG A C 1
ATOM 2991 O O . ARG A 1 392 ? -17.036 0.110 17.357 1.00 85.88 392 ARG A O 1
ATOM 2998 N N . ILE A 1 393 ? -15.206 1.233 16.624 1.00 89.19 393 ILE A N 1
ATOM 2999 C CA . ILE A 1 393 ? -15.762 2.579 16.649 1.00 89.19 393 ILE A CA 1
ATOM 3000 C C . ILE A 1 393 ? -15.953 3.097 15.231 1.00 89.19 393 ILE A C 1
ATOM 3002 O O . ILE A 1 393 ? -15.146 2.832 14.341 1.00 89.19 393 ILE A O 1
ATOM 3006 N N . PHE A 1 394 ? -17.061 3.797 15.026 1.00 85.06 394 PHE A N 1
ATOM 3007 C CA . PHE A 1 394 ? -17.469 4.343 13.745 1.00 85.06 394 PHE A CA 1
ATOM 3008 C C . PHE A 1 394 ? -17.704 5.843 13.875 1.00 85.06 394 PHE A C 1
ATOM 3010 O O . PHE A 1 394 ? -18.291 6.276 14.864 1.00 85.06 394 PHE A O 1
ATOM 3017 N N . GLU A 1 395 ? -17.311 6.586 12.848 1.00 82.56 395 GLU A N 1
ATOM 3018 C CA . GLU A 1 395 ? -17.561 8.011 12.637 1.00 82.56 395 GLU A CA 1
ATOM 3019 C C . GLU A 1 395 ? -18.412 8.151 11.367 1.00 82.56 395 GLU A C 1
ATOM 3021 O O . GLU A 1 395 ? -18.029 7.635 10.319 1.00 82.56 395 GLU A O 1
ATOM 3026 N N . ASN A 1 396 ? -19.589 8.780 11.449 1.00 76.38 396 ASN A N 1
ATOM 3027 C CA . ASN A 1 396 ? -20.539 8.919 10.334 1.00 76.38 396 ASN A CA 1
ATOM 3028 C C . ASN A 1 396 ? -20.817 7.584 9.613 1.00 76.38 396 ASN A C 1
ATOM 3030 O O . ASN A 1 396 ? -20.775 7.476 8.392 1.00 76.38 396 ASN A O 1
ATOM 3034 N N . ALA A 1 397 ? -21.056 6.535 10.403 1.00 72.31 397 ALA A N 1
ATOM 3035 C CA . ALA A 1 397 ? -21.231 5.150 9.962 1.00 72.31 397 ALA A CA 1
ATOM 3036 C C . ALA A 1 397 ? -20.008 4.447 9.341 1.00 72.31 397 ALA A C 1
ATOM 3038 O O . ALA A 1 397 ? -20.087 3.235 9.124 1.00 72.31 397 ALA A O 1
ATOM 3039 N N . LEU A 1 398 ? -18.878 5.131 9.154 1.00 73.50 398 LEU A N 1
ATOM 3040 C CA . LEU A 1 398 ? -17.638 4.556 8.637 1.00 73.50 398 LEU A CA 1
ATOM 3041 C C . LEU A 1 398 ? -16.723 4.101 9.777 1.00 73.50 398 LEU A C 1
ATOM 3043 O O . LEU A 1 398 ? -16.572 4.818 10.766 1.00 73.50 398 LEU A O 1
ATOM 3047 N N . PRO A 1 399 ? -16.127 2.902 9.689 1.00 76.00 399 PRO A N 1
ATOM 3048 C CA . PRO A 1 399 ? -15.280 2.393 10.757 1.00 76.00 399 PRO A CA 1
ATOM 3049 C C . PRO A 1 399 ? -13.998 3.216 10.837 1.00 76.00 399 PRO A C 1
ATOM 3051 O O . PRO A 1 399 ? -13.311 3.402 9.839 1.00 76.00 399 PRO A O 1
ATOM 3054 N N . LEU A 1 400 ? -13.635 3.661 12.032 1.00 81.19 400 LEU A N 1
ATOM 3055 C CA . LEU A 1 400 ? -12.333 4.267 12.271 1.00 81.19 400 LEU A CA 1
ATOM 3056 C C . LEU A 1 400 ? -11.233 3.190 12.240 1.00 81.19 400 LEU A C 1
ATOM 3058 O O . LEU A 1 400 ? -11.475 2.011 12.521 1.00 81.19 400 LEU A O 1
ATOM 3062 N N . GLY A 1 401 ? -10.018 3.590 11.889 1.00 78.38 401 GLY A N 1
ATOM 3063 C CA . GLY A 1 401 ? -8.831 2.747 11.955 1.00 78.38 401 GLY A CA 1
ATOM 3064 C C . GLY A 1 401 ? -7.551 3.552 11.711 1.00 78.38 401 GLY A C 1
ATOM 3065 O O . GLY A 1 401 ? -7.629 4.732 11.371 1.00 78.38 401 GLY A O 1
ATOM 3066 N N . PRO A 1 402 ? -6.358 2.946 11.851 1.00 76.38 402 PRO A N 1
ATOM 3067 C CA . PRO A 1 402 ? -6.092 1.537 12.158 1.00 76.38 402 PRO A CA 1
ATOM 3068 C C . PRO A 1 402 ? -6.609 1.076 13.530 1.00 76.38 402 PRO A C 1
ATOM 3070 O O . PRO A 1 402 ? -6.701 1.870 14.469 1.00 76.38 402 PRO A O 1
ATOM 3073 N N . ILE A 1 403 ? -6.959 -0.208 13.639 1.00 79.38 403 ILE A N 1
ATOM 3074 C CA . ILE A 1 403 ? -7.528 -0.800 14.861 1.00 79.38 403 ILE A CA 1
ATOM 3075 C C . ILE A 1 403 ? -6.435 -1.153 15.886 1.00 79.38 403 ILE A C 1
ATOM 3077 O O . ILE A 1 403 ? -5.321 -1.481 15.494 1.00 79.38 403 ILE A O 1
ATOM 3081 N N . GLN A 1 404 ? -6.763 -1.140 17.184 1.00 80.88 404 GLN A N 1
ATOM 3082 C CA . GLN A 1 404 ? -5.908 -1.634 18.286 1.00 80.88 404 GLN A CA 1
ATOM 3083 C C . GLN A 1 404 ? -4.493 -1.029 18.326 1.00 80.88 404 GLN A C 1
ATOM 3085 O O . GLN A 1 404 ? -3.490 -1.727 18.254 1.00 80.88 404 GLN A O 1
ATOM 3090 N N . GLN A 1 405 ? -4.421 0.297 18.397 1.00 83.00 405 GLN A N 1
ATOM 3091 C CA . GLN A 1 405 ? -3.169 1.053 18.472 1.00 83.00 405 GLN A CA 1
ATOM 3092 C C . GLN A 1 405 ? -2.641 1.189 19.887 1.00 83.00 405 GLN A C 1
ATOM 3094 O O . GLN A 1 405 ? -3.420 1.190 20.831 1.00 83.00 405 GLN A O 1
ATOM 3099 N N . GLU A 1 406 ? -1.341 1.430 20.031 1.00 85.50 406 GLU A N 1
ATOM 3100 C CA . GLU A 1 406 ? -0.809 1.941 21.292 1.00 85.50 406 GLU A CA 1
ATOM 3101 C C . GLU A 1 406 ? -1.424 3.307 21.620 1.00 85.50 406 GLU A C 1
ATOM 3103 O O . GLU A 1 406 ? -1.565 4.170 20.745 1.00 85.50 406 GLU A O 1
ATOM 3108 N N . LEU A 1 407 ? -1.771 3.515 22.894 1.00 89.69 407 LEU A N 1
ATOM 3109 C CA . LEU A 1 407 ? -2.420 4.740 23.377 1.00 89.69 407 LEU A CA 1
ATOM 3110 C C . LEU A 1 407 ? -1.646 6.002 22.977 1.00 89.69 407 LEU A C 1
ATOM 3112 O O . LEU A 1 407 ? -2.238 7.021 22.617 1.00 89.69 407 LEU A O 1
ATOM 3116 N N . GLU A 1 408 ? -0.316 5.926 23.009 1.00 89.44 408 GLU A N 1
ATOM 3117 C CA . GLU A 1 408 ? 0.555 7.017 22.591 1.00 89.44 408 GLU A CA 1
ATOM 3118 C C . GLU A 1 408 ? 0.311 7.409 21.130 1.00 89.44 408 GLU A C 1
ATOM 3120 O O . GLU A 1 408 ? 0.088 8.586 20.860 1.00 89.44 408 GLU A O 1
ATOM 3125 N N . ALA A 1 409 ? 0.243 6.444 20.208 1.00 84.69 409 ALA A N 1
ATOM 3126 C CA . ALA A 1 409 ? -0.014 6.699 18.791 1.00 84.69 409 ALA A CA 1
ATOM 3127 C C . ALA A 1 409 ? -1.415 7.285 18.545 1.00 84.69 409 ALA A C 1
ATOM 3129 O O . ALA A 1 409 ? -1.583 8.144 17.675 1.00 84.69 409 ALA A O 1
ATOM 3130 N N . VAL A 1 410 ? -2.422 6.869 19.325 1.00 90.00 410 VAL A N 1
ATOM 3131 C CA . VAL A 1 410 ? -3.761 7.489 19.292 1.00 90.00 410 VAL A CA 1
ATOM 3132 C C . VAL A 1 410 ? -3.674 8.970 19.668 1.00 90.00 410 VAL A C 1
ATOM 3134 O O . VAL A 1 410 ? -4.275 9.816 19.009 1.00 90.00 410 VAL A O 1
ATOM 3137 N N . CYS A 1 411 ? -2.899 9.298 20.701 1.00 92.62 411 CYS A N 1
ATOM 3138 C CA . CYS A 1 411 ? -2.811 10.656 21.229 1.00 92.62 411 CYS A CA 1
ATOM 3139 C C . CYS A 1 411 ? -1.912 11.580 20.392 1.00 92.62 411 CYS A C 1
ATOM 3141 O O . CYS A 1 411 ? -2.205 12.772 20.290 1.00 92.62 411 CYS A O 1
ATOM 3143 N N . THR A 1 412 ? -0.820 11.069 19.818 1.00 88.38 412 THR A N 1
ATOM 3144 C CA . THR A 1 412 ? 0.182 11.874 19.097 1.00 88.38 412 THR A CA 1
ATOM 3145 C C . THR A 1 412 ? -0.097 11.965 17.601 1.00 88.38 412 THR A C 1
ATOM 3147 O O . THR A 1 412 ? -0.011 13.052 17.036 1.00 88.38 412 THR A O 1
ATOM 3150 N N . LEU A 1 413 ? -0.466 10.855 16.957 1.00 84.75 413 LEU A N 1
ATOM 3151 C CA . LEU A 1 413 ? -0.718 10.802 15.513 1.00 84.75 413 LEU A CA 1
ATOM 3152 C C . LEU A 1 413 ? -2.204 10.989 15.192 1.00 84.75 413 LEU A C 1
ATOM 3154 O O . LEU A 1 413 ? -2.554 11.661 14.219 1.00 84.75 413 LEU A O 1
ATOM 3158 N N . GLY A 1 414 ? -3.076 10.384 16.002 1.00 86.69 414 GLY A N 1
ATOM 3159 C CA . GLY A 1 414 ? -4.524 10.381 15.807 1.00 86.69 414 GLY A CA 1
ATOM 3160 C C . GLY A 1 414 ? -4.956 9.724 14.489 1.00 86.69 414 GLY A C 1
ATOM 3161 O O . GLY A 1 414 ? -4.427 8.676 14.114 1.00 86.69 414 GLY A O 1
ATOM 3162 N N . ARG A 1 415 ? -5.871 10.363 13.753 1.00 81.12 415 ARG A N 1
ATOM 3163 C CA . ARG A 1 415 ? -6.346 10.048 12.397 1.00 81.12 415 ARG A CA 1
ATOM 3164 C C . ARG A 1 415 ? -7.120 8.739 12.317 1.00 81.12 415 ARG A C 1
ATOM 3166 O O . ARG A 1 415 ? -6.731 7.842 11.572 1.00 81.12 415 ARG A O 1
ATOM 3173 N N . GLY A 1 416 ? -8.170 8.626 13.126 1.00 83.62 416 GLY A N 1
ATOM 3174 C CA . GLY A 1 416 ? -9.038 7.446 13.192 1.00 83.62 416 GLY A CA 1
ATOM 3175 C C . GLY A 1 416 ? -8.454 6.288 14.004 1.00 83.62 416 GLY A C 1
ATOM 3176 O O . GLY A 1 416 ? -9.089 5.251 14.169 1.00 83.62 416 GLY A O 1
ATOM 3177 N N . ARG A 1 417 ? -7.250 6.440 14.555 1.00 88.19 417 ARG A N 1
ATOM 3178 C CA . ARG A 1 417 ? -6.638 5.433 15.426 1.00 88.19 417 ARG A CA 1
ATOM 3179 C C . ARG A 1 417 ? -7.464 5.233 16.688 1.00 88.19 417 ARG A C 1
ATOM 3181 O O . ARG A 1 417 ? -7.944 6.212 17.264 1.00 88.19 417 ARG A O 1
ATOM 3188 N N . PHE A 1 418 ? -7.562 3.987 17.147 1.00 92.19 418 PHE A N 1
ATOM 3189 C CA . PHE A 1 418 ? -8.157 3.672 18.443 1.00 92.19 418 PHE A CA 1
ATOM 3190 C C . PHE A 1 418 ? -7.519 2.453 19.113 1.00 92.19 418 PHE A C 1
ATOM 3192 O O . PHE A 1 418 ? -6.971 1.575 18.447 1.00 92.19 418 PHE A O 1
ATOM 3199 N N . GLN A 1 419 ? -7.665 2.380 20.432 1.00 92.44 419 GLN A N 1
ATOM 3200 C CA . GLN A 1 419 ? -7.314 1.260 21.293 1.00 92.44 419 GLN A CA 1
ATOM 3201 C C . GLN A 1 419 ? -8.532 0.894 22.137 1.00 92.44 419 GLN A C 1
ATOM 3203 O O . GLN A 1 419 ? -9.030 1.735 22.886 1.00 92.44 419 GLN A O 1
ATOM 3208 N N . ALA A 1 420 ? -9.017 -0.343 22.030 1.00 91.12 420 ALA A N 1
ATOM 3209 C CA . ALA A 1 420 ? -10.059 -0.827 22.931 1.00 91.12 420 ALA A CA 1
ATOM 3210 C C . ALA A 1 420 ? -9.402 -1.581 24.091 1.00 91.12 420 ALA A C 1
ATOM 3212 O O . ALA A 1 420 ? -8.514 -2.399 23.873 1.00 91.12 420 ALA A O 1
ATOM 3213 N N . GLN A 1 421 ? -9.848 -1.312 25.312 1.00 90.44 421 GLN A N 1
ATOM 3214 C CA . GLN A 1 421 ? -9.419 -1.994 26.533 1.00 90.44 421 GLN A CA 1
ATOM 3215 C C . GLN A 1 421 ? -10.647 -2.612 27.216 1.00 90.44 421 GLN A C 1
ATOM 3217 O O . GLN A 1 421 ? -11.743 -2.551 26.666 1.00 90.44 421 GLN A O 1
ATOM 3222 N N . GLU A 1 422 ? -10.493 -3.218 28.397 1.00 86.94 422 GLU A N 1
ATOM 3223 C CA . GLU A 1 422 ? -11.599 -3.883 29.112 1.00 86.94 422 GLU A CA 1
ATOM 3224 C C . GLU A 1 422 ? -12.661 -2.913 29.648 1.00 86.94 422 GLU A C 1
ATOM 3226 O O . GLU A 1 422 ? -13.829 -3.278 29.742 1.00 86.94 422 GLU A O 1
ATOM 3231 N N . ARG A 1 423 ? -12.276 -1.681 30.002 1.00 91.00 423 ARG A N 1
ATOM 3232 C CA . ARG A 1 423 ? -13.179 -0.701 30.638 1.00 91.00 423 ARG A CA 1
ATOM 3233 C C . ARG A 1 423 ? -13.558 0.470 29.742 1.00 91.00 423 ARG A C 1
ATOM 3235 O O . ARG A 1 423 ? -14.595 1.089 29.954 1.00 91.00 423 ARG A O 1
ATOM 3242 N N . ALA A 1 424 ? -12.715 0.782 28.770 1.00 94.38 424 ALA A N 1
ATOM 3243 C CA . ALA A 1 424 ? -12.869 1.954 27.934 1.00 94.38 424 ALA A CA 1
ATOM 3244 C C . ALA A 1 424 ? -12.261 1.722 26.554 1.00 94.38 424 ALA A C 1
ATOM 3246 O O . ALA A 1 424 ? -11.468 0.801 26.336 1.00 94.38 424 ALA A O 1
ATOM 3247 N N . ILE A 1 425 ? -12.615 2.604 25.631 1.00 95.56 425 ILE A N 1
ATOM 3248 C CA . ILE A 1 425 ? -11.956 2.749 24.339 1.00 95.56 425 ILE A CA 1
ATOM 3249 C C . ILE A 1 425 ? -11.369 4.154 24.246 1.00 95.56 425 ILE A C 1
ATOM 3251 O O . ILE A 1 425 ? -12.063 5.136 24.503 1.00 95.56 425 ILE A O 1
ATOM 3255 N N . CYS A 1 426 ? -10.101 4.247 23.852 1.00 96.19 426 CYS A N 1
ATOM 3256 C CA . CYS A 1 426 ? -9.473 5.509 23.487 1.00 96.19 426 CYS A CA 1
ATOM 3257 C C . CYS A 1 426 ? -9.389 5.611 21.964 1.00 96.19 426 CYS A C 1
ATOM 3259 O O . CYS A 1 426 ? -8.972 4.662 21.305 1.00 96.19 426 CYS A O 1
ATOM 3261 N N . PHE A 1 427 ? -9.783 6.740 21.386 1.00 95.06 427 PHE A N 1
ATOM 3262 C CA . PHE A 1 427 ? -9.821 6.953 19.945 1.00 95.06 427 PHE A CA 1
ATOM 3263 C C . PHE A 1 427 ? -9.466 8.390 19.563 1.00 95.06 427 PHE A C 1
ATOM 3265 O O . PHE A 1 427 ? -9.424 9.292 20.393 1.00 95.06 427 PHE A O 1
ATOM 3272 N N . SER A 1 428 ? -9.240 8.602 18.275 1.00 92.12 428 SER A N 1
ATOM 3273 C CA . SER A 1 428 ? -9.121 9.917 17.649 1.00 92.12 428 SER A CA 1
ATOM 3274 C C . SER A 1 428 ? -10.093 9.995 16.479 1.00 92.12 428 SER A C 1
ATOM 3276 O O . SER A 1 428 ? -10.382 8.979 15.841 1.00 92.12 428 SER A O 1
ATOM 3278 N N . SER A 1 429 ? -10.596 11.189 16.177 1.00 88.00 429 SER A N 1
ATOM 3279 C CA . SER A 1 429 ? -11.351 11.411 14.943 1.00 88.00 429 SER A CA 1
ATOM 3280 C C . SER A 1 429 ? -10.463 11.206 13.717 1.00 88.00 429 SER A C 1
ATOM 3282 O O . SER A 1 429 ? -9.229 11.239 13.780 1.00 88.00 429 SER A O 1
ATOM 3284 N N . SER A 1 430 ? -11.102 10.981 12.577 1.00 81.12 430 SER A N 1
ATOM 3285 C CA . SER A 1 430 ? -10.434 10.663 11.312 1.00 81.12 430 SER A CA 1
ATOM 3286 C C . SER A 1 430 ? -9.481 11.768 10.809 1.00 81.12 430 SER A C 1
ATOM 3288 O O . SER A 1 430 ? -8.445 11.495 10.195 1.00 81.12 430 SER A O 1
ATOM 3290 N N . ASP A 1 431 ? -9.771 13.020 11.151 1.00 75.94 431 ASP A N 1
ATOM 3291 C CA . ASP A 1 431 ? -9.047 14.226 10.748 1.00 75.94 431 ASP A CA 1
ATOM 3292 C C . ASP A 1 431 ? -8.378 14.970 11.913 1.00 75.94 431 ASP A C 1
ATOM 3294 O O . ASP A 1 431 ? -7.801 16.033 11.692 1.00 75.94 431 ASP A O 1
ATOM 3298 N N . ASN A 1 432 ? -8.415 14.404 13.122 1.00 85.88 432 ASN A N 1
ATOM 3299 C CA . ASN A 1 432 ? -7.913 14.987 14.371 1.00 85.88 432 ASN A CA 1
ATOM 3300 C C . ASN A 1 432 ? -8.709 16.177 14.933 1.00 85.88 432 ASN A C 1
ATOM 3302 O O . ASN A 1 432 ? -8.276 16.777 15.923 1.00 85.88 432 ASN A O 1
ATOM 3306 N N . CYS A 1 433 ? -9.879 16.509 14.381 1.00 85.25 433 CYS A N 1
ATOM 3307 C CA . CYS A 1 433 ? -10.758 17.506 14.987 1.00 85.25 433 CYS A CA 1
ATOM 3308 C C . CYS A 1 433 ? -11.415 16.975 16.279 1.00 85.25 433 CYS A C 1
ATOM 3310 O O . CYS A 1 433 ? -11.793 15.804 16.331 1.00 85.25 433 CYS A O 1
ATOM 3312 N N . PRO A 1 434 ? -11.610 17.806 17.321 1.00 87.81 434 PRO A N 1
ATOM 3313 C CA . PRO A 1 434 ? -12.321 17.406 18.538 1.00 87.81 434 PRO A CA 1
ATOM 3314 C C . PRO A 1 434 ? -13.707 16.783 18.245 1.00 87.81 434 PRO A C 1
ATOM 3316 O O . PRO A 1 434 ? -14.576 17.487 17.719 1.00 87.81 434 PRO A O 1
ATOM 3319 N N . PRO A 1 435 ? -13.966 15.508 18.608 1.00 88.06 435 PRO A N 1
ATOM 3320 C CA . PRO A 1 435 ? -15.214 14.813 18.291 1.00 88.06 435 PRO A CA 1
ATOM 3321 C C . PRO A 1 435 ? -16.483 15.543 18.763 1.00 88.06 435 PRO A C 1
ATOM 3323 O O . PRO A 1 435 ? -17.366 15.747 17.926 1.00 88.06 435 PRO A O 1
ATOM 3326 N N . PRO A 1 436 ? -16.585 16.051 20.015 1.00 84.38 436 PRO A N 1
ATOM 3327 C CA . PRO A 1 436 ? -17.812 16.710 20.487 1.00 84.38 436 PRO A CA 1
ATOM 3328 C C . PRO A 1 436 ? -18.187 17.994 19.736 1.00 84.38 436 PRO A C 1
ATOM 3330 O O . PRO A 1 436 ? -19.327 18.439 19.815 1.00 84.38 436 PRO A O 1
ATOM 3333 N N . GLN A 1 437 ? -17.233 18.613 19.038 1.00 72.00 437 GLN A N 1
ATOM 3334 C CA . GLN A 1 437 ? -17.405 19.896 18.342 1.00 72.00 437 GLN A CA 1
ATOM 3335 C C . GLN A 1 437 ? -17.503 19.720 16.820 1.00 72.00 437 GLN A C 1
ATOM 3337 O O . GLN A 1 437 ? -17.675 20.694 16.094 1.00 72.00 437 GLN A O 1
ATOM 3342 N N . SER A 1 438 ? -17.388 18.480 16.336 1.00 73.19 438 SER A N 1
ATOM 3343 C CA . SER A 1 438 ? -17.287 18.159 14.910 1.00 73.19 438 SER A CA 1
ATOM 3344 C C . SER A 1 438 ? -18.636 18.048 14.190 1.00 73.19 438 SER A C 1
ATOM 3346 O O . SER A 1 438 ? -18.661 18.042 12.963 1.00 73.19 438 SER A O 1
ATOM 3348 N N . GLY A 1 439 ? -19.746 17.930 14.932 1.00 75.38 439 GLY A N 1
ATOM 3349 C CA . GLY A 1 439 ? -21.074 17.658 14.368 1.00 75.38 439 GLY A CA 1
ATOM 3350 C C . GLY A 1 439 ? -21.237 16.250 13.778 1.00 75.38 439 GLY A C 1
ATOM 3351 O O . GLY A 1 439 ? -22.179 16.027 13.025 1.00 75.38 439 GLY A O 1
ATOM 3352 N N . ARG A 1 440 ? -20.320 15.319 14.084 1.00 81.50 440 ARG A N 1
ATOM 3353 C CA . ARG A 1 440 ? -20.316 13.940 13.569 1.00 81.50 440 ARG A CA 1
ATOM 3354 C C . ARG A 1 440 ? -20.995 12.962 14.516 1.00 81.50 440 ARG A C 1
ATOM 3356 O O . ARG A 1 440 ? -20.940 13.119 15.737 1.00 81.50 440 ARG A O 1
ATOM 3363 N N . ASP A 1 441 ? -21.537 11.899 13.934 1.00 84.19 441 ASP A N 1
ATOM 3364 C CA . ASP A 1 441 ? -22.159 10.807 14.672 1.00 84.19 441 ASP A CA 1
ATOM 3365 C C . ASP A 1 441 ? -21.149 9.701 14.972 1.00 84.19 441 ASP A C 1
ATOM 3367 O O . ASP A 1 441 ? -20.520 9.146 14.067 1.00 84.19 441 ASP A O 1
ATOM 3371 N N . TYR A 1 442 ? -21.042 9.322 16.245 1.00 89.44 442 TYR A N 1
ATOM 3372 C CA . TYR A 1 442 ? -20.171 8.238 16.686 1.00 89.44 442 TYR A CA 1
ATOM 3373 C C . TYR A 1 442 ? -20.972 7.051 17.210 1.00 89.44 442 TYR A C 1
ATOM 3375 O O . TYR A 1 442 ? -22.017 7.195 17.845 1.00 89.44 442 TYR A O 1
ATOM 3383 N N . SER A 1 443 ? -20.479 5.841 16.953 1.00 90.44 443 SER A N 1
ATOM 3384 C CA . SER A 1 443 ? -21.095 4.613 17.470 1.00 90.44 443 SER A CA 1
ATOM 3385 C C . SER A 1 443 ? -20.069 3.519 17.736 1.00 90.44 443 SER A C 1
ATOM 3387 O O . SER A 1 443 ? -19.045 3.447 17.057 1.00 90.44 443 SER A O 1
ATOM 3389 N N . LEU A 1 444 ? -20.369 2.650 18.701 1.00 91.00 444 LEU A N 1
ATOM 3390 C CA . LEU A 1 444 ? -19.580 1.462 19.022 1.00 91.00 444 LEU A CA 1
ATOM 3391 C C . LEU A 1 444 ? -20.342 0.193 18.676 1.00 91.00 444 LEU A C 1
ATOM 3393 O O . LEU A 1 444 ? -21.561 0.121 18.838 1.00 91.00 444 LEU A O 1
ATOM 3397 N N . THR A 1 445 ? -19.606 -0.825 18.243 1.00 88.31 445 THR A N 1
ATOM 3398 C CA . THR A 1 445 ? -20.114 -2.197 18.150 1.00 88.31 445 THR A CA 1
ATOM 3399 C C . THR A 1 445 ? -19.596 -3.047 19.298 1.00 88.31 445 THR A C 1
ATOM 3401 O O . THR A 1 445 ? -18.480 -2.848 19.776 1.00 88.31 445 THR A O 1
ATOM 3404 N N . TYR A 1 446 ? -20.419 -3.991 19.743 1.00 85.81 446 TYR A N 1
ATOM 3405 C CA . TYR A 1 446 ? -20.120 -4.911 20.838 1.00 85.81 446 TYR A CA 1
ATOM 3406 C C . TYR A 1 446 ? -20.780 -6.264 20.577 1.00 85.81 446 TYR A C 1
ATOM 3408 O O . TYR A 1 446 ? -21.717 -6.368 19.791 1.00 85.81 446 TYR A O 1
ATOM 3416 N N . LYS A 1 447 ? -20.327 -7.324 21.243 1.00 81.88 447 LYS A N 1
ATOM 3417 C CA . LYS A 1 447 ? -20.945 -8.648 21.113 1.00 81.88 447 LYS A CA 1
ATOM 3418 C C . LYS A 1 447 ? -22.295 -8.692 21.834 1.00 81.88 447 LYS A C 1
ATOM 3420 O O . LYS A 1 447 ? -22.355 -8.473 23.042 1.00 81.88 447 LYS A O 1
ATOM 3425 N N . ARG A 1 448 ? -23.376 -9.039 21.127 1.00 77.88 448 ARG A N 1
ATOM 3426 C CA . ARG A 1 448 ? -24.663 -9.349 21.767 1.00 77.88 448 ARG A CA 1
ATOM 3427 C C . ARG A 1 448 ? -24.528 -10.651 22.542 1.00 77.88 448 ARG A C 1
ATOM 3429 O O . ARG A 1 448 ? -24.111 -11.674 21.996 1.00 77.88 448 ARG A O 1
ATOM 3436 N N . ARG A 1 449 ? -24.917 -10.633 23.814 1.00 72.12 449 ARG A N 1
ATOM 3437 C CA . ARG A 1 449 ? -25.171 -11.868 24.557 1.00 72.12 449 ARG A CA 1
ATOM 3438 C C . ARG A 1 449 ? -26.619 -12.281 24.312 1.00 72.12 449 ARG A C 1
ATOM 3440 O O . ARG A 1 449 ? -27.489 -11.411 24.359 1.00 72.12 449 ARG A O 1
ATOM 3447 N N . PRO A 1 450 ? -26.897 -13.563 24.027 1.00 59.97 450 PRO A N 1
ATOM 3448 C CA . PRO A 1 450 ? -28.270 -14.035 23.978 1.00 59.97 450 PRO A CA 1
ATOM 3449 C C . PRO A 1 450 ? -28.915 -13.754 25.334 1.00 59.97 450 PRO A C 1
ATOM 3451 O O . PRO A 1 450 ? -28.359 -14.107 26.375 1.00 59.97 450 PRO A O 1
ATOM 3454 N N . THR A 1 451 ? -30.065 -13.085 25.327 1.00 53.72 451 THR A N 1
ATOM 3455 C CA . THR A 1 451 ? -30.882 -12.956 26.528 1.00 53.72 451 THR A CA 1
ATOM 3456 C C . THR A 1 451 ? -31.300 -14.363 26.939 1.00 53.72 451 THR A C 1
ATOM 3458 O O . THR A 1 451 ? -31.961 -15.068 26.174 1.00 53.72 451 THR A O 1
ATOM 3461 N N . SER A 1 452 ? -30.867 -14.808 28.121 1.00 46.44 452 SER A N 1
ATOM 3462 C CA . SER A 1 452 ? -31.409 -16.017 28.737 1.00 46.44 452 SER A CA 1
ATOM 3463 C C . SER A 1 452 ? -32.913 -15.803 28.898 1.00 46.44 452 SER A C 1
ATOM 3465 O O . SER A 1 452 ? -33.322 -14.914 29.648 1.00 46.44 452 SER A O 1
ATOM 3467 N N . ARG A 1 453 ? -33.714 -16.539 28.127 1.00 36.78 453 ARG A N 1
ATOM 3468 C CA . ARG A 1 453 ? -35.154 -16.642 28.366 1.00 36.78 453 ARG A CA 1
ATOM 3469 C C . ARG A 1 453 ? -35.425 -17.507 29.581 1.00 36.78 453 ARG A C 1
ATOM 3471 O O . ARG A 1 453 ? -34.679 -18.498 29.752 1.00 36.78 453 ARG A O 1
#

Sequence (453 aa):
MPPIPPPYSTDFIRSVVLETLRETLDVAPAAARHGLEPGLVAGWVEQALRGIADPTAGAPPSGEPLSPTPMRWTPALVSRFWDMVAQTRLTDLSFSKLSGPYLLQVIRAALAPGGRHLDYGAGDGHLARLLTTQGFPTAVFEPSEQRLAASRSTMTEAEGFLGVAGSSAEPFDVIMMIEVIEHVLDEDMNETMARVHRLLQPEGTLIVTTPDSEALDFGICCDPVSGRTFHRWQHVRSFTRDNLVELLDRYGFEPVVVHAVEFSERVFGPCGGGLHTDPTFANLFNTPRPLRVGDGTSLVYIGRKKGARKPGAWRDSGSSWINRQLTVEASTHLRVIDTLSGMAPPPDDTLGRVAVPAAAMRPVKGHGWEIDYADLGLSDAIVSPADVERVRIFENALPLGPIQQELEAVCTLGRGRFQAQERAICFSSSDNCPPPQSGRDYSLTYKRRPTSR

Organism: Azospirillum brasilense (NCBI:txid192)

Foldseek 3Di:
DPDDPDPDDPVRLVVLLVVCVVPPVDQVVSCVVVVHDSVVNNVSNVVVVVVPPPPPPFFPDPDDDQAAAADDDDPVNLLVLLLVCVVDCVVCVDCCNQQLVVVCLQCVLQADAVWEEEEEQCQQVSNVLVCLVLRRQYEYEHPHPNRLVNNCVVPVPRHSDPYHDDLPDAATQEYEAEQHQQQQDPVRLVVSLVSNQVRHDQQHKYKYKHFAPDPQVVQWDADSRNSYIAGVNNRPDHDHPVVVQVSNVVSQKHFLAKEQEDRDCLQQNPPQDHLVVDLLNSQVNVASAYEYEAPSGMIITMIHGHPRDDQPVPDPPVDCLSVDYQYHHSHDPPVVLVSVVSRQDDDPVQKDKFWDALVQWDDDAAQKTKGFVVVGVCLVQQADPVFQSVKFKDKQSGTFDPEAHDLVSCRPNAQSYWHGDRTMIMHGRNNSPRPSVPPIIMMMMTGDDPPDD

InterPro domains:
  IPR010921 Trp repressor/replication initiator [SSF48295] (8-52)
  IPR029063 S-adenosyl-L-methionine-dependent methyltransferase superfamily [G3DSA:3.40.50.150] (101-268)
  IPR029063 S-adenosyl-L-methionine-dependent methyltransferase superfamily [SSF53335] (101-264)

Secondary structure (DSSP, 8-state):
-PPPPPSS-HHHHHHHHHHHHHTTT-HHHHHHHHT--HHHHHHHHHHHHHTS--TT-----TTSPPPPEE----HHHHHHHHHHHHTSGGGGG-HHHHTHHHHHHHHGGGS-TTS-EEEET-TTTHHHHHHHHTT--EEEE-S-HHHHHHHHHHHTT-TTEEEE--TTPPPEEEEEEES-TTTS-HHHHHHHHHHHHHHEEEEEEEEEEEEBS--GGGGEEE-TTT-EEEETT-----B-HHHHHHHHHHTTEEEEEEEEE--SHHHHSTTTT-TTTSGGGTTTT-SSS-EEETT--EEEEEEEETTPPPPTT------TTTTS-EEE-SS-HHHHHHHHTTTSPPP-TTEEEEEE-GGG-EE-STT-EEEEGGGGT-TTT--SHHHHTT-EEEETTEEPSSSS--HHHHHHT-SS-EEE-SSEEEE--TTS--GGGTT--EEEEEEPPPP--

pLDDT: mean 81.31, std 16.36, range [33.78, 98.81]